Protein AF-A0A8H7UCN9-F1 (afdb_monomer)

Secondary structure (DSSP, 8-state):
------GGGEEEEEETTEEEEEETTT--EEEEEE-SS--SS---EEEE-TTSEEEEEETTEEEEEETTT--EEEEE--TTS-SS--EEEEPPS--S----PPPP-----------TTSSPP---SSPPPEEEEEETTEEEEEETTT--EEEEEEPTT-TTSPPEEEEETTEEEEEETTEEEEE-TTT--EEEEEE---PPTT--------HHHHHHHHHHS-TTS--TTHHHHHHHHHHHHHHHHHH------S-------S--S--BPTTTTT-TTS-SB------TT-TTTTT-TTSPPPP-GGGPPPTTTTTB-TTSPEEEEE-SHHHHHTTGGGTTTEEEEE-TT--HHHHHHHHHHHHHTTPPBTTTTTTTS---

Structure (mmCIF, N/CA/C/O backbone):
data_AF-A0A8H7UCN9-F1
#
_entry.id   AF-A0A8H7UCN9-F1
#
loop_
_atom_site.group_PDB
_atom_site.id
_atom_site.type_symbol
_atom_site.label_atom_id
_atom_site.label_alt_id
_atom_site.label_comp_id
_atom_site.label_asym_id
_atom_site.label_entity_id
_atom_site.label_seq_id
_atom_site.pdbx_PDB_ins_code
_atom_site.Cartn_x
_atom_site.Cartn_y
_atom_site.Cartn_z
_atom_site.occupancy
_atom_site.B_iso_or_equiv
_atom_site.auth_seq_id
_atom_site.auth_comp_id
_atom_site.auth_asym_id
_atom_site.auth_atom_id
_atom_site.pdbx_PDB_model_num
ATOM 1 N N . MET A 1 1 ? -30.685 -31.576 39.129 1.00 35.03 1 MET A N 1
ATOM 2 C CA . MET A 1 1 ? -30.115 -31.739 37.776 1.00 35.03 1 MET A CA 1
ATOM 3 C C . MET A 1 1 ? -29.626 -30.372 37.327 1.00 35.03 1 MET A C 1
ATOM 5 O O . MET A 1 1 ? -30.433 -29.552 36.914 1.00 35.03 1 MET A O 1
ATOM 9 N N . THR A 1 2 ? -28.351 -30.064 37.556 1.00 37.91 2 THR A N 1
ATOM 10 C CA . THR A 1 2 ? -27.743 -28.789 37.158 1.00 37.91 2 THR A CA 1
ATOM 11 C C . THR A 1 2 ? -27.570 -28.794 35.644 1.00 37.91 2 THR A C 1
ATOM 13 O O . THR A 1 2 ? -26.910 -29.674 35.098 1.00 37.91 2 THR A O 1
ATOM 16 N N . ALA A 1 3 ? -28.213 -27.856 34.950 1.00 44.03 3 ALA A N 1
ATOM 17 C CA . ALA A 1 3 ? -27.978 -27.665 33.528 1.00 44.03 3 ALA A CA 1
ATOM 18 C C . ALA A 1 3 ? -26.500 -27.289 33.343 1.00 44.03 3 ALA A C 1
ATOM 20 O O . ALA A 1 3 ? -26.054 -26.256 33.841 1.00 44.03 3 ALA A O 1
ATOM 21 N N . SER A 1 4 ? -25.724 -28.148 32.683 1.00 56.97 4 SER A N 1
ATOM 22 C CA . SER A 1 4 ? -24.340 -27.853 32.320 1.00 56.97 4 SER A CA 1
ATOM 23 C C . SER A 1 4 ? -24.352 -26.761 31.251 1.00 56.97 4 SER A C 1
ATOM 25 O O . SER A 1 4 ? -24.528 -27.038 30.064 1.00 56.97 4 SER A O 1
ATOM 27 N N . HIS A 1 5 ? -24.258 -25.503 31.672 1.00 64.94 5 HIS A N 1
ATOM 28 C CA . HIS A 1 5 ? -24.162 -24.379 30.750 1.00 64.94 5 HIS A CA 1
ATOM 29 C C . HIS A 1 5 ? -22.801 -24.391 30.056 1.00 64.94 5 HIS A C 1
ATOM 31 O O . HIS A 1 5 ? -21.773 -24.597 30.696 1.00 64.94 5 HIS A O 1
ATOM 37 N N . HIS A 1 6 ? -22.787 -24.148 28.748 1.00 71.88 6 HIS A N 1
ATOM 38 C CA . HIS A 1 6 ? -21.543 -23.995 28.008 1.00 71.88 6 HIS A CA 1
ATOM 39 C C . HIS A 1 6 ? -20.910 -22.634 28.333 1.00 71.88 6 HIS A C 1
ATOM 41 O O . HIS A 1 6 ? -21.610 -21.620 28.342 1.00 71.88 6 HIS A O 1
ATOM 47 N N . ARG A 1 7 ? -19.586 -22.577 28.551 1.00 70.94 7 ARG A N 1
ATOM 48 C CA . ARG A 1 7 ? -18.837 -21.340 28.869 1.00 70.94 7 ARG A CA 1
ATOM 49 C C . ARG A 1 7 ? -19.204 -20.179 27.939 1.00 70.94 7 ARG A C 1
ATOM 51 O O . ARG A 1 7 ? -19.429 -19.055 28.383 1.00 70.94 7 ARG A O 1
ATOM 58 N N . ASN A 1 8 ? -19.295 -20.458 26.637 1.00 75.81 8 ASN A N 1
ATOM 59 C CA . ASN A 1 8 ? -19.562 -19.434 25.625 1.00 75.81 8 ASN A CA 1
ATOM 60 C C . ASN A 1 8 ? -20.988 -18.877 25.667 1.00 75.81 8 ASN A C 1
ATOM 62 O O . ASN A 1 8 ? -21.212 -17.819 25.083 1.00 75.81 8 ASN A O 1
ATOM 66 N N . ASP A 1 9 ? -21.925 -19.527 26.356 1.00 81.62 9 ASP A N 1
ATOM 67 C CA . ASP A 1 9 ? -23.288 -19.031 26.544 1.00 81.62 9 ASP A CA 1
ATOM 68 C C . ASP A 1 9 ? -23.419 -18.132 27.789 1.00 81.62 9 ASP A C 1
ATOM 70 O O . ASP A 1 9 ? -24.491 -17.578 28.022 1.00 81.62 9 ASP A O 1
ATOM 74 N N . LEU A 1 10 ? -22.351 -17.936 28.572 1.00 83.81 10 LEU A N 1
ATOM 75 C CA . LEU A 1 10 ? -22.367 -17.152 29.810 1.00 83.81 10 LEU A CA 1
ATOM 76 C C . LEU A 1 10 ? -21.844 -15.722 29.608 1.00 83.81 10 LEU A C 1
ATOM 78 O O . LEU A 1 10 ? -20.845 -15.486 28.927 1.00 83.81 10 LEU A O 1
ATOM 82 N N . LEU A 1 11 ? -22.526 -14.756 30.216 1.00 85.69 11 LEU A N 1
ATOM 83 C CA . LEU A 1 11 ? -22.178 -13.340 30.251 1.00 85.69 11 LEU A CA 1
ATOM 84 C C . LEU A 1 11 ? -22.053 -12.899 31.708 1.00 85.69 11 LEU A C 1
ATOM 86 O O . LEU A 1 11 ? -23.023 -12.970 32.457 1.00 85.69 11 LEU A O 1
ATOM 90 N N . VAL A 1 12 ? -20.884 -12.396 32.094 1.00 86.44 12 VAL A N 1
ATOM 91 C CA . VAL A 1 12 ? -20.657 -11.866 33.442 1.00 86.44 12 VAL A CA 1
ATOM 92 C C . VAL A 1 12 ? -20.782 -10.347 33.415 1.00 86.44 12 VAL A C 1
ATOM 94 O O . VAL A 1 12 ? -20.165 -9.684 32.584 1.00 86.44 12 VAL A O 1
ATOM 97 N N . VAL A 1 13 ? -21.585 -9.802 34.323 1.00 86.69 13 VAL A N 1
ATOM 98 C CA . VAL A 1 13 ? -21.864 -8.368 34.448 1.00 86.69 13 VAL A CA 1
ATOM 99 C C . VAL A 1 13 ? -21.686 -7.960 35.900 1.00 86.69 13 VAL A C 1
ATOM 101 O O . VAL A 1 13 ? -22.125 -8.669 36.803 1.00 86.69 13 VAL A O 1
ATOM 104 N N . SER A 1 14 ? -21.079 -6.804 36.141 1.00 83.38 14 SER A N 1
ATOM 105 C CA . SER A 1 14 ? -20.968 -6.223 37.473 1.00 83.38 14 SER A CA 1
ATOM 106 C C . SER A 1 14 ? -21.752 -4.919 37.558 1.00 83.38 14 SER A C 1
ATOM 108 O O . SER A 1 14 ? -21.659 -4.063 36.680 1.00 83.38 14 SER A O 1
ATOM 110 N N . THR A 1 15 ? -22.526 -4.749 38.628 1.00 80.81 15 THR A N 1
ATOM 111 C CA . THR A 1 15 ? -23.189 -3.479 38.953 1.00 80.81 15 THR A CA 1
ATOM 112 C C . THR A 1 15 ? -23.264 -3.314 40.468 1.00 80.81 15 THR A C 1
ATOM 114 O O . THR A 1 15 ? -23.504 -4.276 41.190 1.00 80.81 15 THR A O 1
ATOM 117 N N . HIS A 1 16 ? -23.036 -2.096 40.971 1.00 75.44 16 HIS A N 1
ATOM 118 C CA . HIS A 1 16 ? -23.203 -1.745 42.392 1.00 75.44 16 HIS A CA 1
ATOM 119 C C . HIS A 1 16 ? -22.543 -2.709 43.409 1.00 75.44 16 HIS A C 1
ATOM 121 O O . HIS A 1 16 ? -23.093 -2.950 44.477 1.00 75.44 16 HIS A O 1
ATOM 127 N N . GLY A 1 17 ? -21.359 -3.257 43.106 1.00 73.88 17 GLY A N 1
ATOM 128 C CA . GLY A 1 17 ? -20.669 -4.201 44.004 1.00 73.88 17 GLY A CA 1
ATOM 129 C C . GLY A 1 17 ? -21.232 -5.629 43.984 1.00 73.88 17 GLY A C 1
ATOM 130 O O . GLY A 1 17 ? -20.834 -6.468 44.789 1.00 73.88 17 GLY A O 1
ATOM 131 N N . HIS A 1 18 ? -22.123 -5.931 43.046 1.00 83.69 18 HIS A N 1
ATOM 132 C CA . HIS A 1 18 ? -22.627 -7.269 42.770 1.00 83.69 18 HIS A CA 1
ATOM 133 C C . HIS A 1 18 ? -22.102 -7.763 41.426 1.00 83.69 18 HIS A C 1
ATOM 135 O O . HIS A 1 18 ? -21.871 -6.979 40.503 1.00 83.69 18 HIS A O 1
ATOM 141 N N . ILE A 1 19 ? -21.925 -9.076 41.322 1.00 87.38 19 ILE A N 1
ATOM 142 C CA . ILE A 1 19 ? -21.501 -9.766 40.109 1.00 87.38 19 ILE A CA 1
ATOM 143 C C . ILE A 1 19 ? -22.601 -10.754 39.748 1.00 87.38 19 ILE A C 1
ATOM 145 O O . ILE A 1 19 ? -23.019 -11.587 40.554 1.00 87.38 19 ILE A O 1
ATOM 149 N N . TYR A 1 20 ? -23.090 -10.635 38.526 1.00 88.62 20 TYR A N 1
ATOM 150 C CA . TYR A 1 20 ? -24.153 -11.449 37.973 1.00 88.62 20 TYR A CA 1
ATOM 151 C C . TYR A 1 20 ? -23.602 -12.255 36.810 1.00 88.62 20 TYR A C 1
ATOM 153 O O . TYR A 1 20 ? -22.860 -11.727 35.983 1.00 88.62 20 TYR A O 1
ATOM 161 N N . CYS A 1 21 ? -24.028 -13.507 36.706 1.00 88.50 21 CYS A N 1
ATOM 162 C CA . CYS A 1 21 ? -23.857 -14.287 35.493 1.00 88.50 21 CYS A CA 1
ATOM 163 C C . CYS A 1 21 ? -25.215 -14.498 34.840 1.00 88.50 21 CYS A C 1
ATOM 165 O O . CYS A 1 21 ? -26.171 -14.954 35.474 1.00 88.50 21 CYS A O 1
ATOM 167 N N . LEU A 1 22 ? -25.299 -14.114 33.575 1.00 89.62 22 LEU A N 1
ATOM 168 C CA . LEU A 1 22 ? -26.486 -14.160 32.744 1.00 89.62 22 LEU A CA 1
ATOM 169 C C . LEU A 1 22 ? -26.237 -15.101 31.570 1.00 89.62 22 LEU A C 1
ATOM 171 O O . LEU A 1 22 ? -25.128 -15.202 31.052 1.00 89.62 22 LEU A O 1
ATOM 175 N N . HIS A 1 23 ? -27.284 -15.759 31.101 1.00 84.81 23 HIS A N 1
ATOM 176 C CA . HIS A 1 23 ? -27.229 -16.556 29.889 1.00 84.81 23 HIS A CA 1
ATOM 177 C C . HIS A 1 23 ? -27.408 -15.654 28.655 1.00 84.81 23 HIS A C 1
ATOM 179 O O . HIS A 1 23 ? -28.410 -14.948 28.541 1.00 84.81 23 HIS A O 1
ATOM 185 N N . LYS A 1 24 ? -26.476 -15.687 27.695 1.00 82.56 24 LYS A N 1
ATOM 186 C CA . LYS A 1 24 ? -26.425 -14.775 26.533 1.00 82.56 24 LYS A CA 1
ATOM 187 C C . LYS A 1 24 ? -27.686 -14.796 25.671 1.00 82.56 24 LYS A C 1
ATOM 189 O O . LYS A 1 24 ? -28.099 -13.754 25.179 1.00 82.56 24 LYS A O 1
ATOM 194 N N . LYS A 1 25 ? -28.287 -15.974 25.469 1.00 80.00 25 LYS A N 1
ATOM 195 C CA . LYS A 1 25 ? -29.443 -16.140 24.563 1.00 80.00 25 LYS A CA 1
ATOM 196 C C . LYS A 1 25 ? -30.778 -15.787 25.210 1.00 80.00 25 LYS A C 1
ATOM 198 O O . LYS A 1 25 ? -31.696 -15.367 24.521 1.00 80.00 25 LYS A O 1
ATOM 203 N N . THR A 1 26 ? -30.904 -16.010 26.515 1.00 84.88 26 THR A N 1
ATOM 204 C CA . THR A 1 26 ? -32.190 -15.909 27.226 1.00 84.88 26 THR A CA 1
ATOM 205 C C . THR A 1 26 ? -32.238 -14.717 28.172 1.00 84.88 26 THR A C 1
ATOM 207 O O . THR A 1 26 ? -33.313 -14.359 28.635 1.00 84.88 26 THR A O 1
ATOM 210 N N . GLY A 1 27 ? -31.088 -14.124 28.507 1.00 82.31 27 GLY A N 1
ATOM 211 C CA . GLY A 1 27 ? -30.967 -13.095 29.539 1.00 82.31 27 GLY A CA 1
ATOM 212 C C . GLY A 1 27 ? -31.223 -13.611 30.959 1.00 82.31 27 GLY A C 1
ATOM 213 O O . GLY A 1 27 ? -31.177 -12.830 31.907 1.00 82.31 27 GLY A O 1
ATOM 214 N N . ALA A 1 28 ? -31.490 -14.911 31.132 1.00 85.62 28 ALA A N 1
ATOM 215 C CA . ALA A 1 28 ? -31.792 -15.492 32.431 1.00 85.62 28 ALA A CA 1
ATOM 216 C C . ALA A 1 28 ? -30.560 -15.450 33.339 1.00 85.62 28 ALA A C 1
ATOM 218 O O . ALA A 1 28 ? -29.445 -15.744 32.905 1.00 85.62 28 ALA A O 1
ATOM 219 N N . ARG A 1 29 ? -30.763 -15.111 34.613 1.00 88.00 29 ARG A N 1
ATOM 220 C CA . ARG A 1 29 ? -29.691 -15.105 35.609 1.00 88.00 29 ARG A CA 1
ATOM 221 C C . ARG A 1 29 ? -29.364 -16.530 36.045 1.00 88.00 29 ARG A C 1
ATOM 223 O O . ARG A 1 29 ? -30.227 -17.202 36.600 1.00 88.00 29 ARG A O 1
ATOM 230 N N . VAL A 1 30 ? -28.115 -16.937 35.835 1.00 87.12 30 VAL A N 1
ATOM 231 C CA . VAL A 1 30 ? -27.568 -18.231 36.265 1.00 87.12 30 VAL A CA 1
ATOM 232 C C . VAL A 1 30 ? -27.192 -18.167 37.743 1.00 87.12 30 VAL A C 1
ATOM 234 O O . VAL A 1 30 ? -27.672 -18.968 38.537 1.00 87.12 30 VAL A O 1
ATOM 237 N N . TRP A 1 31 ? -26.403 -17.162 38.133 1.00 90.44 31 TRP A N 1
ATOM 238 C CA . TRP A 1 31 ? -26.010 -16.942 39.525 1.00 90.44 31 TRP A CA 1
ATOM 239 C C . TRP A 1 31 ? -25.800 -15.459 39.841 1.00 90.44 31 TRP A C 1
ATOM 241 O O . TRP A 1 31 ? -25.742 -14.596 38.956 1.00 90.44 31 TRP A O 1
ATOM 251 N N . ARG A 1 32 ? -25.718 -15.163 41.140 1.00 87.38 32 ARG A N 1
ATOM 252 C CA . ARG A 1 32 ? -25.359 -13.860 41.704 1.00 87.38 32 ARG A CA 1
ATOM 253 C C . ARG A 1 32 ? -24.349 -14.090 42.823 1.00 87.38 32 ARG A C 1
ATOM 255 O O . ARG A 1 32 ? -24.630 -14.877 43.719 1.00 87.38 32 ARG A O 1
ATOM 262 N N . SER A 1 33 ? -23.256 -13.337 42.800 1.00 86.69 33 SER A N 1
ATOM 263 C CA . SER A 1 33 ? -22.314 -13.240 43.910 1.00 86.69 33 SER A CA 1
ATOM 264 C C . SER A 1 33 ? -22.152 -11.787 44.336 1.00 86.69 33 SER A C 1
ATOM 266 O O . SER A 1 33 ? -22.127 -10.874 43.507 1.00 86.69 33 SER A O 1
ATOM 268 N N . ASP A 1 34 ? -22.023 -11.566 45.637 1.00 84.19 34 ASP A N 1
ATOM 269 C CA . ASP A 1 34 ? -21.718 -10.252 46.186 1.00 84.19 34 ASP A CA 1
ATOM 270 C C . ASP A 1 34 ? -20.196 -10.081 46.250 1.00 84.19 34 ASP A C 1
ATOM 272 O O . ASP A 1 34 ? -19.472 -10.970 46.707 1.00 84.19 34 ASP A O 1
ATOM 276 N N . PHE A 1 35 ? -19.686 -8.949 45.763 1.00 81.06 35 PHE A N 1
ATOM 277 C CA . PHE A 1 35 ? -18.256 -8.686 45.827 1.00 81.06 35 PHE A CA 1
ATOM 278 C C . PHE A 1 35 ? -17.849 -8.478 47.297 1.00 81.06 35 PHE A C 1
ATOM 280 O O . PHE A 1 35 ? -18.498 -7.725 48.026 1.00 81.06 35 PHE A O 1
ATOM 287 N N . PRO A 1 36 ? -16.749 -9.090 47.773 1.00 70.75 36 PRO A N 1
ATOM 288 C CA . PRO A 1 36 ? -16.371 -9.067 49.188 1.00 70.75 36 PRO A CA 1
ATOM 289 C C . PRO A 1 36 ? -15.861 -7.703 49.702 1.00 70.75 36 PRO A C 1
ATOM 291 O O . PRO A 1 36 ? -15.348 -7.621 50.829 1.00 70.75 36 PRO A O 1
ATOM 294 N N . ALA A 1 37 ? -15.972 -6.630 48.910 1.00 64.81 37 ALA A N 1
ATOM 295 C CA . ALA A 1 37 ? -15.897 -5.258 49.396 1.00 64.81 37 ALA A CA 1
ATOM 296 C C . ALA A 1 37 ? -17.323 -4.754 49.643 1.00 64.81 37 ALA A C 1
ATOM 298 O O . ALA A 1 37 ? -18.062 -4.484 48.706 1.00 64.81 37 ALA A O 1
ATOM 299 N N . LYS A 1 38 ? -17.699 -4.627 50.920 1.00 57.84 38 LYS A N 1
ATOM 300 C CA . LYS A 1 38 ? -19.002 -4.136 51.406 1.00 57.84 38 LYS A CA 1
ATOM 301 C C . LYS A 1 38 ? -19.256 -2.644 51.096 1.00 57.84 38 LYS A C 1
ATOM 303 O O . LYS A 1 38 ? -19.832 -1.942 51.919 1.00 57.84 38 LYS A O 1
ATOM 308 N N . THR A 1 39 ? -18.765 -2.127 49.974 1.00 54.44 39 THR A N 1
ATOM 309 C CA . THR A 1 39 ? -18.766 -0.695 49.674 1.00 54.44 39 THR A CA 1
ATOM 310 C C . THR A 1 39 ? -19.773 -0.383 48.575 1.00 54.44 39 THR A C 1
ATOM 312 O O . THR A 1 39 ? -19.700 -0.906 47.466 1.00 54.44 39 THR A O 1
ATOM 315 N N . THR A 1 40 ? -20.703 0.509 48.888 1.00 51.16 40 THR A N 1
ATOM 316 C CA . THR A 1 40 ? -21.686 1.090 47.974 1.00 51.16 40 THR A CA 1
ATOM 317 C C . THR A 1 40 ? -21.003 2.064 47.008 1.00 51.16 40 THR A C 1
ATOM 319 O O . THR A 1 40 ? -20.784 3.217 47.364 1.00 51.16 40 THR A O 1
ATOM 322 N N . GLY A 1 41 ? -20.670 1.615 45.790 1.00 53.41 41 GLY A N 1
ATOM 323 C CA . GLY A 1 41 ? -20.447 2.525 44.650 1.00 53.41 41 GLY A CA 1
ATOM 324 C C . GLY A 1 41 ? -19.038 2.605 44.048 1.00 53.41 41 GLY A C 1
ATOM 325 O O . GLY A 1 41 ? -18.524 3.704 43.882 1.00 53.41 41 GLY A O 1
ATOM 326 N N . GLY A 1 42 ? -18.437 1.478 43.654 1.00 60.38 42 GLY A N 1
ATOM 327 C CA . GLY A 1 42 ? -17.237 1.460 42.801 1.00 60.38 42 GLY A CA 1
ATOM 328 C C . GLY A 1 42 ? -17.470 0.688 41.501 1.00 60.38 42 GLY A C 1
ATOM 329 O O . GLY A 1 42 ? -18.238 -0.279 41.488 1.00 60.38 42 GLY A O 1
ATOM 330 N N . LEU A 1 43 ? -16.806 1.093 40.412 1.00 63.09 43 LEU A N 1
ATOM 331 C CA . LEU A 1 43 ? -16.703 0.267 39.208 1.00 63.09 43 LEU A CA 1
ATOM 332 C C . LEU A 1 43 ? -15.954 -1.025 39.570 1.00 63.09 43 LEU A C 1
ATOM 334 O O . LEU A 1 43 ? -14.919 -0.997 40.242 1.00 63.09 43 LEU A O 1
ATOM 338 N N . VAL A 1 44 ? -16.511 -2.166 39.169 1.00 72.75 44 VAL A N 1
ATOM 339 C CA . VAL A 1 44 ? -15.873 -3.474 39.331 1.00 72.75 44 VAL A CA 1
ATOM 340 C C . VAL A 1 44 ? -15.360 -3.881 37.963 1.00 72.75 44 VAL A C 1
ATOM 342 O O . VAL A 1 44 ? -16.161 -4.164 37.068 1.00 72.75 44 VAL A O 1
ATOM 345 N N . THR A 1 45 ? -14.043 -3.902 37.794 1.00 75.81 45 THR A N 1
ATOM 346 C CA . THR A 1 45 ? -13.431 -4.433 36.577 1.00 75.81 45 THR A CA 1
ATOM 347 C C . THR A 1 45 ? -13.530 -5.952 36.597 1.00 75.81 45 THR A C 1
ATOM 349 O O . THR A 1 45 ? -13.298 -6.589 37.625 1.00 75.81 45 THR A O 1
ATOM 352 N N . LEU A 1 46 ? -13.944 -6.525 35.468 1.00 82.12 46 LEU A N 1
ATOM 353 C CA . LEU A 1 46 ? -14.161 -7.957 35.301 1.00 82.12 46 LEU A CA 1
ATOM 354 C C . LEU A 1 46 ? -13.249 -8.489 34.203 1.00 82.12 46 LEU A C 1
ATOM 356 O O . LEU A 1 46 ? -13.159 -7.903 33.125 1.00 82.12 46 LEU A O 1
ATOM 360 N N . PHE A 1 47 ? -12.631 -9.634 34.462 1.00 79.94 47 PHE A N 1
ATOM 361 C CA . PHE A 1 47 ? -11.838 -10.365 33.486 1.00 79.94 47 PHE A CA 1
ATOM 362 C C . PHE A 1 47 ? -12.112 -11.865 33.617 1.00 79.94 47 PHE A C 1
ATOM 364 O O . PHE A 1 47 ? -12.136 -12.397 34.724 1.00 79.94 47 PHE A O 1
ATOM 371 N N . ILE A 1 48 ? -12.313 -12.558 32.496 1.00 79.69 48 ILE A N 1
ATOM 372 C CA . ILE A 1 48 ? -12.518 -14.012 32.477 1.00 79.69 48 ILE A CA 1
ATOM 373 C C . ILE A 1 48 ? -11.226 -14.661 31.991 1.00 79.69 48 ILE A C 1
ATOM 375 O O . ILE A 1 48 ? -10.765 -14.365 30.892 1.00 79.69 48 ILE A O 1
ATOM 379 N N . THR A 1 49 ? -10.643 -15.543 32.798 1.00 70.69 49 THR A N 1
ATOM 380 C CA . THR A 1 49 ? -9.433 -16.280 32.422 1.00 70.69 49 THR A CA 1
ATOM 381 C C . THR A 1 49 ? -9.759 -17.463 31.524 1.00 70.69 49 THR A C 1
ATOM 383 O O . THR A 1 49 ? -10.881 -17.971 31.497 1.00 70.69 49 THR A O 1
ATOM 386 N N . ASP A 1 50 ? -8.751 -17.976 30.825 1.00 65.81 50 ASP A N 1
ATOM 387 C CA . ASP A 1 50 ? -8.887 -19.173 29.991 1.00 65.81 50 ASP A CA 1
ATOM 388 C C . ASP A 1 50 ? -9.306 -20.420 30.792 1.00 65.81 50 ASP A C 1
ATOM 390 O O . ASP A 1 50 ? -9.825 -21.358 30.201 1.00 65.81 50 ASP A O 1
ATOM 394 N N . ARG A 1 51 ? -9.173 -20.415 32.126 1.00 68.00 51 ARG A N 1
ATOM 395 C CA . ARG A 1 51 ? -9.496 -21.542 33.021 1.00 68.00 51 ARG A CA 1
ATOM 396 C C . ARG A 1 51 ? -10.842 -21.403 33.741 1.00 68.00 51 ARG A C 1
ATOM 398 O O . ARG A 1 51 ? -10.971 -21.845 34.880 1.00 68.00 51 ARG A O 1
ATOM 405 N N . ASP A 1 52 ? -11.815 -20.757 33.099 1.00 76.44 52 ASP A N 1
ATOM 406 C CA . ASP A 1 52 ? -13.183 -20.575 33.614 1.00 76.44 52 ASP A CA 1
ATOM 407 C C . ASP A 1 52 ? -13.227 -19.905 34.998 1.00 76.44 52 ASP A C 1
ATOM 409 O O . ASP A 1 52 ? -14.050 -20.224 35.858 1.00 76.44 52 ASP A O 1
ATOM 413 N N . GLN A 1 53 ? -12.317 -18.956 35.227 1.00 82.06 53 GLN A N 1
ATOM 414 C CA . GLN A 1 53 ? -12.303 -18.146 36.440 1.00 82.06 53 GLN A CA 1
ATOM 415 C C . GLN A 1 53 ? -12.667 -16.706 36.113 1.00 82.06 53 GLN A C 1
ATOM 417 O O . GLN A 1 53 ? -12.181 -16.133 35.137 1.00 82.06 53 GLN A O 1
ATOM 422 N N . VAL A 1 54 ? -13.501 -16.112 36.957 1.00 84.56 54 VAL A N 1
ATOM 423 C CA . VAL A 1 54 ? -13.865 -14.700 36.887 1.00 84.56 54 VAL A CA 1
ATOM 424 C C . VAL A 1 54 ? -13.026 -13.954 37.907 1.00 84.56 54 VAL A C 1
ATOM 426 O O . VAL A 1 54 ? -13.168 -14.155 39.111 1.00 84.56 54 VAL A O 1
ATOM 429 N N . ILE A 1 55 ? -12.168 -13.068 37.427 1.00 84.94 55 ILE A N 1
ATOM 430 C CA . ILE A 1 55 ? -11.430 -12.140 38.270 1.00 84.94 55 ILE A CA 1
ATOM 431 C C . ILE A 1 55 ? -12.216 -10.843 38.319 1.00 84.94 55 ILE A C 1
ATOM 433 O O . ILE A 1 55 ? -12.552 -10.262 37.286 1.00 84.94 55 ILE A O 1
ATOM 437 N N . ALA A 1 56 ? -12.503 -10.401 39.534 1.00 84.56 56 ALA A N 1
ATOM 438 C CA . ALA A 1 56 ? -13.162 -9.141 39.793 1.00 84.56 56 ALA A CA 1
ATOM 439 C C . ALA A 1 56 ? -12.283 -8.286 40.697 1.00 84.56 56 ALA A C 1
ATOM 441 O O . ALA A 1 56 ? -11.796 -8.770 41.725 1.00 84.56 56 ALA A O 1
ATOM 442 N N . SER A 1 57 ? -12.127 -7.011 40.355 1.00 80.25 57 SER A N 1
ATOM 443 C CA . SER A 1 57 ? -11.411 -6.068 41.208 1.00 80.25 57 SER A CA 1
ATOM 444 C C . SER A 1 57 ? -12.160 -4.766 41.382 1.00 80.25 57 SER A C 1
ATOM 446 O O . SER A 1 57 ? -12.778 -4.238 40.460 1.00 80.25 57 SER A O 1
ATOM 448 N N . SER A 1 58 ? -12.098 -4.243 42.601 1.00 78.94 58 SER A N 1
ATOM 449 C CA . SER A 1 58 ? -12.681 -2.958 42.964 1.00 78.94 58 SER A CA 1
ATOM 450 C C . SER A 1 58 ? -12.065 -2.457 44.265 1.00 78.94 58 SER A C 1
ATOM 452 O O . SER A 1 58 ? -11.780 -3.255 45.162 1.00 78.94 58 SER A O 1
ATOM 454 N N . ASN A 1 59 ? -11.878 -1.139 44.379 1.00 75.75 59 ASN A N 1
ATOM 455 C CA . ASN A 1 59 ? -11.476 -0.437 45.605 1.00 75.75 59 ASN A CA 1
ATOM 456 C C . ASN A 1 59 ? -10.282 -1.081 46.330 1.00 75.75 59 ASN A C 1
ATOM 458 O O . ASN A 1 59 ? -10.355 -1.388 47.524 1.00 75.75 59 ASN A O 1
ATOM 462 N N . GLY A 1 60 ? -9.208 -1.358 45.589 1.00 71.12 60 GLY A N 1
ATOM 463 C CA . GLY A 1 60 ? -8.001 -1.966 46.149 1.00 71.12 60 GLY A CA 1
ATOM 464 C C . GLY A 1 60 ? -8.146 -3.428 46.579 1.00 71.12 60 GLY A C 1
ATOM 465 O O . GLY A 1 60 ? -7.273 -3.942 47.258 1.00 71.12 60 GLY A O 1
ATOM 466 N N . LYS A 1 61 ? -9.210 -4.139 46.192 1.00 81.56 61 LYS A N 1
ATOM 467 C CA . LYS A 1 61 ? -9.364 -5.583 46.434 1.00 81.56 61 LYS A CA 1
ATOM 468 C C . LYS A 1 61 ? -9.538 -6.320 45.115 1.00 81.56 61 LYS A C 1
ATOM 470 O O . LYS A 1 61 ? -10.164 -5.802 44.195 1.00 81.56 61 LYS A O 1
ATOM 475 N N . THR A 1 62 ? -9.014 -7.536 45.048 1.00 84.88 62 THR A N 1
ATOM 476 C CA . THR A 1 62 ? -9.194 -8.455 43.918 1.00 84.88 62 THR A CA 1
ATOM 477 C C . THR A 1 62 ? -9.711 -9.781 44.455 1.00 84.88 62 THR A C 1
ATOM 479 O O . THR A 1 62 ? -9.225 -10.267 45.474 1.00 84.88 62 THR A O 1
ATOM 482 N N . CYS A 1 63 ? -10.694 -10.382 43.802 1.00 85.75 63 CYS A N 1
ATOM 483 C CA . CYS A 1 63 ? -11.134 -11.733 44.115 1.00 85.75 63 CYS A CA 1
ATOM 484 C C . CYS A 1 63 ? -11.285 -12.567 42.851 1.00 85.75 63 CYS A C 1
ATOM 486 O O . CYS A 1 63 ? -11.482 -12.037 41.758 1.00 85.75 63 CYS A O 1
ATOM 488 N N . CYS A 1 64 ? -11.238 -13.879 43.032 1.00 85.94 64 CYS A N 1
ATOM 489 C CA . CYS A 1 64 ? -11.505 -14.849 41.987 1.00 85.94 64 CYS A CA 1
ATOM 490 C C . CYS A 1 64 ? -12.742 -15.658 42.344 1.00 85.94 64 CYS A C 1
ATOM 492 O O . CYS A 1 64 ? -12.875 -16.150 43.469 1.00 85.94 64 CYS A O 1
ATOM 494 N N . LEU A 1 65 ? -13.635 -15.773 41.372 1.00 86.88 65 LEU A N 1
ATOM 495 C CA . LEU A 1 65 ? -14.877 -16.519 41.441 1.00 86.88 65 LEU A CA 1
ATOM 496 C C . LEU A 1 65 ? -14.850 -17.631 40.391 1.00 86.88 65 LEU A C 1
ATOM 498 O O . LEU A 1 65 ? -14.213 -17.500 39.341 1.00 86.88 65 LEU A O 1
ATOM 502 N N . ASP A 1 66 ? -15.555 -18.722 40.653 1.00 85.12 66 ASP A N 1
ATOM 503 C CA . ASP A 1 66 ? -15.824 -19.722 39.625 1.00 85.12 66 ASP A CA 1
ATOM 504 C C . ASP A 1 66 ? -16.828 -19.199 38.585 1.00 85.12 66 ASP A C 1
ATOM 506 O O . ASP A 1 66 ? -17.823 -18.569 38.945 1.00 85.12 66 ASP A O 1
ATOM 510 N N . LEU A 1 67 ? -16.600 -19.456 37.293 1.00 84.38 67 LEU A N 1
ATOM 511 C CA . LEU A 1 67 ? -17.493 -18.966 36.237 1.00 84.38 67 LEU A CA 1
ATOM 512 C C . LEU A 1 67 ? -18.873 -19.639 36.259 1.00 84.38 67 LEU A C 1
ATOM 514 O O . LEU A 1 67 ? -19.866 -18.996 35.911 1.00 84.38 67 LEU A O 1
ATOM 518 N N . PHE A 1 68 ? -18.957 -20.914 36.644 1.00 84.12 68 PHE A N 1
ATOM 519 C CA . PHE A 1 68 ? -20.204 -21.676 36.569 1.00 84.12 68 PHE A CA 1
ATOM 520 C C . PHE A 1 68 ? -21.052 -21.532 37.826 1.00 84.12 68 PHE A C 1
ATOM 522 O O . PHE A 1 68 ? -22.273 -21.431 37.713 1.00 84.12 68 PHE A O 1
ATOM 529 N N . THR A 1 69 ? -20.424 -21.502 39.003 1.00 84.56 69 THR A N 1
ATOM 530 C CA . THR A 1 69 ? -21.153 -21.422 40.278 1.00 84.56 69 THR A CA 1
ATOM 531 C C . THR A 1 69 ? -21.209 -20.012 40.858 1.00 84.56 69 THR A C 1
ATOM 533 O O . THR A 1 69 ? -22.167 -19.675 41.550 1.00 84.56 69 THR A O 1
ATOM 536 N N . GLY A 1 70 ? -20.219 -19.169 40.552 1.00 82.06 70 GLY A N 1
ATOM 537 C CA . GLY A 1 70 ? -20.045 -17.874 41.205 1.00 82.06 70 GLY A CA 1
ATOM 538 C C . GLY A 1 70 ? -19.423 -17.972 42.599 1.00 82.06 70 GLY A C 1
ATOM 539 O O . GLY A 1 70 ? -19.419 -16.976 43.319 1.00 82.06 70 GLY A O 1
ATOM 540 N N . ASP A 1 71 ? -18.897 -19.136 42.992 1.00 85.69 71 ASP A N 1
ATOM 541 C CA . ASP A 1 71 ? -18.301 -19.324 44.316 1.00 85.69 71 ASP A CA 1
ATOM 542 C C . ASP A 1 71 ? -16.940 -18.635 44.431 1.00 85.69 71 ASP A C 1
ATOM 544 O O . ASP A 1 71 ? -16.119 -18.663 43.511 1.00 85.69 71 ASP A O 1
ATOM 548 N N . LEU A 1 72 ? -16.675 -18.047 45.599 1.00 86.56 72 LEU A N 1
ATOM 549 C CA . LEU A 1 72 ? -15.412 -17.383 45.914 1.00 86.56 72 LEU A CA 1
ATOM 550 C C . LEU A 1 72 ? -14.282 -18.404 46.092 1.00 86.56 72 LEU A C 1
ATOM 552 O O . LEU A 1 72 ? -14.261 -19.139 47.076 1.00 86.56 72 LEU A O 1
ATOM 556 N N . LYS A 1 73 ? -13.305 -18.394 45.175 1.00 85.69 73 LYS A N 1
ATOM 557 C CA . LYS A 1 73 ? -12.086 -19.217 45.264 1.00 85.69 73 LYS A CA 1
ATOM 558 C C . LYS A 1 73 ? -11.044 -18.582 46.172 1.00 85.69 73 LYS A C 1
ATOM 560 O O . LYS A 1 73 ? -10.502 -19.237 47.055 1.00 85.69 73 LYS A O 1
ATOM 565 N N . TRP A 1 74 ? -10.765 -17.299 45.963 1.00 86.69 74 TRP A N 1
ATOM 566 C CA . TRP A 1 74 ? -9.812 -16.555 46.782 1.00 86.69 74 TRP A CA 1
ATOM 567 C C . TRP A 1 74 ? -10.104 -15.059 46.775 1.00 86.69 74 TRP A C 1
ATOM 569 O O . TRP A 1 74 ? -10.800 -14.524 45.907 1.00 86.69 74 TRP A O 1
ATOM 579 N N . LYS A 1 75 ? -9.532 -14.369 47.763 1.00 86.75 75 LYS A N 1
ATOM 580 C CA . LYS A 1 75 ? -9.601 -12.918 47.929 1.00 86.75 75 LYS A CA 1
ATOM 581 C C . LYS A 1 75 ? -8.219 -12.380 48.289 1.00 86.75 75 LYS A C 1
ATOM 583 O O . LYS A 1 75 ? -7.597 -12.871 49.221 1.00 86.75 75 LYS A O 1
ATOM 588 N N . ASN A 1 76 ? -7.798 -11.329 47.597 1.00 84.31 76 ASN A N 1
ATOM 589 C CA . ASN A 1 76 ? -6.575 -10.582 47.852 1.00 84.31 76 ASN A CA 1
ATOM 590 C C . ASN A 1 76 ? -6.924 -9.116 48.180 1.00 84.31 76 ASN A C 1
ATOM 592 O O . ASN A 1 76 ? -7.679 -8.462 47.455 1.00 84.31 76 ASN A O 1
ATOM 596 N N . THR A 1 77 ? -6.405 -8.607 49.299 1.00 79.88 77 THR A N 1
ATOM 597 C CA . THR A 1 77 ? -6.630 -7.235 49.788 1.00 79.88 77 THR A CA 1
ATOM 598 C C . THR A 1 77 ? -5.687 -6.188 49.197 1.00 79.88 77 THR A C 1
ATOM 600 O O . THR A 1 77 ? -5.853 -5.015 49.503 1.00 79.88 77 THR A O 1
ATOM 603 N N . MET A 1 78 ? -4.746 -6.608 48.342 1.00 74.75 78 MET A N 1
ATOM 604 C CA . MET A 1 78 ? -3.748 -5.793 47.642 1.00 74.75 78 MET A CA 1
ATOM 605 C C . MET A 1 78 ? -3.144 -4.695 48.522 1.00 74.75 78 MET A C 1
ATOM 607 O O . MET A 1 78 ? -3.246 -3.495 48.245 1.00 74.75 78 MET A O 1
ATOM 611 N N . ASP A 1 79 ? -2.504 -5.122 49.606 1.00 74.81 79 ASP A N 1
ATOM 612 C CA . ASP A 1 79 ? -2.064 -4.218 50.659 1.00 74.81 79 ASP A CA 1
ATOM 613 C C . ASP A 1 79 ? -1.102 -3.130 50.129 1.00 74.81 79 ASP A C 1
ATOM 615 O O . ASP A 1 79 ? -0.107 -3.361 49.425 1.00 74.81 79 ASP A O 1
ATOM 619 N N . GLY A 1 80 ? -1.432 -1.877 50.451 1.00 71.19 80 GLY A N 1
ATOM 620 C CA . GLY A 1 80 ? -0.661 -0.705 50.036 1.00 71.19 80 GLY A CA 1
ATOM 621 C C . GLY A 1 80 ? -0.855 -0.273 48.575 1.00 71.19 80 GLY A C 1
ATOM 622 O O . 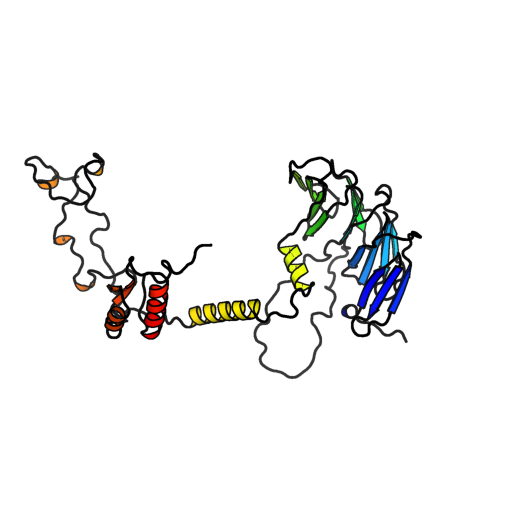GLY A 1 80 ? 0.032 0.412 48.051 1.00 71.19 80 GLY A O 1
ATOM 623 N N . MET A 1 81 ? -1.964 -0.672 47.935 1.00 71.50 81 MET A N 1
ATOM 624 C CA . MET A 1 81 ? -2.403 -0.220 46.600 1.00 71.50 81 MET A CA 1
ATOM 625 C C . MET A 1 81 ? -3.497 0.868 46.634 1.00 71.50 81 MET A C 1
ATOM 627 O O . MET A 1 81 ? -3.906 1.332 45.573 1.00 71.50 81 MET A O 1
ATOM 631 N N . GLY A 1 82 ? -3.954 1.297 47.819 1.00 67.62 82 GLY A N 1
ATOM 632 C CA . GLY A 1 82 ? -4.947 2.371 48.010 1.00 67.62 82 GLY A CA 1
ATOM 633 C C . GLY A 1 82 ? -6.416 1.939 47.855 1.00 67.62 82 GLY A C 1
ATOM 634 O O . GLY A 1 82 ? -6.704 0.753 47.737 1.00 67.62 82 GLY A O 1
ATOM 635 N N . TYR A 1 83 ? -7.345 2.904 47.894 1.00 67.12 83 TYR A N 1
ATOM 636 C CA . TYR A 1 83 ? -8.807 2.672 47.920 1.00 67.12 83 TYR A CA 1
ATOM 637 C C . TYR A 1 83 ? -9.530 2.994 46.598 1.00 67.12 83 TYR A C 1
ATOM 639 O O . TYR A 1 83 ? -10.757 3.028 46.567 1.00 67.12 83 TYR A O 1
ATOM 647 N N . HIS A 1 84 ? -8.790 3.253 45.520 1.00 67.19 84 HIS A N 1
ATOM 648 C CA . HIS A 1 84 ? -9.345 3.703 44.240 1.00 67.19 84 HIS A CA 1
ATOM 649 C C . HIS A 1 84 ? -9.637 2.542 43.268 1.00 67.19 84 HIS A C 1
ATOM 651 O O . HIS A 1 84 ? -9.534 1.359 43.611 1.00 67.19 84 HIS A O 1
ATOM 657 N N . GLU A 1 85 ? -10.057 2.903 42.054 1.00 67.75 85 GLU A N 1
ATOM 658 C CA . GLU A 1 85 ? -10.345 1.990 40.950 1.00 67.75 85 GLU A CA 1
ATOM 659 C C . GLU A 1 85 ? -9.147 1.093 40.623 1.00 67.75 85 GLU A C 1
ATOM 661 O O . GLU A 1 85 ? -7.990 1.499 40.734 1.00 67.75 85 GLU A O 1
ATOM 666 N N . VAL A 1 86 ? -9.440 -0.139 40.206 1.00 67.69 86 VAL A N 1
ATOM 667 C CA . VAL A 1 86 ? -8.429 -1.149 39.889 1.00 67.69 86 VAL A CA 1
ATOM 668 C C . VAL A 1 86 ? -8.616 -1.583 38.446 1.00 67.69 86 VAL A C 1
ATOM 670 O O . VAL A 1 86 ? -9.708 -2.006 38.074 1.00 67.69 86 VAL A O 1
ATOM 673 N N . SER A 1 87 ? -7.552 -1.532 37.651 1.00 72.56 87 SER A N 1
ATOM 674 C CA . SER A 1 87 ? -7.516 -2.157 36.326 1.00 72.56 87 SER A CA 1
ATOM 675 C C . SER A 1 87 ? -6.917 -3.555 36.436 1.00 72.56 87 SER A C 1
ATOM 677 O O . SER A 1 87 ? -5.941 -3.741 37.165 1.00 72.56 87 SER A O 1
ATOM 679 N N . VAL A 1 88 ? -7.497 -4.528 35.731 1.00 68.81 88 VAL A N 1
ATOM 680 C CA . VAL A 1 88 ? -7.082 -5.937 35.774 1.00 68.81 88 VAL A CA 1
ATOM 681 C C . VAL A 1 88 ? -6.902 -6.472 34.369 1.00 68.81 88 VAL A C 1
ATOM 683 O O . VAL A 1 88 ? -7.765 -6.291 33.512 1.00 68.81 88 VAL A O 1
ATOM 686 N N . ILE A 1 89 ? -5.809 -7.192 34.157 1.00 72.56 89 ILE A N 1
ATOM 687 C CA . ILE A 1 89 ? -5.553 -7.969 32.947 1.00 72.56 89 ILE A CA 1
ATOM 688 C C . ILE A 1 89 ? -4.794 -9.238 33.329 1.00 72.56 89 ILE A C 1
ATOM 690 O O . ILE A 1 89 ? -3.941 -9.191 34.208 1.00 72.56 89 ILE A O 1
ATOM 694 N N . ALA A 1 90 ? -5.079 -10.379 32.705 1.00 62.53 90 ALA A N 1
ATOM 695 C CA . ALA A 1 90 ? -4.268 -11.583 32.898 1.00 62.53 90 ALA A CA 1
ATOM 696 C C . ALA A 1 90 ? -3.333 -11.802 31.708 1.00 62.53 90 ALA A C 1
ATOM 698 O O . ALA A 1 90 ? -3.696 -11.534 30.560 1.00 62.53 90 ALA A O 1
ATOM 699 N N . THR A 1 91 ? -2.136 -12.319 31.975 1.00 58.31 91 THR A N 1
ATOM 700 C CA . THR A 1 91 ? -1.236 -12.774 30.913 1.00 58.31 91 THR A CA 1
ATOM 701 C C . THR A 1 91 ? -1.820 -14.012 30.227 1.00 58.31 91 THR A C 1
ATOM 703 O O . THR A 1 91 ? -2.334 -14.893 30.925 1.00 58.31 91 THR A O 1
ATOM 706 N N . PRO A 1 92 ? -1.722 -14.135 28.892 1.00 60.25 92 PRO A N 1
ATOM 707 C CA . PRO A 1 92 ? -2.185 -15.329 28.191 1.00 60.25 92 PRO A CA 1
ATOM 708 C C . PRO A 1 92 ? -1.425 -16.569 28.683 1.00 60.25 92 PRO A C 1
ATOM 710 O O . PRO A 1 92 ? -0.208 -16.535 28.842 1.00 60.25 92 PRO A O 1
ATOM 713 N N . THR A 1 93 ? -2.143 -17.673 28.918 1.00 50.66 93 THR A N 1
ATOM 714 C CA . THR A 1 93 ? -1.559 -18.909 29.490 1.00 50.66 93 THR A CA 1
ATOM 715 C C . THR A 1 93 ? -0.816 -19.749 28.439 1.00 50.66 93 THR A C 1
ATOM 717 O O . THR A 1 93 ? -0.135 -20.712 28.771 1.00 50.66 93 THR A O 1
ATOM 720 N N . SER A 1 94 ? -0.942 -19.436 27.147 1.00 51.00 94 SER A N 1
ATOM 721 C CA . SER A 1 94 ? -0.275 -20.190 26.082 1.00 51.00 94 SER A CA 1
ATOM 722 C C . SER A 1 94 ? 0.255 -19.290 24.974 1.00 51.00 94 SER A C 1
ATOM 724 O O . SER A 1 94 ? -0.492 -18.650 24.240 1.00 51.00 94 SER A O 1
ATOM 726 N N . SER A 1 95 ? 1.577 -19.316 24.826 1.00 41.78 95 SER A N 1
ATOM 727 C CA . SER A 1 95 ? 2.340 -18.871 23.659 1.00 41.78 95 SER A CA 1
ATOM 728 C C . SER A 1 95 ? 2.444 -19.957 22.570 1.00 41.78 95 SER A C 1
ATOM 730 O O . SER A 1 95 ? 3.139 -19.769 21.572 1.00 41.78 95 SER A O 1
ATOM 732 N N . HIS A 1 96 ? 1.725 -21.080 22.702 1.00 34.31 96 HIS A N 1
ATOM 733 C CA . HIS A 1 96 ? 1.691 -22.138 21.694 1.00 34.31 96 HIS A CA 1
ATOM 734 C C . HIS A 1 96 ? 0.573 -21.923 20.661 1.00 34.31 96 HIS A C 1
ATOM 736 O O . HIS A 1 96 ? -0.607 -22.049 20.961 1.00 34.31 96 HIS A O 1
ATOM 742 N N . ASN A 1 97 ? 0.991 -21.617 19.427 1.00 33.94 97 ASN A N 1
ATOM 743 C CA . ASN A 1 97 ? 0.281 -21.833 18.161 1.00 33.94 97 ASN A CA 1
ATOM 744 C C . ASN A 1 97 ? -1.236 -21.570 18.142 1.00 33.94 97 ASN A C 1
ATOM 746 O O . ASN A 1 97 ? -2.036 -22.492 18.027 1.00 33.94 97 ASN A O 1
ATOM 750 N N . ILE A 1 98 ? -1.621 -20.301 18.009 1.00 39.25 98 ILE A N 1
ATOM 751 C CA . ILE A 1 98 ? -2.740 -19.977 17.114 1.00 39.25 98 ILE A CA 1
ATOM 752 C C . ILE A 1 98 ? -2.119 -19.604 15.765 1.00 39.25 98 ILE A C 1
ATOM 754 O O . ILE A 1 98 ? -1.999 -18.432 15.404 1.00 39.25 98 ILE A O 1
ATOM 758 N N . SER A 1 99 ? -1.647 -20.608 15.020 1.00 25.84 99 SER A N 1
ATOM 759 C CA . SER A 1 99 ? -1.467 -20.439 13.580 1.00 25.84 99 SER A CA 1
ATOM 760 C C . SER A 1 99 ? -2.859 -20.307 12.980 1.00 25.84 99 SER A C 1
ATOM 762 O O . SER A 1 99 ? -3.576 -21.296 12.852 1.00 25.84 99 SER A O 1
ATOM 764 N N . TYR A 1 100 ? -3.254 -19.084 12.632 1.00 32.72 100 TYR A N 1
ATOM 765 C CA . TYR A 1 100 ? -4.404 -18.865 11.766 1.00 32.72 100 TYR A CA 1
ATOM 766 C C . TYR A 1 100 ? -4.092 -19.508 10.409 1.00 32.72 100 TYR A C 1
ATOM 768 O O . TYR A 1 100 ? -3.398 -18.915 9.582 1.00 32.72 100 TYR A O 1
ATOM 776 N N . GLN A 1 101 ? -4.544 -20.744 10.205 1.00 25.25 101 GLN A N 1
ATOM 777 C CA . GLN A 1 101 ? -4.663 -21.316 8.874 1.00 25.25 101 GLN A CA 1
ATOM 778 C C . GLN A 1 101 ? -6.052 -20.946 8.345 1.00 25.25 101 GLN A C 1
ATOM 780 O O . GLN A 1 101 ? -7.045 -21.277 8.996 1.00 25.25 101 GLN A O 1
ATOM 785 N N . PRO A 1 102 ? -6.162 -20.225 7.214 1.00 29.20 102 PRO A N 1
ATOM 786 C CA . PRO A 1 102 ? -7.447 -20.106 6.542 1.00 29.20 102 PRO A CA 1
ATOM 787 C C . PRO A 1 102 ? -7.912 -21.512 6.120 1.00 29.20 102 PRO A C 1
ATOM 789 O O . PRO A 1 102 ? -7.058 -22.343 5.796 1.00 29.20 102 PRO A O 1
ATOM 792 N N . PRO A 1 103 ? -9.225 -21.803 6.111 1.00 32.22 103 PRO A N 1
ATOM 793 C CA . PRO A 1 103 ? -9.714 -23.117 5.715 1.00 32.22 103 PRO A CA 1
ATOM 794 C C . PRO A 1 103 ? -9.284 -23.394 4.272 1.00 32.22 103 PRO A C 1
ATOM 796 O O . PRO A 1 103 ? -9.635 -22.637 3.366 1.00 32.22 103 PRO A O 1
ATOM 799 N N . ALA A 1 104 ? -8.499 -24.448 4.066 1.00 33.25 104 ALA A N 1
ATOM 800 C CA . ALA A 1 104 ? -8.247 -24.982 2.740 1.00 33.25 104 ALA A CA 1
ATOM 801 C C . ALA A 1 104 ? -9.470 -25.813 2.331 1.00 33.25 104 ALA A C 1
ATOM 803 O O . ALA A 1 104 ? -9.798 -26.780 3.008 1.00 33.25 104 ALA A O 1
ATOM 804 N N . ASP A 1 105 ? -10.146 -25.380 1.266 1.00 35.44 105 ASP A N 1
ATOM 805 C CA . ASP A 1 105 ? -11.056 -26.141 0.403 1.00 35.44 105 ASP A CA 1
ATOM 806 C C . ASP A 1 105 ? -11.642 -27.451 0.975 1.00 35.44 105 ASP A C 1
ATOM 808 O O . ASP A 1 105 ? -11.162 -28.541 0.666 1.00 35.44 105 ASP A O 1
ATOM 812 N N . GLU A 1 106 ? -12.763 -27.381 1.698 1.00 32.91 106 GLU A N 1
ATOM 813 C CA . GLU A 1 106 ? -13.615 -28.559 1.914 1.00 32.91 106 GLU A CA 1
ATOM 814 C C . GLU A 1 106 ? -14.726 -28.601 0.861 1.00 32.91 106 GLU A C 1
ATOM 816 O O . GLU A 1 106 ? -15.817 -28.044 1.001 1.00 32.91 106 GLU A O 1
ATOM 821 N N . LYS A 1 107 ? -14.433 -29.305 -0.235 1.00 34.69 107 LYS A N 1
ATOM 822 C CA . LYS A 1 107 ? -15.469 -29.993 -1.001 1.00 34.69 107 LYS A CA 1
ATOM 823 C C . LYS A 1 107 ? -15.743 -31.345 -0.341 1.00 34.69 107 LYS A C 1
ATOM 825 O O . LYS A 1 107 ? -14.828 -32.137 -0.159 1.00 34.69 107 LYS A O 1
ATOM 830 N N . SER A 1 108 ? -17.037 -31.622 -0.180 1.00 29.48 108 SER A N 1
ATOM 831 C CA . SER A 1 108 ? -17.697 -32.923 0.021 1.00 29.48 108 SER A CA 1
ATOM 832 C C . SER A 1 108 ? -17.824 -33.469 1.451 1.00 29.48 108 SER A C 1
ATOM 834 O O . SER A 1 108 ? -16.840 -33.687 2.140 1.00 29.48 108 SER A O 1
ATOM 836 N N . GLY A 1 109 ? -19.074 -33.791 1.822 1.00 26.44 109 GLY A N 1
ATOM 837 C CA . GLY A 1 109 ? -19.397 -34.781 2.853 1.00 26.44 109 GLY A CA 1
ATOM 838 C C . GLY A 1 109 ? -20.361 -34.304 3.938 1.00 26.44 109 GLY A C 1
ATOM 839 O O . GLY A 1 109 ? -19.959 -33.657 4.891 1.00 26.44 109 GLY A O 1
ATOM 840 N N . PHE A 1 110 ? -21.638 -34.673 3.824 1.00 31.00 110 PHE A N 1
ATOM 841 C CA . PHE A 1 110 ? -22.594 -34.651 4.935 1.00 31.00 110 PHE A CA 1
ATOM 842 C C . PHE A 1 110 ? -22.124 -35.597 6.059 1.00 31.00 110 PHE A C 1
ATOM 844 O O . PHE A 1 110 ? -21.905 -36.779 5.803 1.00 31.00 110 PHE A O 1
ATOM 851 N N . GLY A 1 111 ? -22.040 -35.100 7.296 1.00 25.17 111 GLY A N 1
ATOM 852 C CA . GLY A 1 111 ? -21.798 -35.898 8.505 1.00 25.17 111 GLY A CA 1
ATOM 853 C C . GLY A 1 111 ? -21.210 -35.041 9.624 1.00 25.17 111 GLY A C 1
ATOM 854 O O . GLY A 1 111 ? -20.111 -34.523 9.486 1.00 25.17 111 GLY A O 1
ATOM 855 N N . GLY A 1 112 ? -21.964 -34.823 10.703 1.00 33.94 112 GLY A N 1
ATOM 856 C CA . GLY A 1 112 ? -21.595 -33.883 11.760 1.00 33.94 112 GLY A CA 1
ATOM 857 C C . GLY A 1 112 ? -20.355 -34.278 12.567 1.00 33.94 112 GLY A C 1
ATOM 858 O O . GLY A 1 112 ? -20.174 -35.439 12.916 1.00 33.94 112 GLY A O 1
ATOM 859 N N . SER A 1 113 ? -19.567 -33.274 12.952 1.00 26.56 113 SER A N 1
ATOM 860 C CA . SER A 1 113 ? -18.900 -33.222 14.252 1.00 26.56 113 SER A CA 1
ATOM 861 C C . SER A 1 113 ? -18.625 -31.766 14.613 1.00 26.56 113 SER A C 1
ATOM 863 O O . SER A 1 113 ? -18.187 -30.958 13.798 1.00 26.56 113 SER A O 1
ATOM 865 N N . SER A 1 114 ? -18.949 -31.442 15.851 1.00 30.45 114 SER A N 1
ATOM 866 C CA . SER A 1 114 ? -18.826 -30.154 16.504 1.00 30.45 114 SER A CA 1
ATOM 867 C C . SER A 1 114 ? -17.362 -29.672 16.583 1.00 30.45 114 SER A C 1
ATOM 869 O O . SER A 1 114 ? -16.465 -30.432 16.938 1.00 30.45 114 SER A O 1
ATOM 871 N N . SER A 1 115 ? -17.160 -28.388 16.254 1.00 34.25 115 SER A N 1
ATOM 872 C CA . SER A 1 115 ? -16.330 -27.427 17.010 1.00 34.25 115 SER A CA 1
ATOM 873 C C . SER A 1 115 ? -14.919 -27.854 17.468 1.00 34.25 115 SER A C 1
ATOM 875 O O . SER A 1 115 ? -14.663 -28.144 18.633 1.00 34.25 115 SER A O 1
ATOM 877 N N . ASN A 1 116 ? -13.919 -27.581 16.625 1.00 31.75 116 ASN A N 1
ATOM 878 C CA . ASN A 1 116 ? -12.539 -27.340 17.094 1.00 31.75 116 ASN A CA 1
ATOM 879 C C . ASN A 1 116 ? -12.384 -26.042 17.934 1.00 31.75 116 ASN A C 1
ATOM 881 O O . ASN A 1 116 ? -11.275 -25.670 18.302 1.00 31.75 116 ASN A O 1
ATOM 885 N N . TYR A 1 117 ? -13.493 -25.363 18.256 1.00 36.78 117 TYR A N 1
ATOM 886 C CA . TYR A 1 117 ? -13.578 -24.268 19.229 1.00 36.78 117 TYR A CA 1
ATOM 887 C C . TYR A 1 117 ? -14.056 -24.723 20.627 1.00 36.78 117 TYR A C 1
ATOM 889 O O . TYR A 1 117 ? -14.063 -23.900 21.540 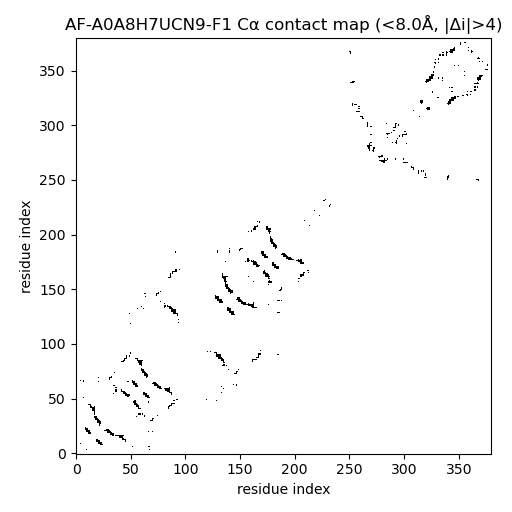1.00 36.78 117 TYR A O 1
ATOM 897 N N . ASP A 1 118 ? -14.436 -25.998 20.810 1.00 38.12 118 ASP A N 1
ATOM 898 C CA . ASP A 1 118 ? -14.981 -26.527 22.079 1.00 38.12 118 ASP A CA 1
ATOM 899 C C . ASP A 1 118 ? -13.937 -27.204 22.980 1.00 38.12 118 ASP A C 1
ATOM 901 O O . ASP A 1 118 ? -14.266 -27.658 24.076 1.00 38.12 118 ASP A O 1
ATOM 905 N N . ARG A 1 119 ? -12.664 -27.262 22.569 1.00 34.12 119 ARG A N 1
ATOM 906 C CA . ARG A 1 119 ? -11.594 -27.782 23.428 1.00 34.12 119 ARG A CA 1
ATOM 907 C C . ARG A 1 119 ? -10.831 -26.602 24.041 1.00 34.12 119 ARG A C 1
ATOM 909 O O . ARG A 1 119 ? -10.251 -25.828 23.275 1.00 34.12 119 ARG A O 1
ATOM 916 N N . PRO A 1 120 ? -10.804 -26.428 25.381 1.00 41.94 120 PRO A N 1
ATOM 917 C CA . PRO A 1 120 ? -9.837 -25.518 25.986 1.00 41.94 120 PRO A CA 1
ATOM 918 C C . PRO A 1 120 ? -8.441 -25.929 25.499 1.00 41.94 120 PRO A C 1
ATOM 920 O O . PRO A 1 120 ? -8.208 -27.132 25.326 1.00 41.94 120 PRO A O 1
ATOM 923 N N . PRO A 1 121 ? -7.531 -24.975 25.229 1.00 44.69 121 PRO A N 1
ATOM 924 C CA . PRO A 1 121 ? -6.174 -25.323 24.839 1.00 44.69 121 PRO A CA 1
ATOM 925 C C . PRO A 1 121 ? -5.629 -26.304 25.877 1.00 44.69 121 PRO A C 1
ATOM 927 O O . PRO A 1 121 ? -5.649 -26.014 27.073 1.00 44.69 121 PRO A O 1
ATOM 930 N N . GLU A 1 122 ? -5.234 -27.497 25.429 1.00 40.88 122 GLU A N 1
ATOM 931 C CA . GLU A 1 122 ? -4.620 -28.494 26.300 1.00 40.88 122 GLU A CA 1
ATOM 932 C C . GLU A 1 122 ? -3.385 -27.846 26.928 1.00 40.88 122 GLU A C 1
ATOM 934 O O . GLU A 1 122 ? -2.394 -27.567 26.251 1.00 40.88 122 GLU A O 1
ATOM 939 N N . TYR A 1 123 ? -3.484 -27.518 28.218 1.00 49.38 123 TYR A N 1
ATOM 940 C CA . TYR A 1 123 ? -2.417 -26.853 28.950 1.00 49.38 123 TYR A CA 1
ATOM 941 C C . TYR A 1 123 ? -1.273 -27.849 29.133 1.00 49.38 123 TYR A C 1
ATOM 943 O O . TYR A 1 123 ? -1.276 -28.654 30.059 1.00 49.38 123 TYR A O 1
ATOM 951 N N . ALA A 1 124 ? -0.300 -27.806 28.227 1.00 44.75 124 ALA A N 1
ATOM 952 C CA . ALA A 1 124 ? 0.853 -28.701 28.239 1.00 44.75 124 ALA A CA 1
ATOM 953 C C . ALA A 1 124 ? 1.836 -28.430 29.401 1.00 44.75 124 ALA A C 1
ATOM 955 O O . ALA A 1 124 ? 2.777 -29.196 29.592 1.00 44.75 124 ALA A O 1
ATOM 956 N N . SER A 1 125 ? 1.644 -27.369 30.192 1.00 50.25 125 SER A N 1
ATOM 957 C CA . SER A 1 125 ? 2.509 -27.034 31.324 1.00 50.25 125 SER A CA 1
ATOM 958 C C . SER A 1 125 ? 1.709 -26.594 32.555 1.00 50.25 125 SER A C 1
ATOM 960 O O . SER A 1 125 ? 0.673 -25.935 32.454 1.00 50.25 125 SER A O 1
ATOM 962 N N . ASN A 1 126 ? 2.237 -26.910 33.740 1.00 54.00 126 ASN A N 1
ATOM 963 C CA . ASN A 1 126 ? 1.777 -26.437 35.055 1.00 54.00 126 ASN A CA 1
ATOM 964 C C . ASN A 1 126 ? 1.908 -24.905 35.246 1.00 54.00 126 ASN A C 1
ATOM 966 O O . ASN A 1 126 ? 1.936 -24.426 36.377 1.00 54.00 126 ASN A O 1
ATOM 970 N N . GLU A 1 127 ? 2.022 -24.115 34.176 1.00 60.38 127 GLU A N 1
ATOM 971 C CA . GLU A 1 127 ? 2.085 -22.660 34.272 1.00 60.38 127 GLU A CA 1
ATOM 972 C C . GLU A 1 127 ? 0.664 -22.093 34.440 1.00 60.38 127 GLU A C 1
ATOM 974 O O . GLU A 1 127 ? -0.280 -22.444 33.719 1.00 60.38 127 GLU A O 1
ATOM 979 N N . TYR A 1 128 ? 0.491 -21.248 35.456 1.00 64.94 128 TYR A N 1
ATOM 980 C CA . TYR A 1 128 ? -0.748 -20.526 35.734 1.00 64.94 128 TYR A CA 1
ATOM 981 C C . TYR A 1 128 ? -0.638 -19.096 35.205 1.00 64.94 128 TYR A C 1
ATOM 983 O O . TYR A 1 128 ? 0.438 -18.500 35.311 1.00 64.94 128 TYR A O 1
ATOM 991 N N . PRO A 1 129 ? -1.724 -18.523 34.651 1.00 72.50 129 PRO A N 1
ATOM 992 C CA . PRO A 1 129 ? -1.705 -17.128 34.244 1.00 72.50 129 PRO A CA 1
ATOM 993 C C . PRO A 1 129 ? -1.428 -16.239 35.455 1.00 72.50 129 PRO A C 1
ATOM 995 O O . PRO A 1 129 ? -1.951 -16.468 36.552 1.00 72.50 129 PRO A O 1
ATOM 998 N N . ILE A 1 130 ? -0.620 -15.207 35.239 1.00 81.69 130 ILE A N 1
ATOM 999 C CA . ILE A 1 130 ? -0.387 -14.166 36.230 1.00 81.69 130 ILE A CA 1
ATOM 1000 C C . ILE A 1 130 ? -1.409 -13.065 35.967 1.00 81.69 130 ILE A C 1
ATOM 1002 O O . ILE A 1 130 ? -1.545 -12.549 34.857 1.00 81.69 130 ILE A O 1
ATOM 1006 N N . VAL A 1 131 ? -2.160 -12.735 37.006 1.00 82.44 131 VAL A N 1
ATOM 1007 C CA . VAL A 1 131 ? -3.141 -11.659 37.023 1.00 82.44 131 VAL A CA 1
ATOM 1008 C C . VAL A 1 131 ? -2.418 -10.379 37.392 1.00 82.44 131 VAL A C 1
ATOM 1010 O O . VAL A 1 131 ? -1.774 -10.299 38.430 1.00 82.44 131 VAL A O 1
ATOM 1013 N N . ILE A 1 132 ? -2.520 -9.368 36.549 1.00 84.38 132 ILE A N 1
ATOM 1014 C CA . ILE A 1 132 ? -1.899 -8.070 36.762 1.00 84.38 132 ILE A CA 1
ATOM 1015 C C . ILE A 1 132 ? -2.995 -7.108 37.197 1.00 84.38 132 ILE A C 1
ATOM 1017 O O . ILE A 1 132 ? -3.909 -6.812 36.427 1.00 84.38 132 ILE A O 1
ATOM 1021 N N . SER A 1 133 ? -2.886 -6.611 38.424 1.00 83.00 133 SER A N 1
ATOM 1022 C CA . SER A 1 133 ? -3.808 -5.632 38.997 1.00 83.00 133 SER A CA 1
ATOM 1023 C C . SER A 1 133 ? -3.090 -4.308 39.229 1.00 83.00 133 SER A C 1
ATOM 1025 O O . SER A 1 133 ? -1.987 -4.270 39.776 1.00 83.00 133 SER A O 1
ATOM 1027 N N . CYS A 1 134 ? -3.712 -3.206 38.822 1.00 82.81 134 CYS A N 1
ATOM 1028 C CA . CYS A 1 134 ? -3.089 -1.883 38.817 1.00 82.81 134 CYS A CA 1
ATOM 1029 C C . CYS A 1 134 ? -3.950 -0.875 39.559 1.00 82.81 134 CYS A C 1
ATOM 1031 O O . CYS A 1 134 ? -5.155 -0.813 39.331 1.00 82.81 134 CYS A O 1
ATOM 1033 N N . SER A 1 135 ? -3.323 -0.082 40.425 1.00 81.06 135 SER A N 1
ATOM 1034 C CA . SER A 1 135 ? -3.976 0.964 41.217 1.00 81.06 135 SER A CA 1
ATOM 1035 C C . SER A 1 135 ? -2.920 1.939 41.750 1.00 81.06 135 SER A C 1
ATOM 1037 O O . SER A 1 135 ? -1.811 1.518 42.073 1.00 81.06 135 SER A O 1
ATOM 1039 N N . HIS A 1 136 ? -3.241 3.234 41.846 1.00 80.75 136 HIS A N 1
ATOM 1040 C CA . HIS A 1 136 ? -2.382 4.262 42.466 1.00 80.75 136 HIS A CA 1
ATOM 1041 C C . HIS A 1 136 ? -0.916 4.290 41.991 1.00 80.75 136 HIS A C 1
ATOM 1043 O O . HIS A 1 136 ? 0.007 4.295 42.803 1.00 80.75 136 HIS A O 1
ATOM 1049 N N . GLY A 1 137 ? -0.669 4.266 40.680 1.00 77.12 137 GLY A N 1
ATOM 1050 C CA . GLY A 1 137 ? 0.706 4.279 40.164 1.00 77.12 137 GLY A CA 1
ATOM 1051 C C . GLY A 1 137 ? 1.518 3.026 40.520 1.00 77.12 137 GLY A C 1
ATOM 1052 O O . GLY A 1 137 ? 2.738 3.028 40.382 1.00 77.12 137 GLY A O 1
ATOM 1053 N N . LYS A 1 138 ? 0.863 1.963 40.992 1.00 85.00 138 LYS A N 1
ATOM 1054 C CA . LYS A 1 138 ? 1.479 0.689 41.349 1.00 85.00 138 LYS A CA 1
ATOM 1055 C C . LYS A 1 138 ? 0.853 -0.435 40.541 1.00 85.00 138 LYS A C 1
ATOM 1057 O O . LYS A 1 138 ? -0.325 -0.392 40.174 1.00 85.00 138 LYS A O 1
ATOM 1062 N N . VAL A 1 139 ? 1.656 -1.457 40.296 1.00 86.69 139 VAL A N 1
ATOM 1063 C CA . VAL A 1 139 ? 1.289 -2.664 39.563 1.00 86.69 139 VAL A CA 1
ATOM 1064 C C . VAL A 1 139 ? 1.625 -3.868 40.426 1.00 86.69 139 VAL A C 1
ATOM 1066 O O . VAL A 1 139 ? 2.699 -3.937 41.023 1.00 86.69 139 VAL A O 1
ATOM 1069 N N . LEU A 1 140 ? 0.693 -4.808 40.508 1.00 87.94 140 LEU A N 1
ATOM 1070 C CA . LEU A 1 140 ? 0.808 -6.014 41.311 1.00 87.94 140 LEU A CA 1
ATOM 1071 C C . LEU A 1 140 ? 0.604 -7.237 40.419 1.00 87.94 140 LEU A C 1
ATOM 1073 O O . LEU A 1 140 ? -0.412 -7.332 39.733 1.00 87.94 140 LEU A O 1
ATOM 1077 N N . GLY A 1 141 ? 1.549 -8.173 40.457 1.00 85.94 141 GLY A N 1
ATOM 1078 C CA . GLY A 1 141 ? 1.375 -9.508 39.893 1.00 85.94 141 GLY A CA 1
ATOM 1079 C C . GLY A 1 141 ? 0.778 -10.442 40.940 1.00 85.94 141 GLY A C 1
ATOM 1080 O O . GLY A 1 141 ? 1.328 -10.576 42.032 1.00 85.94 141 GLY A O 1
ATOM 1081 N N . ILE A 1 142 ? -0.338 -11.084 40.620 1.00 85.81 142 ILE A N 1
ATOM 1082 C CA . ILE A 1 142 ? -1.080 -12.007 41.478 1.00 85.81 142 ILE A CA 1
ATOM 1083 C C . ILE A 1 142 ? -1.163 -13.364 40.780 1.00 85.81 142 ILE A C 1
ATOM 1085 O O . ILE A 1 142 ? -1.457 -13.454 39.590 1.00 85.81 142 ILE A O 1
ATOM 1089 N N . GLU A 1 143 ? -0.933 -14.441 41.516 1.00 82.94 143 GLU A N 1
ATOM 1090 C CA . GLU A 1 143 ? -1.120 -15.791 40.993 1.00 82.94 143 GLU A CA 1
ATOM 1091 C C . GLU A 1 143 ? -2.613 -16.139 40.860 1.00 82.94 143 GLU A C 1
ATOM 1093 O O . GLU A 1 143 ? -3.385 -15.988 41.808 1.00 82.94 143 GLU A O 1
ATOM 1098 N N . SER A 1 144 ? -3.035 -16.663 39.702 1.00 78.69 144 SER A N 1
ATOM 1099 C CA . SER A 1 144 ? -4.451 -16.977 39.444 1.00 78.69 144 SER A CA 1
ATOM 1100 C C . SER A 1 144 ? -5.040 -18.065 40.354 1.00 78.69 144 SER A C 1
ATOM 1102 O O . SER A 1 144 ? -6.256 -18.090 40.530 1.00 78.69 144 SER A O 1
ATOM 1104 N N . GLN A 1 145 ? -4.239 -18.977 40.920 1.00 78.75 145 GLN A N 1
ATOM 1105 C CA . GLN A 1 145 ? -4.760 -20.060 41.772 1.00 78.75 145 GLN A CA 1
ATOM 1106 C C . GLN A 1 145 ? -4.909 -19.676 43.233 1.00 78.75 145 GLN A C 1
ATOM 1108 O O . GLN A 1 145 ? -5.964 -19.892 43.820 1.00 78.75 145 GLN A O 1
ATOM 1113 N N . SER A 1 146 ? -3.823 -19.181 43.819 1.00 79.75 146 SER A N 1
ATOM 1114 C CA . SER A 1 146 ? -3.728 -18.922 45.252 1.00 79.75 146 SER A CA 1
ATOM 1115 C C . SER A 1 146 ? -4.203 -17.516 45.606 1.00 79.75 146 SER A C 1
ATOM 1117 O O . SER A 1 146 ? -4.530 -17.241 46.759 1.00 79.75 146 SER A O 1
ATOM 1119 N N . GLY A 1 147 ? -4.218 -16.608 44.624 1.00 78.88 147 GLY A N 1
ATOM 1120 C CA . GLY A 1 147 ? -4.432 -15.193 44.862 1.00 78.88 147 GLY A CA 1
ATOM 1121 C C . GLY A 1 147 ? -3.266 -14.521 45.583 1.00 78.88 147 GLY A C 1
ATOM 1122 O O . GLY A 1 147 ? -3.433 -13.386 46.018 1.00 78.88 147 GLY A O 1
ATOM 1123 N N . GLN A 1 148 ? -2.104 -15.167 45.741 1.00 82.62 148 GLN A N 1
ATOM 1124 C CA . GLN A 1 148 ? -0.938 -14.555 46.382 1.00 82.62 148 GLN A CA 1
ATOM 1125 C C . GLN A 1 148 ? -0.272 -13.531 45.459 1.00 82.62 148 GLN A C 1
ATOM 1127 O O . GLN A 1 148 ? -0.185 -13.722 44.246 1.00 82.62 148 GLN A O 1
ATOM 1132 N N . SER A 1 149 ? 0.203 -12.425 46.034 1.00 85.44 149 SER A N 1
ATOM 1133 C CA . SER A 1 149 ? 0.997 -11.435 45.305 1.00 85.44 149 SER A CA 1
ATOM 1134 C C . SER A 1 149 ? 2.420 -11.950 45.092 1.00 85.44 149 SER A C 1
ATOM 1136 O O . SER A 1 149 ? 3.138 -12.170 46.065 1.00 85.44 149 SER A O 1
ATOM 1138 N N . ILE A 1 150 ? 2.827 -12.098 43.834 1.00 85.94 150 ILE A N 1
ATOM 1139 C CA . ILE A 1 150 ? 4.156 -12.578 43.436 1.00 85.94 150 ILE A CA 1
ATOM 1140 C C . ILE A 1 150 ? 5.173 -11.436 43.515 1.00 85.94 150 ILE A C 1
ATOM 1142 O O . ILE A 1 150 ? 6.254 -11.581 44.077 1.00 85.94 150 ILE A O 1
ATOM 1146 N N . TRP A 1 151 ? 4.822 -10.287 42.942 1.00 88.00 151 TRP A N 1
ATOM 1147 C CA . TRP A 1 151 ? 5.691 -9.120 42.864 1.00 88.00 151 TRP A CA 1
ATOM 1148 C C . TRP A 1 151 ? 4.863 -7.840 42.877 1.00 88.00 151 TRP A C 1
ATOM 1150 O O . TRP A 1 151 ? 3.693 -7.826 42.485 1.00 88.00 151 TRP A O 1
ATOM 1160 N N . LYS A 1 152 ? 5.494 -6.750 43.313 1.00 88.75 152 LYS A N 1
ATOM 1161 C CA . LYS A 1 152 ? 4.920 -5.405 43.357 1.00 88.75 152 LYS A CA 1
ATOM 1162 C C . LYS A 1 152 ? 5.895 -4.432 42.709 1.00 88.75 152 LYS A C 1
ATOM 1164 O O . LYS A 1 152 ? 7.063 -4.398 43.081 1.00 88.75 152 LYS A O 1
ATOM 1169 N N . PHE A 1 153 ? 5.403 -3.643 41.763 1.00 87.12 153 PHE A N 1
ATOM 1170 C CA . PHE A 1 153 ? 6.168 -2.615 41.072 1.00 87.12 153 PHE A CA 1
ATOM 1171 C C . PHE A 1 153 ? 5.534 -1.246 41.314 1.00 87.12 153 PHE A C 1
ATOM 1173 O O . PHE A 1 153 ? 4.339 -1.054 41.088 1.00 87.12 153 PHE A O 1
ATOM 1180 N N . GLU A 1 154 ? 6.328 -0.288 41.783 1.00 87.75 154 GLU A N 1
ATOM 1181 C CA . GLU A 1 154 ? 5.888 1.092 41.990 1.00 87.75 154 GLU A CA 1
ATOM 1182 C C . GLU A 1 154 ? 6.437 1.952 40.852 1.00 87.75 154 GLU A C 1
ATOM 1184 O O . GLU A 1 154 ? 7.650 2.055 40.698 1.00 87.75 154 GLU A O 1
ATOM 1189 N N . CYS A 1 155 ? 5.562 2.549 40.036 1.00 83.38 155 CYS A N 1
ATOM 1190 C CA . CYS A 1 155 ? 5.976 3.352 38.888 1.00 83.38 155 CYS A CA 1
ATOM 1191 C C . CYS A 1 155 ? 6.542 4.707 39.357 1.00 83.38 155 CYS A C 1
ATOM 1193 O O . CYS A 1 155 ? 5.788 5.519 39.916 1.00 83.38 155 CYS A O 1
ATOM 1195 N N . PRO A 1 156 ? 7.828 5.015 39.095 1.00 77.75 156 PRO A N 1
ATOM 1196 C CA . PRO A 1 156 ? 8.408 6.307 39.454 1.00 77.75 156 PRO A CA 1
ATOM 1197 C C . PRO A 1 156 ? 7.648 7.477 38.810 1.00 77.75 156 PRO A C 1
ATOM 1199 O O . PRO A 1 156 ? 7.546 7.586 37.592 1.00 77.75 156 PRO A O 1
ATOM 1202 N N . GLY A 1 157 ? 7.101 8.379 39.629 1.00 68.81 157 GLY A N 1
ATOM 1203 C CA . GLY A 1 157 ? 6.351 9.542 39.134 1.00 68.81 157 GLY A CA 1
ATOM 1204 C C . GLY A 1 157 ? 4.932 9.243 38.626 1.00 68.81 157 GLY A C 1
ATOM 1205 O O . GLY A 1 157 ? 4.310 10.129 38.040 1.00 68.81 157 GLY A O 1
ATOM 1206 N N . GLY A 1 158 ? 4.397 8.040 38.873 1.00 65.81 158 GLY A N 1
ATOM 1207 C CA . GLY A 1 158 ? 3.012 7.675 38.538 1.00 65.81 158 GLY A CA 1
ATOM 1208 C C . GLY A 1 158 ? 1.946 8.409 39.367 1.00 65.81 158 GLY A C 1
ATOM 1209 O O . GLY A 1 158 ? 0.816 8.608 38.911 1.00 65.81 158 GLY A O 1
ATOM 1210 N N . GLY A 1 159 ? 2.316 8.884 40.561 1.00 72.06 159 GLY A N 1
ATOM 1211 C CA . GLY A 1 159 ? 1.420 9.610 41.463 1.00 72.06 159 GLY A CA 1
ATOM 1212 C C . GLY A 1 159 ? 0.208 8.770 41.880 1.00 72.06 159 GLY A C 1
ATOM 1213 O O . GLY A 1 159 ? 0.325 7.574 42.119 1.00 72.06 159 GLY A O 1
ATOM 1214 N N . TYR A 1 160 ? -0.964 9.403 41.954 1.00 70.00 160 TYR A N 1
ATOM 1215 C CA . TYR A 1 160 ? -2.227 8.759 42.347 1.00 70.00 160 TYR A CA 1
ATOM 1216 C C . TYR A 1 160 ? -3.045 8.225 41.156 1.00 70.00 160 TYR A C 1
ATOM 1218 O O . TYR A 1 160 ? -4.183 7.805 41.339 1.00 70.00 160 TYR A O 1
ATOM 1226 N N . ASN A 1 161 ? -2.495 8.249 39.938 1.00 73.44 161 ASN A N 1
ATOM 1227 C CA . ASN A 1 161 ? -3.242 7.900 38.728 1.00 73.44 161 ASN A CA 1
ATOM 1228 C C . ASN A 1 161 ? -3.327 6.383 38.515 1.00 73.44 161 ASN A C 1
ATOM 1230 O O . ASN A 1 161 ? -2.425 5.635 38.898 1.00 73.44 161 ASN A O 1
ATOM 1234 N N . LEU A 1 162 ? -4.394 5.935 37.850 1.00 77.06 162 LEU A N 1
ATOM 1235 C CA . LEU A 1 162 ? -4.555 4.544 37.432 1.00 77.06 162 LEU A CA 1
ATOM 1236 C C . LEU A 1 162 ? -3.599 4.227 36.264 1.00 77.06 162 LEU A C 1
ATOM 1238 O O . LEU A 1 162 ? -3.686 4.890 35.227 1.00 77.06 162 LEU A O 1
ATOM 1242 N N . PRO A 1 163 ? -2.688 3.242 36.391 1.00 81.06 163 PRO A N 1
ATOM 1243 C CA . PRO A 1 163 ? -1.841 2.827 35.276 1.00 81.06 163 PRO A CA 1
ATOM 1244 C C . PRO A 1 163 ? -2.650 2.159 34.156 1.00 81.06 163 PRO A C 1
ATOM 1246 O O . PRO A 1 163 ? -3.552 1.363 34.421 1.00 81.06 163 PRO A O 1
ATOM 1249 N N . SER A 1 164 ? -2.283 2.435 32.905 1.00 82.12 164 SER A N 1
ATOM 1250 C CA . SER A 1 164 ? -2.770 1.697 31.734 1.00 82.12 164 SER A CA 1
ATOM 1251 C C . SER A 1 164 ? -1.850 0.512 31.474 1.00 82.12 164 SER A C 1
ATOM 1253 O O . SER A 1 164 ? -0.636 0.691 31.394 1.00 82.12 164 SER A O 1
ATOM 1255 N N . VAL A 1 165 ? -2.400 -0.697 31.359 1.00 83.31 165 VAL A N 1
ATOM 1256 C CA . VAL A 1 165 ? -1.604 -1.921 31.206 1.00 83.31 165 VAL A CA 1
ATOM 1257 C C . VAL A 1 165 ? -2.030 -2.704 29.982 1.00 83.31 165 VAL A C 1
ATOM 1259 O O . VAL A 1 165 ? -3.214 -2.817 29.676 1.00 83.31 165 VAL A O 1
ATOM 1262 N N . LEU A 1 166 ? -1.033 -3.250 29.292 1.00 81.25 166 LEU A N 1
ATOM 1263 C CA . LEU A 1 166 ? -1.189 -4.089 28.118 1.00 81.25 166 LEU A CA 1
ATOM 1264 C C . LEU A 1 166 ? -0.246 -5.289 28.239 1.00 81.25 166 LEU A C 1
ATOM 1266 O O . LEU A 1 166 ? 0.951 -5.110 28.449 1.00 81.25 166 LEU A O 1
ATOM 1270 N N . ALA A 1 167 ? -0.770 -6.504 28.100 1.00 78.25 167 ALA A N 1
ATOM 1271 C CA . ALA A 1 167 ? 0.021 -7.730 28.152 1.00 78.25 167 ALA A CA 1
ATOM 1272 C C . ALA A 1 167 ? 0.198 -8.312 26.744 1.00 78.25 167 ALA A C 1
ATOM 1274 O O . ALA A 1 167 ? -0.781 -8.508 26.023 1.00 78.25 167 ALA A O 1
ATOM 1275 N N . GLU A 1 168 ? 1.437 -8.615 26.356 1.00 70.12 168 GLU A N 1
ATOM 1276 C CA . GLU A 1 168 ? 1.752 -9.254 25.080 1.00 70.12 168 GLU A CA 1
ATOM 1277 C C . GLU A 1 168 ? 2.800 -10.354 25.268 1.00 70.12 168 GLU A C 1
ATOM 1279 O O . GLU A 1 168 ? 3.956 -10.073 25.572 1.00 70.12 168 GLU A O 1
ATOM 1284 N N . LYS A 1 169 ? 2.398 -11.610 25.027 1.00 69.12 169 LYS A N 1
ATOM 1285 C CA . LYS A 1 169 ? 3.254 -12.809 25.106 1.00 69.12 169 LYS A CA 1
ATOM 1286 C C . LYS A 1 169 ? 4.042 -12.874 26.424 1.00 69.12 169 LYS A C 1
ATOM 1288 O O . LYS A 1 169 ? 3.471 -13.268 27.433 1.00 69.12 169 LYS A O 1
ATOM 1293 N N . ASP A 1 170 ? 5.302 -12.439 26.401 1.00 72.75 170 ASP A N 1
ATOM 1294 C CA . ASP A 1 170 ? 6.262 -12.515 27.507 1.00 72.75 170 ASP A CA 1
ATOM 1295 C C . ASP A 1 170 ? 6.626 -11.137 28.095 1.00 72.75 170 ASP A C 1
ATOM 1297 O O . ASP A 1 170 ? 7.554 -11.025 28.895 1.00 72.75 170 ASP A O 1
ATOM 1301 N N . VAL A 1 171 ? 5.926 -10.069 27.698 1.00 79.44 171 VAL A N 1
ATOM 1302 C CA . VAL A 1 171 ? 6.191 -8.697 28.152 1.00 79.44 171 VAL A CA 1
ATOM 1303 C C . VAL A 1 171 ? 4.891 -8.007 28.553 1.00 79.44 171 VAL A C 1
ATOM 1305 O O . VAL A 1 171 ? 3.856 -8.134 27.898 1.00 79.44 171 VAL A O 1
ATOM 1308 N N . ILE A 1 172 ? 4.951 -7.239 29.637 1.00 84.75 172 ILE A N 1
ATOM 1309 C CA . ILE A 1 172 ? 3.878 -6.344 30.060 1.00 84.75 172 ILE A CA 1
ATOM 1310 C C . ILE A 1 172 ? 4.323 -4.914 29.796 1.00 84.75 172 ILE A C 1
ATOM 1312 O O . ILE A 1 172 ? 5.394 -4.504 30.233 1.00 84.75 172 ILE A O 1
ATOM 1316 N N . PHE A 1 173 ? 3.477 -4.131 29.142 1.00 86.69 173 PHE A N 1
ATOM 1317 C CA . PHE A 1 173 ? 3.647 -2.692 29.035 1.00 86.69 173 PHE A CA 1
ATOM 1318 C C . PHE A 1 173 ? 2.779 -2.002 30.080 1.00 86.69 173 PHE A C 1
ATOM 1320 O O . PHE A 1 173 ? 1.593 -2.309 30.216 1.00 86.69 173 PHE A O 1
ATOM 1327 N N . VAL A 1 174 ? 3.368 -1.060 30.808 1.00 86.75 174 VAL A N 1
ATOM 1328 C CA . VAL A 1 174 ? 2.699 -0.261 31.833 1.00 86.75 174 VAL A CA 1
ATOM 1329 C C . VAL A 1 174 ? 2.928 1.210 31.531 1.00 86.75 174 VAL A C 1
ATOM 1331 O O . VAL A 1 174 ? 4.058 1.689 31.515 1.00 86.75 174 VAL A O 1
ATOM 1334 N N . GLY A 1 175 ? 1.844 1.938 31.321 1.00 85.12 175 GLY A N 1
ATOM 1335 C CA . GLY A 1 175 ? 1.823 3.381 31.179 1.00 85.12 175 GLY A CA 1
ATOM 1336 C C . GLY A 1 175 ? 1.368 4.047 32.466 1.00 85.12 175 GLY A C 1
ATOM 1337 O O . GLY A 1 175 ? 0.235 3.834 32.896 1.00 85.12 175 GLY A O 1
ATOM 1338 N N . SER A 1 176 ? 2.215 4.876 33.073 1.00 81.69 176 SER A N 1
ATOM 1339 C CA . SER A 1 176 ? 1.841 5.651 34.257 1.00 81.69 176 SER A CA 1
ATOM 1340 C C . SER A 1 176 ? 2.340 7.087 34.143 1.00 81.69 176 SER A C 1
ATOM 1342 O O . SER A 1 176 ? 3.542 7.355 34.060 1.00 81.69 176 SER A O 1
ATOM 1344 N N . GLY A 1 177 ? 1.403 8.036 34.103 1.00 78.62 177 GLY A N 1
ATOM 1345 C CA . GLY A 1 177 ? 1.718 9.450 33.953 1.00 78.62 177 GLY A CA 1
ATOM 1346 C C . GLY A 1 177 ? 2.368 9.750 32.601 1.00 78.62 177 GLY A C 1
ATOM 1347 O O . GLY A 1 177 ? 1.703 9.770 31.571 1.00 78.62 177 GLY A O 1
ATOM 1348 N N . ARG A 1 178 ? 3.677 10.018 32.614 1.00 80.62 178 ARG A N 1
ATOM 1349 C CA . ARG A 1 178 ? 4.470 10.354 31.414 1.00 80.62 178 ARG A CA 1
ATOM 1350 C C . ARG A 1 178 ? 5.411 9.242 30.979 1.00 80.62 178 ARG A C 1
ATOM 1352 O O . ARG A 1 178 ? 6.078 9.383 29.955 1.00 80.62 178 ARG A O 1
ATOM 1359 N N . MET A 1 179 ? 5.526 8.208 31.797 1.00 83.88 179 MET A N 1
ATOM 1360 C CA . MET A 1 179 ? 6.484 7.135 31.621 1.00 83.88 179 MET A CA 1
ATOM 1361 C C . MET A 1 179 ? 5.764 5.891 31.120 1.00 83.88 179 MET A C 1
ATOM 1363 O O . MET A 1 179 ? 4.629 5.606 31.508 1.00 83.88 179 MET A O 1
ATOM 1367 N N . VAL A 1 180 ? 6.451 5.160 30.254 1.00 88.62 180 VAL A N 1
ATOM 1368 C CA . VAL A 1 180 ? 6.060 3.837 29.783 1.00 88.62 180 VAL A CA 1
ATOM 1369 C C . VAL A 1 180 ? 7.164 2.869 30.175 1.00 88.62 180 VAL A C 1
ATOM 1371 O O . VAL A 1 180 ? 8.341 3.133 29.926 1.00 88.62 180 VAL A O 1
ATOM 1374 N N . TYR A 1 181 ? 6.773 1.760 30.787 1.00 88.44 181 TYR A N 1
ATOM 1375 C CA . TYR A 1 181 ? 7.652 0.709 31.278 1.00 88.44 181 TYR A CA 1
ATOM 1376 C C . TYR A 1 181 ? 7.337 -0.589 30.547 1.00 88.44 181 TYR A C 1
ATOM 1378 O O . TYR A 1 181 ? 6.166 -0.928 30.373 1.00 88.44 181 TYR A O 1
ATOM 1386 N N . ALA A 1 182 ? 8.368 -1.334 30.169 1.00 89.50 182 ALA A N 1
ATOM 1387 C CA . ALA A 1 182 ? 8.235 -2.739 29.813 1.00 89.50 182 ALA A CA 1
ATOM 1388 C C . ALA A 1 182 ? 8.733 -3.594 30.975 1.00 89.50 182 ALA A C 1
ATOM 1390 O O . ALA A 1 182 ? 9.888 -3.472 31.384 1.00 89.50 182 ALA A O 1
ATOM 1391 N N . LEU A 1 183 ? 7.864 -4.452 31.499 1.00 86.50 183 LEU A N 1
ATOM 1392 C CA . LEU A 1 183 ? 8.116 -5.316 32.644 1.00 86.50 183 LEU A CA 1
ATOM 1393 C C . LEU A 1 183 ? 8.051 -6.788 32.234 1.00 86.50 183 LEU A C 1
ATOM 1395 O O . LEU A 1 183 ? 7.275 -7.178 31.359 1.00 86.50 183 LEU A O 1
ATOM 1399 N N . ASN A 1 184 ? 8.833 -7.615 32.916 1.00 85.00 184 ASN A N 1
ATOM 1400 C CA . ASN A 1 184 ? 8.720 -9.062 32.837 1.00 85.00 184 ASN A CA 1
ATOM 1401 C C . ASN A 1 184 ? 7.547 -9.543 33.718 1.00 85.00 184 ASN A C 1
ATOM 1403 O O . ASN A 1 184 ? 7.511 -9.229 34.911 1.00 85.00 184 ASN A O 1
ATOM 1407 N N . PRO A 1 185 ? 6.604 -10.335 33.176 1.00 80.81 185 PRO A N 1
ATOM 1408 C CA . PRO A 1 185 ? 5.433 -10.806 33.910 1.00 80.81 185 PRO A CA 1
ATOM 1409 C C . PRO A 1 185 ? 5.740 -11.710 35.102 1.00 80.81 185 PRO A C 1
ATOM 1411 O O . PRO A 1 185 ? 4.969 -11.719 36.060 1.00 80.81 185 PRO A O 1
ATOM 1414 N N . LYS A 1 186 ? 6.843 -12.467 35.074 1.00 82.88 186 LYS A N 1
ATOM 1415 C CA . LYS A 1 186 ? 7.145 -13.469 36.108 1.00 82.88 186 LYS A CA 1
ATOM 1416 C C . LYS A 1 186 ? 7.718 -12.846 37.382 1.00 82.88 186 LYS A C 1
ATOM 1418 O O . LYS A 1 186 ? 7.407 -13.309 38.473 1.00 82.88 186 LYS A O 1
ATOM 1423 N N . ASN A 1 187 ? 8.539 -11.804 37.259 1.00 83.12 187 ASN A N 1
ATOM 1424 C CA . ASN A 1 187 ? 9.261 -11.206 38.390 1.00 83.12 187 ASN A CA 1
ATOM 1425 C C . ASN A 1 187 ? 9.023 -9.696 38.577 1.00 83.12 187 ASN A C 1
ATOM 1427 O O . ASN A 1 187 ? 9.507 -9.136 39.555 1.00 83.12 187 ASN A O 1
ATOM 1431 N N . GLY A 1 188 ? 8.320 -9.027 37.656 1.00 82.12 188 GLY A N 1
ATOM 1432 C CA . GLY A 1 188 ? 8.117 -7.576 37.691 1.00 82.12 188 GLY A CA 1
ATOM 1433 C C . GLY A 1 188 ? 9.367 -6.754 37.356 1.00 82.12 188 GLY A C 1
ATOM 1434 O O . GLY A 1 188 ? 9.379 -5.545 37.572 1.00 82.12 188 GLY A O 1
ATOM 1435 N N . GLY A 1 189 ? 10.430 -7.386 36.847 1.00 84.06 189 GLY A N 1
ATOM 1436 C CA . GLY A 1 189 ? 11.679 -6.714 36.489 1.00 84.06 189 GLY A CA 1
ATOM 1437 C C . GLY A 1 189 ? 11.514 -5.807 35.270 1.00 84.06 189 GLY A C 1
ATOM 1438 O O . GLY A 1 189 ? 10.856 -6.181 34.301 1.00 84.06 189 GLY A O 1
ATOM 1439 N N . VAL A 1 190 ? 12.132 -4.625 35.306 1.00 88.69 190 VAL A N 1
ATOM 1440 C CA . VAL A 1 190 ? 12.069 -3.641 34.217 1.00 88.69 190 VAL A CA 1
ATOM 1441 C C . VAL A 1 190 ? 13.032 -4.040 33.099 1.00 88.69 190 VAL A C 1
ATOM 1443 O O . VAL A 1 190 ? 14.238 -4.112 33.317 1.00 88.69 190 VAL A O 1
ATOM 1446 N N . TYR A 1 191 ? 12.511 -4.268 31.893 1.00 87.12 191 TYR A N 1
ATOM 1447 C CA . TYR A 1 191 ? 13.325 -4.407 30.683 1.00 87.12 191 TYR A CA 1
ATOM 1448 C C . TYR A 1 191 ? 13.827 -3.050 30.200 1.00 87.12 191 TYR A C 1
ATOM 1450 O O . TYR A 1 191 ? 15.006 -2.890 29.895 1.00 87.12 191 TYR A O 1
ATOM 1458 N N . TRP A 1 192 ? 12.917 -2.082 30.111 1.00 88.06 192 TRP A N 1
ATOM 1459 C CA . TRP A 1 192 ? 13.225 -0.709 29.739 1.00 88.06 192 TRP A CA 1
ATOM 1460 C C . TRP A 1 192 ? 12.151 0.247 30.256 1.00 88.06 192 TRP A C 1
ATOM 1462 O O . TRP A 1 192 ? 11.002 -0.135 30.484 1.00 88.06 192 TRP A O 1
ATOM 1472 N N . GLU A 1 193 ? 12.534 1.512 30.398 1.00 89.44 193 GLU A N 1
ATOM 1473 C CA . GLU A 1 193 ? 11.636 2.621 30.697 1.00 89.44 193 GLU A CA 1
ATOM 1474 C C . GLU A 1 193 ? 11.858 3.755 29.695 1.00 89.44 193 GLU A C 1
ATOM 1476 O O . GLU A 1 193 ? 12.965 3.978 29.204 1.00 89.44 193 GLU A O 1
ATOM 1481 N N . THR A 1 194 ? 10.792 4.452 29.316 1.00 86.69 194 THR A N 1
ATOM 1482 C CA . THR A 1 194 ? 10.864 5.560 28.362 1.00 86.69 194 THR A CA 1
ATOM 1483 C C . THR A 1 194 ? 9.876 6.649 28.733 1.00 86.69 194 THR A C 1
ATOM 1485 O O . THR A 1 194 ? 8.723 6.391 29.076 1.00 86.69 194 THR A O 1
ATOM 1488 N N . LYS A 1 195 ? 10.328 7.899 28.624 1.00 85.88 195 LYS A N 1
ATOM 1489 C CA . LYS A 1 195 ? 9.481 9.074 28.801 1.00 85.88 195 LYS A CA 1
ATOM 1490 C C . LYS A 1 195 ? 8.709 9.353 27.511 1.00 85.88 195 LYS A C 1
ATOM 1492 O O . LYS A 1 195 ? 9.292 9.803 26.531 1.00 85.88 195 LYS A O 1
ATOM 1497 N N . ALA A 1 196 ? 7.402 9.110 27.521 1.00 82.75 196 ALA A N 1
ATOM 1498 C CA . ALA A 1 196 ? 6.526 9.314 26.369 1.00 82.75 196 ALA A CA 1
ATOM 1499 C C . ALA A 1 196 ? 6.171 10.792 26.134 1.00 82.75 196 ALA A C 1
ATOM 1501 O O . ALA A 1 196 ? 5.955 11.199 24.997 1.00 82.75 196 ALA A O 1
ATOM 1502 N N . THR A 1 197 ? 6.107 11.618 27.188 1.00 76.56 197 THR A N 1
ATOM 1503 C CA . THR A 1 197 ? 5.751 13.041 27.054 1.00 76.56 197 THR A CA 1
ATOM 1504 C C . THR A 1 197 ? 6.452 13.949 28.065 1.00 76.56 197 THR A C 1
ATOM 1506 O O . THR A 1 197 ? 6.816 13.545 29.171 1.00 76.56 197 THR A O 1
ATOM 1509 N N . ASN A 1 198 ? 6.604 15.221 27.692 1.00 73.94 198 ASN A N 1
ATOM 1510 C CA . ASN A 1 198 ? 7.046 16.308 28.567 1.00 73.94 198 ASN A CA 1
ATOM 1511 C C . ASN A 1 198 ? 5.875 17.107 29.180 1.00 73.94 198 ASN A C 1
ATOM 1513 O O . ASN A 1 198 ? 6.135 18.132 29.805 1.00 73.94 198 ASN A O 1
ATOM 1517 N N . GLY A 1 199 ? 4.617 16.663 29.008 1.00 63.38 199 GLY A N 1
ATOM 1518 C CA . GLY A 1 199 ? 3.411 17.335 29.535 1.00 63.38 199 GLY A CA 1
ATOM 1519 C C . GLY A 1 199 ? 3.461 17.594 31.047 1.00 63.38 199 GLY A C 1
ATOM 1520 O O . GLY A 1 199 ? 4.293 17.017 31.717 1.00 63.38 199 GLY A O 1
ATOM 1521 N N . LEU A 1 200 ? 2.622 18.472 31.606 1.00 60.03 200 LEU A N 1
ATOM 1522 C CA . LEU A 1 200 ? 2.698 18.933 33.011 1.00 60.03 200 LEU A CA 1
ATOM 1523 C C . LEU A 1 200 ? 2.257 17.884 34.057 1.00 60.03 200 LEU A C 1
ATOM 1525 O O . LEU A 1 200 ? 1.860 16.765 33.735 1.00 60.03 200 LEU A O 1
ATOM 1529 N N . ILE A 1 201 ? 2.477 18.172 35.349 1.00 55.56 201 ILE A N 1
ATOM 1530 C CA . ILE A 1 201 ? 2.091 17.286 36.467 1.00 55.56 201 ILE A CA 1
ATOM 1531 C C . ILE A 1 201 ? 0.560 17.351 36.567 1.00 55.56 201 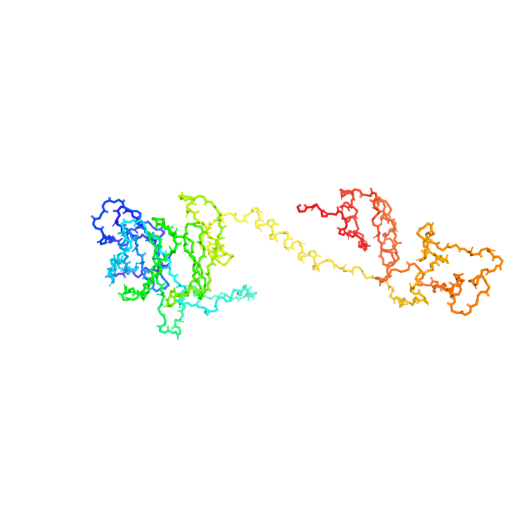ILE A C 1
ATOM 1533 O O . ILE A 1 201 ? 0.021 18.441 36.707 1.00 55.56 201 ILE A O 1
ATOM 1537 N N . GLY A 1 202 ? -0.132 16.213 36.436 1.00 55.97 202 GLY A N 1
ATOM 1538 C CA . GLY A 1 202 ? -1.604 16.128 36.470 1.00 55.97 202 GLY A CA 1
ATOM 1539 C C . GLY A 1 202 ? -2.273 15.690 35.156 1.00 55.97 202 GLY A C 1
ATOM 1540 O O . GLY A 1 202 ? -3.393 15.194 35.184 1.00 55.97 202 GLY A O 1
ATOM 1541 N N . SER A 1 203 ? -1.581 15.763 34.013 1.00 57.72 203 SER A N 1
ATOM 1542 C CA . SER A 1 203 ? -2.079 15.294 32.702 1.00 57.72 203 SER A CA 1
ATOM 1543 C C . SER A 1 203 ? -1.641 13.849 32.411 1.00 57.72 203 SER A C 1
ATOM 1545 O O . SER A 1 203 ? -0.974 13.585 31.415 1.00 57.72 203 SER A O 1
ATOM 1547 N N . GLY A 1 204 ? -1.922 12.926 33.337 1.00 58.53 204 GLY A N 1
ATOM 1548 C CA . GLY A 1 204 ? -1.300 11.592 33.393 1.00 58.53 204 GLY A CA 1
ATOM 1549 C C . GLY A 1 204 ? -2.075 10.433 32.758 1.00 58.53 204 GLY A C 1
ATOM 1550 O O . GLY A 1 204 ? -1.751 9.282 33.043 1.00 58.53 204 GLY A O 1
ATOM 1551 N N . TRP A 1 205 ? -3.102 10.715 31.955 1.00 67.69 205 TRP A N 1
ATOM 1552 C CA . TRP A 1 205 ? -3.926 9.692 31.308 1.00 67.69 205 TRP A CA 1
ATOM 1553 C C . TRP A 1 205 ? -3.229 9.189 30.045 1.00 67.69 205 TRP A C 1
ATOM 1555 O O . TRP A 1 205 ? -3.052 9.940 29.086 1.00 67.69 205 TRP A O 1
ATOM 1565 N N . LEU A 1 206 ? -2.830 7.920 30.047 1.00 73.19 206 LEU A N 1
ATOM 1566 C CA . LEU A 1 206 ? -2.159 7.280 28.922 1.00 73.19 206 LEU A CA 1
ATOM 1567 C C . LEU A 1 206 ? -3.036 6.138 28.402 1.00 73.19 206 LEU A C 1
ATOM 1569 O O . LEU A 1 206 ? -3.540 5.338 29.182 1.00 73.19 206 LEU A O 1
ATOM 1573 N N . THR A 1 207 ? -3.223 6.060 27.088 1.00 75.69 207 THR A N 1
ATOM 1574 C CA . THR A 1 207 ? -3.843 4.906 26.422 1.00 75.69 207 THR A CA 1
ATOM 1575 C C . THR A 1 207 ? -2.800 4.265 25.524 1.00 75.69 207 THR A C 1
ATOM 1577 O O . THR A 1 207 ? -2.054 4.969 24.843 1.00 75.69 207 THR A O 1
ATOM 1580 N N . MET A 1 208 ? -2.733 2.938 25.531 1.00 75.56 208 MET A N 1
ATOM 1581 C CA . MET A 1 208 ? -1.772 2.175 24.742 1.00 75.56 208 MET A CA 1
ATOM 1582 C C . MET A 1 208 ? -2.512 1.197 23.842 1.00 75.56 208 MET A C 1
ATOM 1584 O O . MET A 1 208 ? -3.520 0.619 24.241 1.00 75.56 208 MET A O 1
ATOM 1588 N N . ALA A 1 209 ? -1.987 0.994 22.641 1.00 76.12 209 ALA A N 1
ATOM 1589 C CA . ALA A 1 209 ? -2.479 -0.009 21.713 1.00 76.12 209 ALA A CA 1
ATOM 1590 C C . ALA A 1 209 ? -1.288 -0.675 21.021 1.00 76.12 209 ALA A C 1
ATOM 1592 O O . ALA A 1 209 ? -0.347 0.005 20.610 1.00 76.12 209 ALA A O 1
ATOM 1593 N N . THR A 1 210 ? -1.341 -1.997 20.871 1.00 70.50 210 THR A N 1
ATOM 1594 C CA . THR A 1 210 ? -0.432 -2.745 19.992 1.00 70.50 210 THR A CA 1
ATOM 1595 C C . THR A 1 210 ? -1.230 -3.392 18.876 1.00 70.50 210 THR A C 1
ATOM 1597 O O . THR A 1 210 ? -2.408 -3.696 19.038 1.00 70.50 210 THR A O 1
ATOM 1600 N N . VAL A 1 211 ? -0.583 -3.643 17.736 1.00 62.81 211 VAL A N 1
ATOM 1601 C CA . VAL A 1 211 ? -1.212 -4.333 16.597 1.00 62.81 211 VAL A CA 1
ATOM 1602 C C . VAL A 1 211 ? -1.761 -5.699 17.019 1.00 62.81 211 VAL A C 1
ATOM 1604 O O . VAL A 1 211 ? -2.824 -6.106 16.559 1.00 62.81 211 VAL A O 1
ATOM 1607 N N . TRP A 1 212 ? -1.072 -6.393 17.929 1.00 60.34 212 TRP A N 1
ATOM 1608 C CA . TRP A 1 212 ? -1.543 -7.661 18.478 1.00 60.34 212 TRP A CA 1
ATOM 1609 C C . TRP A 1 212 ? -2.777 -7.483 19.368 1.00 60.34 212 TRP A C 1
ATOM 1611 O O . TRP A 1 212 ? -3.778 -8.167 19.155 1.00 60.34 212 TRP A O 1
ATOM 1621 N N . GLY A 1 213 ? -2.738 -6.535 20.313 1.00 59.19 213 GLY A N 1
ATOM 1622 C CA . GLY A 1 213 ? -3.870 -6.226 21.190 1.00 59.19 213 GLY A CA 1
ATOM 1623 C C . GLY A 1 213 ? -5.110 -5.778 20.414 1.00 59.19 213 GLY A C 1
ATOM 1624 O O . GLY A 1 213 ? -6.200 -6.291 20.654 1.00 59.19 213 GLY A O 1
ATOM 1625 N N . SER A 1 214 ? -4.937 -4.902 19.420 1.00 57.94 214 SER A N 1
ATOM 1626 C CA . SER A 1 214 ? -6.023 -4.446 18.550 1.00 57.94 214 SER A CA 1
ATOM 1627 C C . SER A 1 214 ? -6.594 -5.577 17.703 1.00 57.94 214 SER A C 1
ATOM 1629 O O . SER A 1 214 ? -7.805 -5.690 17.600 1.00 57.94 214 SER A O 1
ATOM 1631 N N . ARG A 1 215 ? -5.760 -6.468 17.153 1.00 50.84 215 ARG A N 1
ATOM 1632 C CA . ARG A 1 215 ? -6.241 -7.602 16.348 1.00 50.84 215 ARG A CA 1
ATOM 1633 C C . ARG A 1 215 ? -7.017 -8.625 17.180 1.00 50.84 215 ARG A C 1
ATOM 1635 O O . ARG A 1 215 ? -8.005 -9.169 16.705 1.00 50.84 215 ARG A O 1
ATOM 1642 N N . GLN A 1 216 ? -6.593 -8.881 18.417 1.00 57.03 216 GLN A N 1
ATOM 1643 C CA . GLN A 1 216 ? -7.362 -9.711 19.351 1.00 57.03 216 GLN A CA 1
ATOM 1644 C C . GLN A 1 216 ? -8.686 -9.032 19.717 1.00 57.03 216 GLN A C 1
ATOM 1646 O O . GLN A 1 216 ? -9.740 -9.664 19.674 1.00 57.03 216 GLN A O 1
ATOM 1651 N N . ALA A 1 217 ? -8.659 -7.725 19.990 1.00 53.47 217 ALA A N 1
ATOM 1652 C CA . ALA A 1 217 ? -9.878 -6.961 20.215 1.00 53.47 217 ALA A CA 1
ATOM 1653 C C . ALA A 1 217 ? -10.802 -6.974 18.985 1.00 53.47 217 ALA A C 1
ATOM 1655 O O . ALA A 1 217 ? -11.998 -7.132 19.162 1.00 53.47 217 ALA A O 1
ATOM 1656 N N . GLU A 1 218 ? -10.300 -6.895 17.752 1.00 44.41 218 GLU A N 1
ATOM 1657 C CA . GLU A 1 218 ? -11.107 -6.986 16.521 1.00 44.41 218 GLU A CA 1
ATOM 1658 C C . GLU A 1 218 ? -11.760 -8.362 16.329 1.00 44.41 218 GLU A C 1
ATOM 1660 O O . GLU A 1 218 ? -12.885 -8.451 15.842 1.00 44.41 218 GLU A O 1
ATOM 1665 N N . ILE A 1 219 ? -11.082 -9.445 16.723 1.00 44.97 219 ILE A N 1
ATOM 1666 C CA . ILE A 1 219 ? -11.639 -10.805 16.654 1.00 44.97 219 ILE A CA 1
ATOM 1667 C C . ILE A 1 219 ? -12.779 -10.979 17.672 1.00 44.97 219 ILE A C 1
ATOM 1669 O O . ILE A 1 219 ? -13.756 -11.673 17.390 1.00 44.97 219 ILE A O 1
ATOM 1673 N N . HIS A 1 220 ? -12.666 -10.354 18.850 1.00 42.31 220 HIS A N 1
ATOM 1674 C CA . HIS A 1 220 ? -13.568 -10.586 19.985 1.00 42.31 220 HIS A CA 1
ATOM 1675 C C . HIS A 1 220 ? -14.624 -9.493 20.212 1.00 42.31 220 HIS A C 1
ATOM 1677 O O . HIS A 1 220 ? -15.687 -9.773 20.767 1.00 42.31 220 HIS A O 1
ATOM 1683 N N . THR A 1 221 ? -14.363 -8.259 19.785 1.00 39.31 221 THR A N 1
ATOM 1684 C CA . THR A 1 221 ? -15.305 -7.139 19.816 1.00 39.31 221 THR A CA 1
ATOM 1685 C C . THR A 1 221 ? -15.874 -6.983 18.417 1.00 39.31 221 THR A C 1
ATOM 1687 O O . THR A 1 221 ? -15.228 -6.525 17.482 1.00 39.31 221 THR A O 1
ATOM 1690 N N . SER A 1 222 ? -17.114 -7.425 18.267 1.00 35.19 222 SER A N 1
ATOM 1691 C CA . SER A 1 222 ? -17.924 -7.353 17.059 1.00 35.19 222 SER A CA 1
ATOM 1692 C C . SER A 1 222 ? -18.287 -5.909 16.680 1.00 35.19 222 SER A C 1
ATOM 1694 O O . SER A 1 222 ? -19.455 -5.582 16.476 1.00 35.19 222 SER A O 1
ATOM 1696 N N . VAL A 1 223 ? -17.303 -5.022 16.508 1.00 33.16 223 VAL A N 1
ATOM 1697 C CA . VAL A 1 223 ? -17.506 -3.722 15.853 1.00 33.16 223 VAL A CA 1
ATOM 1698 C C . VAL A 1 223 ? -17.467 -3.925 14.336 1.00 33.16 223 VAL A C 1
ATOM 1700 O O . VAL A 1 223 ? -16.601 -3.438 13.620 1.00 33.16 223 VAL A O 1
ATOM 1703 N N . SER A 1 224 ? -18.412 -4.736 13.861 1.00 32.34 224 SER A N 1
ATOM 1704 C CA . SER A 1 224 ? -19.189 -4.540 12.633 1.00 32.34 224 SER A CA 1
ATOM 1705 C C . SER A 1 224 ? -20.019 -5.796 12.342 1.00 32.34 224 SER A C 1
ATOM 1707 O O . SER A 1 224 ? -19.710 -6.596 11.464 1.00 32.34 224 SER A O 1
ATOM 1709 N N . ASN A 1 225 ? -21.194 -5.892 12.972 1.00 37.16 225 ASN A N 1
ATOM 1710 C CA . ASN A 1 225 ? -22.339 -6.642 12.428 1.00 37.16 225 ASN A CA 1
ATOM 1711 C C . ASN A 1 225 ? -22.909 -5.987 11.140 1.00 37.16 225 ASN A C 1
ATOM 1713 O O . ASN A 1 225 ? -24.113 -5.961 10.914 1.00 37.16 225 ASN A O 1
ATOM 1717 N N . CYS A 1 226 ? -22.029 -5.458 10.285 1.00 33.22 226 CYS A N 1
ATOM 1718 C CA . CYS A 1 226 ? -22.262 -5.070 8.897 1.00 33.22 226 CYS A CA 1
ATOM 1719 C C . CYS A 1 226 ? -20.904 -5.004 8.164 1.00 33.22 226 CYS A C 1
ATOM 1721 O O . CYS A 1 226 ? -20.339 -3.920 8.028 1.00 33.22 226 CYS A O 1
ATOM 1723 N N . PRO A 1 227 ? -20.371 -6.116 7.629 1.00 41.41 227 PRO A N 1
ATOM 1724 C CA . PRO A 1 227 ? -19.174 -6.090 6.787 1.00 41.41 227 PRO A CA 1
ATOM 1725 C C . PRO A 1 227 ? -19.512 -5.852 5.300 1.00 41.41 227 PRO A C 1
ATOM 1727 O O . PRO A 1 227 ? -18.819 -6.347 4.415 1.00 41.41 227 PRO A O 1
ATOM 1730 N N . LEU A 1 228 ? -20.605 -5.153 4.971 1.00 40.16 228 LEU A N 1
ATOM 1731 C CA . LEU A 1 228 ? -21.186 -5.234 3.620 1.00 40.16 228 LEU A CA 1
ATOM 1732 C C . LEU A 1 228 ? -20.971 -4.039 2.672 1.00 40.16 228 LEU A C 1
ATOM 1734 O O . LEU A 1 228 ? -21.225 -4.229 1.485 1.00 40.16 228 LEU A O 1
ATOM 1738 N N . PRO A 1 229 ? -20.428 -2.881 3.092 1.00 43.50 229 PRO A N 1
ATOM 1739 C CA . PRO A 1 229 ? -19.881 -1.921 2.128 1.00 43.50 229 PRO A CA 1
ATOM 1740 C C . PRO A 1 229 ? -18.353 -1.980 2.061 1.00 43.50 229 PRO A C 1
ATOM 1742 O O . PRO A 1 229 ? -17.834 -2.382 1.033 1.00 43.50 229 PRO A O 1
ATOM 1745 N N . GLN A 1 230 ? -17.600 -1.662 3.124 1.00 40.28 230 GLN A N 1
ATOM 1746 C CA . GLN A 1 230 ? -16.132 -1.594 3.016 1.00 40.28 230 GLN A CA 1
ATOM 1747 C C . GLN A 1 230 ? -15.461 -2.953 2.839 1.00 40.28 230 GLN A C 1
ATOM 1749 O O . GLN A 1 230 ? -14.643 -3.080 1.940 1.00 40.28 230 GLN A O 1
ATOM 1754 N N . ALA A 1 231 ? -15.796 -3.969 3.641 1.00 44.66 231 ALA A N 1
ATOM 1755 C CA . ALA A 1 231 ? -15.151 -5.276 3.511 1.00 44.66 231 ALA A CA 1
ATOM 1756 C C . ALA A 1 231 ? -15.597 -6.003 2.238 1.00 44.66 231 ALA A C 1
ATOM 1758 O O . ALA A 1 231 ? -14.778 -6.676 1.628 1.00 44.66 231 ALA A O 1
ATOM 1759 N N . LYS A 1 232 ? -16.834 -5.788 1.767 1.00 46.59 232 LYS A N 1
ATOM 1760 C CA . LYS A 1 232 ? -17.278 -6.237 0.440 1.00 46.59 232 LYS A CA 1
ATOM 1761 C C . LYS A 1 232 ? -16.562 -5.494 -0.682 1.00 46.59 232 LYS A C 1
ATOM 1763 O O . LYS A 1 232 ? -16.023 -6.152 -1.547 1.00 46.59 232 LYS A O 1
ATOM 1768 N N . ILE A 1 233 ? -16.441 -4.166 -0.628 1.00 49.44 233 ILE A N 1
ATOM 1769 C CA . ILE A 1 233 ? -15.671 -3.368 -1.599 1.00 49.44 233 ILE A CA 1
ATOM 1770 C C . ILE A 1 233 ? -14.188 -3.738 -1.557 1.00 49.44 233 ILE A C 1
ATOM 1772 O O . ILE A 1 233 ? -13.522 -3.704 -2.582 1.00 49.44 233 ILE A O 1
ATOM 1776 N N . GLU A 1 234 ? -13.639 -4.077 -0.396 1.00 52.09 234 GLU A N 1
ATOM 1777 C CA . GLU A 1 234 ? -12.226 -4.395 -0.229 1.00 52.09 234 GLU A CA 1
ATOM 1778 C C . GLU A 1 234 ? -11.919 -5.852 -0.571 1.00 52.09 234 GLU A C 1
ATOM 1780 O O . GLU A 1 234 ? -10.891 -6.112 -1.182 1.00 52.09 234 GLU A O 1
ATOM 1785 N N . GLN A 1 235 ? -12.821 -6.790 -0.279 1.00 55.00 235 GLN A N 1
ATOM 1786 C CA . GLN A 1 235 ? -12.773 -8.162 -0.780 1.00 55.00 235 GLN A CA 1
ATOM 1787 C C . GLN A 1 235 ? -13.078 -8.214 -2.271 1.00 55.00 235 GLN A C 1
ATOM 1789 O O . GLN A 1 235 ? -12.399 -8.946 -2.963 1.00 55.00 235 GLN A O 1
ATOM 1794 N N . GLU A 1 236 ? -13.995 -7.405 -2.800 1.00 53.91 236 GLU A N 1
ATOM 1795 C CA . GLU A 1 236 ? -14.224 -7.229 -4.237 1.00 53.91 236 GLU A CA 1
ATOM 1796 C C . GLU A 1 236 ? -13.041 -6.515 -4.880 1.00 53.91 236 GLU A C 1
ATOM 1798 O O . GLU A 1 236 ? -12.655 -6.885 -5.972 1.00 53.91 236 GLU A O 1
ATOM 1803 N N . ARG A 1 237 ? -12.375 -5.551 -4.231 1.00 55.44 237 ARG A N 1
ATOM 1804 C CA . ARG A 1 237 ? -11.118 -4.967 -4.736 1.00 55.44 237 ARG A CA 1
ATOM 1805 C C . ARG A 1 237 ? -9.974 -5.968 -4.676 1.00 55.44 237 ARG A C 1
ATOM 1807 O O . ARG A 1 237 ? -9.180 -6.008 -5.608 1.00 55.44 237 ARG A O 1
ATOM 1814 N N . ARG A 1 238 ? -9.856 -6.773 -3.617 1.00 56.31 238 ARG A N 1
ATOM 1815 C CA . ARG A 1 238 ? -8.839 -7.830 -3.467 1.00 56.31 238 ARG A CA 1
ATOM 1816 C C . ARG A 1 238 ? -9.098 -8.994 -4.418 1.00 56.31 238 ARG A C 1
ATOM 1818 O O . ARG A 1 238 ? -8.150 -9.465 -5.020 1.00 56.31 238 ARG A O 1
ATOM 1825 N N . ALA A 1 239 ? -10.351 -9.382 -4.625 1.00 52.53 239 ALA A N 1
ATOM 1826 C CA . ALA A 1 239 ? -10.788 -10.388 -5.586 1.00 52.53 239 ALA A CA 1
ATOM 1827 C C . ALA A 1 239 ? -10.711 -9.860 -7.020 1.00 52.53 239 ALA A C 1
ATOM 1829 O O . ALA A 1 239 ? -10.262 -10.585 -7.886 1.00 52.53 239 ALA A O 1
ATOM 1830 N N . ASN A 1 240 ? -11.039 -8.594 -7.291 1.00 53.88 240 ASN A N 1
ATOM 1831 C CA . ASN A 1 240 ? -10.869 -7.983 -8.613 1.00 53.88 240 ASN A CA 1
ATOM 1832 C C . ASN A 1 240 ? -9.400 -7.681 -8.910 1.00 53.88 240 ASN A C 1
ATOM 1834 O O . ASN A 1 240 ? -9.015 -7.731 -10.067 1.00 53.88 240 ASN A O 1
ATOM 1838 N N . SER A 1 241 ? -8.557 -7.395 -7.912 1.00 52.06 241 SER A N 1
ATOM 1839 C CA . SER A 1 241 ? -7.104 -7.244 -8.093 1.00 52.06 241 SER A CA 1
ATOM 1840 C C . SER A 1 241 ? -6.386 -8.583 -8.182 1.00 52.06 241 SER A C 1
ATOM 1842 O O . SER A 1 241 ? -5.444 -8.681 -8.960 1.00 52.06 241 SER A O 1
ATOM 1844 N N . SER A 1 242 ? -6.832 -9.619 -7.467 1.00 46.31 242 SER A N 1
ATOM 1845 C CA . SER A 1 242 ? -6.303 -10.979 -7.596 1.00 46.31 242 SER A CA 1
ATOM 1846 C C . SER A 1 242 ? -6.816 -11.662 -8.863 1.00 46.31 242 SER A C 1
ATOM 1848 O O . SER A 1 242 ? -6.027 -12.305 -9.542 1.00 46.31 242 SER A O 1
ATOM 1850 N N . ALA A 1 243 ? -8.072 -11.443 -9.263 1.00 41.22 243 ALA A N 1
ATOM 1851 C CA . ALA A 1 243 ? -8.622 -11.878 -10.546 1.00 41.22 243 ALA A CA 1
ATOM 1852 C C . ALA A 1 243 ? -8.073 -11.049 -11.715 1.00 41.22 243 ALA A C 1
ATOM 1854 O O . ALA A 1 243 ? -7.796 -11.618 -12.763 1.00 41.22 243 ALA A O 1
ATOM 1855 N N . ALA A 1 244 ? -7.810 -9.745 -11.555 1.00 44.56 244 ALA A N 1
ATOM 1856 C CA . ALA A 1 244 ? -7.045 -8.980 -12.544 1.00 44.56 244 ALA A CA 1
ATOM 1857 C C . ALA A 1 244 ? -5.589 -9.460 -12.602 1.00 44.56 244 ALA A C 1
ATOM 1859 O O . ALA A 1 244 ? -5.048 -9.605 -13.688 1.00 44.56 244 ALA A O 1
ATOM 1860 N N . ALA A 1 245 ? -4.947 -9.783 -11.477 1.00 40.75 245 ALA A N 1
ATOM 1861 C CA . ALA A 1 245 ? -3.595 -10.344 -11.478 1.00 40.75 245 ALA A CA 1
ATOM 1862 C C . ALA A 1 245 ? -3.542 -11.760 -12.083 1.00 40.75 245 ALA A C 1
ATOM 1864 O O . ALA A 1 245 ? -2.568 -12.087 -12.756 1.00 40.75 245 ALA A O 1
ATOM 1865 N N . ALA A 1 246 ? -4.588 -12.571 -11.893 1.00 35.91 246 ALA A N 1
ATOM 1866 C CA . ALA A 1 246 ? -4.700 -13.928 -12.425 1.00 35.91 246 ALA A CA 1
ATOM 1867 C C . ALA A 1 246 ? -5.175 -13.972 -13.889 1.00 35.91 246 ALA A C 1
ATOM 1869 O O . ALA A 1 246 ? -4.869 -14.932 -14.591 1.00 35.91 246 ALA A O 1
ATOM 1870 N N . ASN A 1 247 ? -5.876 -12.936 -14.368 1.00 42.19 247 ASN A N 1
ATOM 1871 C CA . ASN A 1 247 ? -6.456 -12.878 -15.714 1.00 42.19 247 ASN A CA 1
ATOM 1872 C C . ASN A 1 247 ? -5.849 -11.786 -16.616 1.00 42.19 247 ASN A C 1
ATOM 1874 O O . ASN A 1 247 ? -6.306 -11.574 -17.739 1.00 42.19 247 ASN A O 1
ATOM 1878 N N . ILE A 1 248 ? -4.772 -11.114 -16.191 1.00 46.50 248 ILE A N 1
ATOM 1879 C CA . ILE A 1 248 ? -3.866 -10.464 -17.143 1.00 46.50 248 ILE A CA 1
ATOM 1880 C C . ILE A 1 248 ? -3.072 -11.592 -17.800 1.00 46.50 248 ILE A C 1
ATOM 1882 O O . ILE A 1 248 ? -1.975 -11.948 -17.367 1.00 46.50 248 ILE A O 1
ATOM 1886 N N . GLN A 1 249 ? -3.613 -12.144 -18.889 1.00 49.22 249 GLN A N 1
ATOM 1887 C CA . GLN A 1 249 ? -2.773 -12.747 -19.916 1.00 49.22 249 GLN A CA 1
ATOM 1888 C C . GLN A 1 249 ? -1.695 -11.715 -20.251 1.00 49.22 249 GLN A C 1
ATOM 1890 O O . GLN A 1 249 ? -1.953 -10.699 -20.898 1.00 49.22 249 GLN A O 1
ATOM 1895 N N . MET A 1 250 ? -0.482 -11.913 -19.730 1.00 59.44 250 MET A N 1
ATOM 1896 C CA . MET A 1 250 ? 0.615 -11.006 -20.018 1.00 59.44 250 MET A CA 1
ATOM 1897 C C . MET A 1 250 ? 0.866 -11.062 -21.518 1.00 59.44 250 MET A C 1
ATOM 1899 O O . MET A 1 250 ? 1.349 -12.069 -22.029 1.00 59.44 250 MET A O 1
ATOM 1903 N N . VAL A 1 251 ? 0.519 -9.980 -22.218 1.00 75.31 251 VAL A N 1
ATOM 1904 C CA . VAL A 1 251 ? 0.708 -9.863 -23.665 1.00 75.31 251 VAL A CA 1
ATOM 1905 C C . VAL A 1 251 ? 2.164 -10.174 -23.989 1.00 75.31 251 VAL A C 1
ATOM 1907 O O . VAL A 1 251 ? 3.074 -9.444 -23.578 1.00 75.31 251 VAL A O 1
ATOM 1910 N N . THR A 1 252 ? 2.390 -11.281 -24.691 1.00 83.19 252 THR A N 1
ATOM 1911 C CA . THR A 1 252 ? 3.727 -11.710 -25.096 1.00 83.19 252 THR A CA 1
ATOM 1912 C C . THR A 1 252 ? 4.028 -11.217 -26.509 1.00 83.19 252 THR A C 1
ATOM 1914 O O . THR A 1 252 ? 3.162 -11.279 -27.393 1.00 83.19 252 THR A O 1
ATOM 1917 N N . PRO A 1 253 ? 5.254 -10.722 -26.756 1.00 85.56 253 PRO A N 1
ATOM 1918 C CA . PRO A 1 253 ? 5.650 -10.309 -28.091 1.00 85.56 253 PRO A CA 1
ATOM 1919 C C . PRO A 1 253 ? 5.679 -11.525 -29.022 1.00 85.56 253 PRO A C 1
ATOM 1921 O O . PRO A 1 253 ? 6.023 -12.628 -28.600 1.00 85.56 253 PRO A O 1
ATOM 1924 N N . ALA A 1 254 ? 5.349 -11.323 -30.297 1.00 82.56 254 ALA A N 1
ATOM 1925 C CA . ALA A 1 254 ? 5.310 -12.411 -31.279 1.00 82.56 254 ALA A CA 1
ATOM 1926 C C . ALA A 1 254 ? 6.681 -13.082 -31.479 1.00 82.56 254 ALA A C 1
ATOM 1928 O O . ALA A 1 254 ? 6.764 -14.291 -31.666 1.00 82.56 254 ALA A O 1
ATOM 1929 N N . VAL A 1 255 ? 7.764 -12.296 -31.436 1.00 83.81 255 VAL A N 1
ATOM 1930 C CA . VAL A 1 255 ? 9.137 -12.778 -31.623 1.00 83.81 255 VAL A CA 1
ATOM 1931 C C . VAL A 1 255 ? 10.053 -12.110 -30.607 1.00 83.81 255 VAL A C 1
ATOM 1933 O O . VAL A 1 255 ? 10.112 -10.883 -30.518 1.00 83.81 255 VAL A O 1
ATOM 1936 N N . LYS A 1 256 ? 10.821 -12.912 -29.864 1.00 81.88 256 LYS A N 1
ATOM 1937 C CA . LYS A 1 256 ? 11.831 -12.415 -28.925 1.00 81.88 256 LYS A CA 1
ATOM 1938 C C . LYS A 1 256 ? 13.205 -12.4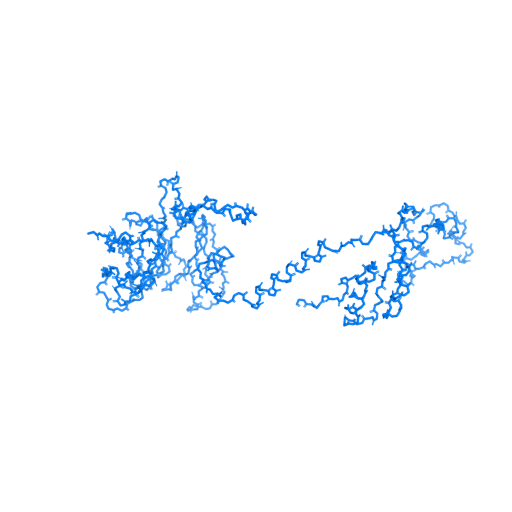21 -29.593 1.00 81.88 256 LYS A C 1
ATOM 1940 O O . LYS A 1 256 ? 13.810 -13.469 -29.789 1.00 81.88 256 LYS A O 1
ATOM 1945 N N . HIS A 1 257 ? 13.709 -11.241 -29.944 1.00 85.12 257 HIS A N 1
ATOM 1946 C CA . HIS A 1 257 ? 15.078 -11.083 -30.439 1.00 85.12 257 HIS A CA 1
ATOM 1947 C C . HIS A 1 257 ? 16.052 -10.814 -29.287 1.00 85.12 257 HIS A C 1
ATOM 1949 O O . HIS A 1 257 ? 15.762 -10.008 -28.402 1.00 85.12 257 HIS A O 1
ATOM 1955 N N . THR A 1 258 ? 17.242 -11.414 -29.328 1.00 89.81 258 THR A N 1
ATOM 1956 C CA . THR A 1 258 ? 18.340 -11.055 -28.422 1.00 89.81 258 THR A CA 1
ATOM 1957 C C . THR A 1 258 ? 18.898 -9.682 -28.809 1.00 89.81 258 THR A C 1
ATOM 1959 O O . THR A 1 258 ? 19.366 -9.447 -29.927 1.00 89.81 258 THR A O 1
ATOM 1962 N N . ILE A 1 259 ? 18.798 -8.711 -27.899 1.00 93.06 259 ILE A N 1
ATOM 1963 C CA . ILE A 1 259 ? 19.215 -7.332 -28.171 1.00 93.06 259 ILE A CA 1
ATOM 1964 C C . ILE A 1 259 ? 20.698 -7.179 -27.838 1.00 93.06 259 ILE A C 1
ATOM 1966 O O . ILE A 1 259 ? 21.067 -6.992 -26.683 1.00 93.06 259 ILE A O 1
ATOM 1970 N N . VAL A 1 260 ? 21.549 -7.167 -28.862 1.00 93.31 260 VAL A N 1
ATOM 1971 C CA . VAL A 1 260 ? 22.973 -6.839 -28.708 1.00 93.31 260 VAL A CA 1
ATOM 1972 C C . VAL A 1 260 ? 23.194 -5.343 -28.952 1.00 93.31 260 VAL A C 1
ATOM 1974 O O . VAL A 1 260 ? 22.963 -4.831 -30.053 1.00 93.31 260 VAL A O 1
ATOM 1977 N N . LYS A 1 261 ? 23.650 -4.612 -27.927 1.00 93.50 261 LYS A N 1
ATOM 1978 C CA . LYS A 1 261 ? 24.096 -3.214 -28.056 1.00 93.50 261 LYS A CA 1
ATOM 1979 C C . LYS A 1 261 ? 25.615 -3.182 -28.228 1.00 93.50 261 LYS A C 1
ATOM 1981 O O . LYS A 1 261 ? 26.345 -3.506 -27.304 1.00 93.50 261 LYS A O 1
ATOM 1986 N N . LYS A 1 262 ? 26.094 -2.725 -29.392 1.00 93.88 262 LYS A N 1
ATOM 1987 C CA . LYS A 1 262 ? 27.537 -2.604 -29.707 1.00 93.88 262 LYS A CA 1
ATOM 1988 C C . LYS A 1 262 ? 28.301 -1.659 -28.771 1.00 93.88 262 LYS A C 1
ATOM 1990 O O . LYS A 1 262 ? 29.516 -1.742 -28.653 1.00 93.88 262 LYS A O 1
ATOM 1995 N N . ARG A 1 263 ? 27.592 -0.708 -28.166 1.00 92.69 263 ARG A N 1
ATOM 1996 C CA . ARG A 1 263 ? 28.110 0.223 -27.166 1.00 92.69 263 ARG A CA 1
ATOM 1997 C C . ARG A 1 263 ? 26.963 0.630 -26.250 1.00 92.69 263 ARG A C 1
ATOM 1999 O O . ARG A 1 263 ? 25.892 0.981 -26.740 1.00 92.69 263 ARG A O 1
ATOM 2006 N N . THR A 1 264 ? 27.206 0.601 -24.948 1.00 92.56 264 THR A N 1
ATOM 2007 C CA . THR A 1 264 ? 26.257 1.030 -23.910 1.00 92.56 264 THR A CA 1
ATOM 2008 C C . THR A 1 264 ? 26.510 2.473 -23.475 1.00 92.56 264 THR A C 1
ATOM 2010 O O . THR A 1 264 ? 25.569 3.235 -23.290 1.00 92.56 264 THR A O 1
ATOM 2013 N N . ALA A 1 265 ? 27.779 2.884 -23.390 1.00 92.38 265 ALA A N 1
ATOM 2014 C CA . ALA A 1 265 ? 28.160 4.238 -23.003 1.00 92.38 265 ALA A CA 1
ATOM 2015 C C . ALA A 1 265 ? 27.725 5.299 -24.032 1.00 92.38 265 ALA A C 1
ATOM 2017 O O . ALA A 1 265 ? 28.037 5.194 -25.225 1.00 92.38 265 ALA A O 1
ATOM 2018 N N . HIS A 1 266 ? 27.094 6.372 -23.550 1.00 93.75 266 HIS A N 1
ATOM 2019 C CA . HIS A 1 266 ? 26.715 7.525 -24.366 1.00 93.75 266 HIS A CA 1
ATOM 2020 C C . HIS A 1 266 ? 27.934 8.223 -24.992 1.00 93.75 266 HIS A C 1
ATOM 2022 O O . HIS A 1 266 ? 29.043 8.225 -24.451 1.00 93.75 266 HIS A O 1
ATOM 2028 N N . PHE A 1 267 ? 27.723 8.842 -26.153 1.00 95.69 267 PHE A N 1
ATOM 2029 C CA . PHE A 1 267 ? 28.725 9.690 -26.793 1.00 95.69 267 PHE A CA 1
ATOM 2030 C C . PHE A 1 267 ? 28.660 11.092 -26.190 1.00 95.69 267 PHE A C 1
ATOM 2032 O O . PHE A 1 267 ? 27.828 11.903 -26.590 1.00 95.69 267 PHE A O 1
ATOM 2039 N N . LYS A 1 268 ? 29.532 11.364 -25.219 1.00 95.00 268 LYS A N 1
ATOM 2040 C CA . LYS A 1 268 ? 29.638 12.683 -24.588 1.00 95.00 268 LYS A CA 1
ATOM 2041 C C . LYS A 1 268 ? 30.470 13.641 -25.438 1.00 95.00 268 LYS A C 1
ATOM 2043 O O . LYS A 1 268 ? 31.434 13.231 -26.091 1.00 95.00 268 LYS A O 1
ATOM 2048 N N . ARG A 1 269 ? 30.111 14.925 -25.435 1.00 95.25 269 ARG A N 1
ATOM 2049 C CA . ARG A 1 269 ? 30.887 15.987 -26.091 1.00 95.25 269 ARG A CA 1
ATOM 2050 C C . ARG A 1 269 ? 32.282 16.112 -25.468 1.00 95.25 269 ARG A C 1
ATOM 2052 O O . ARG A 1 269 ? 32.453 16.027 -24.258 1.00 95.25 269 ARG A O 1
ATOM 2059 N N . HIS A 1 270 ? 33.297 16.349 -26.299 1.00 94.25 270 HIS A N 1
ATOM 2060 C CA . HIS A 1 270 ? 34.665 16.566 -25.820 1.00 94.25 270 HIS A CA 1
ATOM 2061 C C . HIS A 1 270 ? 34.725 17.749 -24.833 1.00 94.25 270 HIS A C 1
ATOM 2063 O O . HIS A 1 270 ? 34.234 18.831 -25.156 1.00 94.25 270 HIS A O 1
ATOM 2069 N N . GLN A 1 271 ? 35.356 17.530 -23.672 1.00 93.56 271 GLN A N 1
ATOM 2070 C CA . GLN A 1 271 ? 35.518 18.480 -22.554 1.00 93.56 271 GLN A CA 1
ATOM 2071 C C . GLN A 1 271 ? 34.230 18.854 -21.794 1.00 93.56 271 GLN A C 1
ATOM 2073 O O . GLN A 1 271 ? 34.275 19.752 -20.954 1.00 93.56 271 GLN A O 1
ATOM 2078 N N . SER A 1 272 ? 33.103 18.162 -22.016 1.00 94.56 272 SER A N 1
ATOM 2079 C CA . SER A 1 272 ? 31.877 18.405 -21.232 1.00 94.56 272 SER A CA 1
ATOM 2080 C C . SER A 1 272 ? 32.026 18.050 -19.751 1.00 94.56 272 SER A C 1
ATOM 2082 O O . SER A 1 272 ? 31.331 18.591 -18.908 1.00 94.56 272 SER A O 1
ATOM 2084 N N . ASN A 1 273 ? 32.959 17.158 -19.422 1.00 94.06 273 ASN A N 1
ATOM 2085 C CA . ASN A 1 273 ? 33.305 16.809 -18.046 1.00 94.06 273 ASN A CA 1
ATOM 2086 C C . ASN A 1 273 ? 34.143 17.882 -17.334 1.00 94.06 273 ASN A C 1
ATOM 2088 O O . ASN A 1 273 ? 34.226 17.867 -16.114 1.00 94.06 273 ASN A O 1
ATOM 2092 N N . ARG A 1 274 ? 34.806 18.772 -18.083 1.00 95.44 274 ARG A N 1
ATOM 2093 C CA . ARG A 1 274 ? 35.688 19.808 -17.530 1.00 95.44 274 ARG A CA 1
ATOM 2094 C C . ARG A 1 274 ? 34.984 21.152 -17.386 1.00 95.44 274 ARG A C 1
ATOM 2096 O O . ARG A 1 274 ? 35.298 21.909 -16.479 1.00 95.44 274 ARG A O 1
ATOM 2103 N N . PHE A 1 275 ? 34.062 21.461 -18.294 1.00 95.00 275 PHE A N 1
ATOM 2104 C CA . PHE A 1 275 ? 33.402 22.759 -18.347 1.00 95.00 275 PHE A CA 1
ATOM 2105 C C . PHE A 1 275 ? 31.891 22.604 -18.246 1.00 95.00 275 PHE A C 1
ATOM 2107 O O . PHE A 1 275 ? 31.267 22.101 -19.176 1.00 95.00 275 PHE A O 1
ATOM 2114 N N . MET A 1 276 ? 31.292 23.152 -17.187 1.00 93.25 276 MET A N 1
ATOM 2115 C CA . MET A 1 276 ? 29.833 23.142 -16.999 1.00 93.25 276 MET A CA 1
ATOM 2116 C C . MET A 1 276 ? 29.082 23.851 -18.137 1.00 93.25 276 MET A C 1
ATOM 2118 O O . MET A 1 276 ? 28.018 23.403 -18.551 1.00 93.25 276 MET A O 1
ATOM 2122 N N . ARG A 1 277 ? 29.672 24.905 -18.726 1.00 96.44 277 ARG A N 1
ATOM 2123 C CA . ARG A 1 277 ? 29.111 25.592 -19.909 1.00 96.44 277 ARG A CA 1
ATOM 2124 C C . ARG A 1 277 ? 29.013 24.700 -21.155 1.00 96.44 277 ARG A C 1
ATOM 2126 O O . ARG A 1 277 ? 28.320 25.040 -22.110 1.00 96.44 277 ARG A O 1
ATOM 2133 N N . VAL A 1 278 ? 29.752 23.588 -21.198 1.00 95.00 278 VAL A N 1
ATOM 2134 C CA . VAL A 1 278 ? 29.757 22.651 -22.325 1.00 95.00 278 VAL A CA 1
ATOM 2135 C C . VAL A 1 278 ? 28.869 21.461 -21.977 1.00 95.00 278 VAL A C 1
ATOM 2137 O O . VAL A 1 278 ? 29.307 20.516 -21.332 1.00 95.00 278 VAL A O 1
ATOM 2140 N N . GLY A 1 279 ? 27.630 21.470 -22.469 1.00 95.19 279 GLY A N 1
ATOM 2141 C CA . GLY A 1 279 ? 26.705 20.351 -22.265 1.00 95.19 279 GLY A CA 1
ATOM 2142 C C . GLY A 1 279 ? 27.200 19.019 -22.851 1.00 95.19 279 GLY A C 1
ATOM 2143 O O . GLY A 1 279 ? 27.977 18.987 -23.812 1.00 95.19 279 GLY A O 1
ATOM 2144 N N . GLU A 1 280 ? 26.704 17.907 -22.301 1.00 95.94 280 GLU A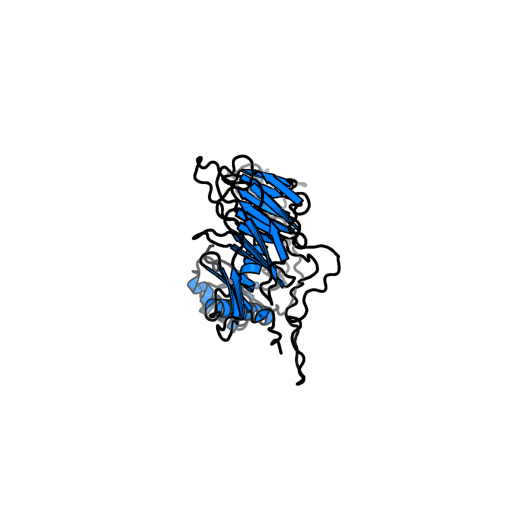 N 1
ATOM 2145 C CA . GLU A 1 280 ? 27.145 16.549 -22.660 1.00 95.94 280 GLU A CA 1
ATOM 2146 C C . GLU A 1 280 ? 26.701 16.083 -24.057 1.00 95.94 280 GLU A C 1
ATOM 2148 O O . GLU A 1 280 ? 27.293 15.154 -24.609 1.00 95.94 280 GLU A O 1
ATOM 2153 N N . SER A 1 281 ? 25.692 16.730 -24.654 1.00 96.31 281 SER A N 1
ATOM 2154 C CA . SER A 1 281 ? 25.157 16.373 -25.974 1.00 96.31 281 SER A CA 1
ATOM 2155 C C . SER A 1 281 ? 26.233 16.426 -27.060 1.00 96.31 281 SER A C 1
ATOM 2157 O O . SER A 1 281 ? 26.891 17.453 -27.262 1.00 96.31 281 SER A O 1
ATOM 2159 N N . TRP A 1 282 ? 26.409 15.310 -27.773 1.00 95.69 282 TRP A N 1
ATOM 2160 C CA . TRP A 1 282 ? 27.455 15.152 -28.777 1.00 95.69 282 TRP A CA 1
ATOM 2161 C C . TRP A 1 282 ? 27.441 16.271 -29.826 1.00 95.69 282 TRP A C 1
ATOM 2163 O O . TRP A 1 282 ? 26.431 16.547 -30.473 1.00 95.69 282 TRP A O 1
ATOM 2173 N N . ARG A 1 283 ? 28.615 16.859 -30.076 1.00 94.75 283 ARG A N 1
ATOM 2174 C CA . ARG A 1 283 ? 28.867 17.764 -31.204 1.00 94.75 283 ARG A CA 1
ATOM 2175 C C . ARG A 1 283 ? 30.179 17.374 -31.865 1.00 94.75 283 ARG A C 1
ATOM 2177 O O . ARG A 1 283 ? 31.176 17.154 -31.178 1.00 94.75 283 ARG A O 1
ATOM 2184 N N . LYS A 1 284 ? 30.189 17.309 -33.199 1.00 94.75 284 LYS A N 1
ATOM 2185 C CA . LYS A 1 284 ? 31.396 16.979 -33.967 1.00 94.75 284 LYS A CA 1
ATOM 2186 C C . LYS A 1 284 ? 32.455 18.076 -33.747 1.00 94.75 284 LYS A C 1
ATOM 2188 O O . LYS A 1 284 ? 32.174 19.231 -34.073 1.00 94.75 284 LYS A O 1
ATOM 2193 N N . PRO A 1 285 ? 33.648 17.756 -33.212 1.00 95.44 285 PRO A N 1
ATOM 2194 C CA . PRO A 1 285 ? 34.700 18.749 -33.025 1.00 95.44 285 PRO A CA 1
ATOM 2195 C C . PRO A 1 285 ? 35.227 19.228 -34.383 1.00 95.44 285 PRO A C 1
ATOM 2197 O O . PRO A 1 285 ? 35.579 18.411 -35.235 1.00 95.44 285 PRO A O 1
ATOM 2200 N N . LYS A 1 286 ? 35.275 20.550 -34.578 1.00 95.81 286 LYS A N 1
ATOM 2201 C CA . LYS A 1 286 ? 35.705 21.187 -35.837 1.00 95.81 286 LYS A CA 1
ATOM 2202 C C . LYS A 1 286 ? 37.140 21.733 -35.804 1.00 95.81 286 LYS A C 1
ATOM 2204 O O . LYS A 1 286 ? 37.725 21.911 -36.861 1.00 95.81 286 LYS A O 1
ATOM 2209 N N . GLY A 1 287 ? 37.711 21.963 -34.617 1.00 95.69 287 GLY A N 1
ATOM 2210 C CA . GLY A 1 287 ? 39.023 22.606 -34.461 1.00 95.69 287 GLY A CA 1
ATOM 2211 C C . GLY A 1 287 ? 40.180 21.837 -35.111 1.00 95.69 287 GLY A C 1
ATOM 2212 O O . GLY A 1 287 ? 40.199 20.598 -35.099 1.00 95.69 287 GLY A O 1
ATOM 2213 N N . ILE A 1 288 ? 41.155 22.577 -35.647 1.00 94.69 288 ILE A N 1
ATOM 2214 C CA . ILE A 1 288 ? 42.299 22.023 -36.382 1.00 94.69 288 ILE A CA 1
ATOM 2215 C C . ILE A 1 288 ? 43.141 21.078 -35.512 1.00 94.69 288 ILE A C 1
ATOM 2217 O O . ILE A 1 288 ? 43.440 19.973 -35.970 1.00 94.69 288 ILE A O 1
ATOM 2221 N N . ASP A 1 289 ? 43.366 21.401 -34.237 1.00 95.62 289 ASP A N 1
ATOM 2222 C CA . ASP A 1 289 ? 44.189 20.613 -33.296 1.00 95.62 289 ASP A CA 1
ATOM 2223 C C . ASP A 1 289 ? 43.392 19.665 -32.397 1.00 95.62 289 ASP A C 1
ATOM 2225 O O . ASP A 1 289 ? 43.904 19.088 -31.437 1.00 95.62 289 ASP A O 1
ATOM 2229 N N . SER A 1 290 ? 42.107 19.457 -32.693 1.00 95.06 290 SER A N 1
ATOM 2230 C CA . SER A 1 290 ? 41.287 18.566 -31.878 1.00 95.06 290 SER A CA 1
ATOM 2231 C C . SER A 1 290 ? 41.784 17.119 -31.951 1.00 95.06 290 SER A C 1
ATOM 2233 O O . SER A 1 290 ? 41.643 16.441 -32.975 1.00 95.06 290 SER A O 1
ATOM 2235 N N . ARG A 1 291 ? 42.278 16.608 -30.815 1.00 94.75 291 ARG A N 1
ATOM 2236 C CA . ARG A 1 291 ? 42.750 15.220 -30.689 1.00 94.75 291 ARG A CA 1
ATOM 2237 C C . ARG A 1 291 ? 41.659 14.187 -30.987 1.00 94.75 291 ARG A C 1
ATOM 2239 O O . ARG A 1 291 ? 41.929 13.169 -31.620 1.00 94.75 291 ARG A O 1
ATOM 2246 N N . VAL A 1 292 ? 40.413 14.478 -30.599 1.00 94.88 292 VAL A N 1
ATOM 2247 C CA . VAL A 1 292 ? 39.236 13.641 -30.902 1.00 94.88 292 VAL A CA 1
ATOM 2248 C C . VAL A 1 292 ? 38.938 13.624 -32.405 1.00 94.88 292 VAL A C 1
ATOM 2250 O O . VAL A 1 292 ? 38.685 12.556 -32.961 1.00 94.88 292 VAL A O 1
ATOM 2253 N N . ARG A 1 293 ? 39.011 14.780 -33.090 1.00 95.44 293 ARG A N 1
ATOM 2254 C CA . ARG A 1 293 ? 38.796 14.874 -34.549 1.00 95.44 293 ARG A CA 1
ATOM 2255 C C . ARG A 1 293 ? 39.828 14.047 -35.317 1.00 95.44 293 ARG A C 1
ATOM 2257 O O . ARG A 1 293 ? 39.454 13.316 -36.231 1.00 95.44 293 ARG A O 1
ATOM 2264 N N . ARG A 1 294 ? 41.097 14.142 -34.904 1.00 94.69 294 ARG A N 1
ATOM 2265 C CA . ARG A 1 294 ? 42.239 13.400 -35.465 1.00 94.69 294 ARG A CA 1
ATOM 2266 C C . ARG A 1 294 ? 42.293 11.921 -35.036 1.00 94.69 294 ARG A C 1
ATOM 2268 O O . ARG A 1 294 ? 43.077 11.172 -35.595 1.00 94.69 294 ARG A O 1
ATOM 2275 N N . ARG A 1 295 ? 41.421 11.478 -34.114 1.00 93.25 295 ARG A N 1
ATOM 2276 C CA . ARG A 1 295 ? 41.289 10.082 -33.636 1.00 93.25 295 ARG A CA 1
ATOM 2277 C C . ARG A 1 295 ? 42.548 9.512 -32.966 1.00 93.25 295 ARG A C 1
ATOM 2279 O O . ARG A 1 295 ? 42.848 8.334 -33.130 1.00 93.25 295 ARG A O 1
ATOM 2286 N N . PHE A 1 296 ? 43.253 10.322 -32.180 1.00 94.88 296 PHE A N 1
ATOM 2287 C CA . PHE A 1 296 ? 44.370 9.820 -31.375 1.00 94.88 296 PHE A CA 1
ATOM 2288 C C . PHE A 1 296 ? 43.918 8.758 -30.358 1.00 94.88 296 PHE A C 1
ATOM 2290 O O . PHE A 1 296 ? 42.805 8.820 -29.824 1.00 94.88 296 PHE A O 1
ATOM 2297 N N . LYS A 1 297 ? 44.805 7.801 -30.060 1.00 93.94 297 LYS A N 1
ATOM 2298 C CA . LYS A 1 297 ? 44.595 6.763 -29.039 1.00 93.94 297 LYS A CA 1
ATOM 2299 C C . LYS A 1 297 ? 44.312 7.400 -27.668 1.00 93.94 297 LYS A C 1
ATOM 2301 O O . LYS A 1 297 ? 44.836 8.463 -27.346 1.00 93.94 297 LYS A O 1
ATOM 2306 N N . GLY A 1 298 ? 43.447 6.767 -26.876 1.00 92.50 298 GLY A N 1
ATOM 2307 C CA . GLY A 1 298 ? 43.053 7.243 -25.541 1.00 92.50 298 GLY A CA 1
ATOM 2308 C C . GLY A 1 298 ? 41.985 8.345 -25.531 1.00 92.50 298 GLY A C 1
ATOM 2309 O O . GLY A 1 298 ? 41.502 8.714 -24.466 1.00 92.50 298 GLY A O 1
ATOM 2310 N N . GLN A 1 299 ? 41.576 8.860 -26.694 1.00 93.00 299 GLN A N 1
ATOM 2311 C CA . GLN A 1 299 ? 40.487 9.833 -26.789 1.00 93.00 299 GLN A CA 1
ATOM 2312 C C . GLN A 1 299 ? 39.119 9.163 -26.957 1.00 93.00 299 GLN A C 1
ATOM 2314 O O . GLN A 1 299 ? 39.005 8.045 -27.464 1.00 93.00 299 GLN A O 1
ATOM 2319 N N . ALA A 1 300 ? 38.058 9.876 -26.565 1.00 91.31 300 ALA A N 1
ATOM 2320 C CA . ALA A 1 300 ? 36.688 9.397 -26.721 1.00 91.31 300 ALA A CA 1
ATOM 2321 C C . ALA A 1 300 ? 36.357 9.125 -28.207 1.00 91.31 300 ALA A C 1
ATOM 2323 O O . ALA A 1 300 ? 36.624 9.978 -29.062 1.00 91.31 300 ALA A O 1
ATOM 2324 N N . PRO A 1 301 ? 35.759 7.966 -28.545 1.00 92.19 301 PRO A N 1
ATOM 2325 C CA . PRO A 1 301 ? 35.420 7.642 -29.925 1.00 92.19 301 PRO A CA 1
ATOM 2326 C C . PRO A 1 301 ? 34.268 8.512 -30.436 1.00 92.19 301 PRO A C 1
ATOM 2328 O O . PRO A 1 301 ? 33.335 8.834 -29.704 1.00 92.19 301 PRO A O 1
ATOM 2331 N N . MET A 1 302 ? 34.307 8.851 -31.725 1.00 94.00 302 MET A N 1
ATOM 2332 C CA . MET A 1 302 ? 33.222 9.580 -32.390 1.00 94.00 302 MET A CA 1
ATOM 2333 C C . MET A 1 302 ? 32.073 8.638 -32.792 1.00 94.00 302 MET A C 1
ATOM 2335 O O . MET A 1 302 ? 32.351 7.508 -33.205 1.00 94.00 302 MET A O 1
ATOM 2339 N N . PRO A 1 303 ? 30.807 9.102 -32.788 1.00 96.25 303 PRO A N 1
ATOM 2340 C CA . PRO A 1 303 ? 29.699 8.390 -33.413 1.00 96.25 303 PRO A CA 1
ATOM 2341 C C . PRO A 1 303 ? 29.985 8.120 -34.891 1.00 96.25 303 PRO A C 1
ATOM 2343 O O . PRO A 1 303 ? 30.410 9.005 -35.637 1.00 96.25 303 PRO A O 1
ATOM 2346 N N . LYS A 1 304 ? 29.744 6.881 -35.310 1.00 94.00 304 LYS A N 1
ATOM 2347 C CA . LYS A 1 304 ? 29.918 6.375 -36.676 1.00 94.00 304 LYS A CA 1
ATOM 2348 C C . LYS A 1 304 ? 28.817 5.362 -36.975 1.00 94.00 304 LYS A C 1
ATOM 2350 O O . LYS A 1 304 ? 28.305 4.728 -36.052 1.00 94.00 304 LYS A O 1
ATOM 2355 N N . ILE A 1 305 ? 28.534 5.141 -38.259 1.00 95.06 305 ILE A N 1
ATOM 2356 C CA . ILE A 1 305 ? 27.542 4.158 -38.724 1.00 95.06 305 ILE A CA 1
ATOM 2357 C C . ILE A 1 305 ? 27.810 2.736 -38.194 1.00 95.06 305 ILE A C 1
ATOM 2359 O O . ILE A 1 305 ? 26.870 2.007 -37.896 1.00 95.06 305 ILE A O 1
ATOM 2363 N N . GLY A 1 306 ? 29.079 2.374 -37.961 1.00 94.12 306 GLY A N 1
ATOM 2364 C CA . GLY A 1 306 ? 29.471 1.067 -37.416 1.00 94.12 306 GLY A CA 1
ATOM 2365 C C . GLY A 1 306 ? 28.893 0.749 -36.030 1.00 94.12 306 GLY A C 1
ATOM 2366 O O . GLY A 1 306 ? 28.662 -0.422 -35.725 1.00 94.12 306 GLY A O 1
ATOM 2367 N N . TYR A 1 307 ? 28.570 1.768 -35.222 1.00 95.06 307 TYR A N 1
ATOM 2368 C CA . TYR A 1 307 ? 27.894 1.594 -33.928 1.00 95.06 307 TYR A CA 1
ATOM 2369 C C . TYR A 1 307 ? 26.382 1.352 -34.056 1.00 95.06 307 TYR A C 1
ATOM 2371 O O . TYR A 1 307 ? 25.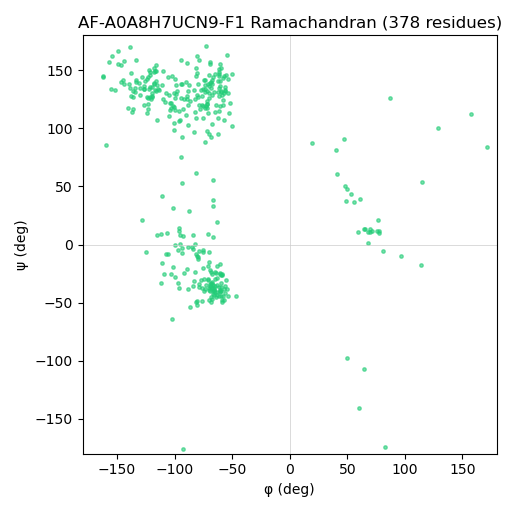722 1.071 -33.056 1.00 95.06 307 TYR A O 1
ATOM 2379 N N . GLY A 1 308 ? 25.822 1.442 -35.267 1.00 93.94 308 GLY A N 1
ATOM 2380 C CA . GLY A 1 308 ? 24.416 1.165 -35.537 1.00 93.94 308 GLY A CA 1
ATOM 2381 C C . GLY A 1 308 ? 24.014 -0.242 -35.090 1.00 93.94 308 GLY A C 1
ATOM 2382 O O . GLY A 1 308 ? 24.732 -1.219 -35.329 1.00 93.94 308 GLY A O 1
ATOM 2383 N N . SER A 1 309 ? 22.858 -0.332 -34.430 1.00 93.56 309 SER A N 1
ATOM 2384 C CA . SER A 1 309 ? 22.230 -1.609 -34.071 1.00 93.56 309 SER A CA 1
ATOM 2385 C C . SER A 1 309 ? 21.709 -2.333 -35.315 1.00 93.56 309 SER A C 1
ATOM 2387 O O . SER A 1 309 ? 21.463 -1.708 -36.349 1.00 93.56 309 SER A O 1
ATOM 2389 N N . ALA A 1 310 ? 21.552 -3.655 -35.222 1.00 94.19 310 ALA A N 1
ATOM 2390 C CA . ALA A 1 310 ? 21.000 -4.452 -36.311 1.00 94.19 310 ALA A CA 1
ATOM 2391 C C . ALA A 1 310 ? 19.595 -3.955 -36.692 1.00 94.19 310 ALA A C 1
ATOM 2393 O O . ALA A 1 310 ? 18.802 -3.591 -35.823 1.00 94.19 310 ALA A O 1
ATOM 2394 N N . LYS A 1 311 ? 19.260 -3.978 -37.989 1.00 93.38 311 LYS A N 1
ATOM 2395 C CA . LYS A 1 311 ? 17.980 -3.455 -38.507 1.00 93.38 311 LYS A CA 1
ATOM 2396 C C . LYS A 1 311 ? 16.765 -4.072 -37.797 1.00 93.38 311 LYS A C 1
ATOM 2398 O O . LYS A 1 311 ? 15.828 -3.351 -37.473 1.00 93.38 311 LYS A O 1
ATOM 2403 N N . LYS A 1 312 ? 16.824 -5.374 -37.481 1.00 91.31 312 LYS A N 1
ATOM 2404 C CA . LYS A 1 312 ? 15.764 -6.111 -36.770 1.00 91.31 312 LYS A CA 1
ATOM 2405 C C . LYS A 1 312 ? 15.540 -5.600 -35.336 1.00 91.31 312 LYS A C 1
ATOM 2407 O O . LYS A 1 312 ? 14.401 -5.362 -34.951 1.00 91.31 312 LYS A O 1
ATOM 2412 N N . THR A 1 313 ? 16.608 -5.359 -34.569 1.00 92.81 313 THR A N 1
ATOM 2413 C CA . THR A 1 313 ? 16.545 -4.968 -33.141 1.00 92.81 313 THR A CA 1
ATOM 2414 C C . THR A 1 313 ? 16.570 -3.455 -32.904 1.00 92.81 313 THR A C 1
ATOM 2416 O O . THR A 1 313 ? 16.462 -2.987 -31.766 1.00 92.81 313 THR A O 1
ATOM 2419 N N . ARG A 1 314 ? 16.708 -2.656 -33.967 1.00 91.75 314 ARG A N 1
ATOM 2420 C CA . ARG A 1 314 ? 16.644 -1.195 -33.894 1.00 91.75 314 ARG A CA 1
ATOM 2421 C C . ARG A 1 314 ? 15.273 -0.771 -33.351 1.00 91.75 314 ARG A C 1
ATOM 2423 O O . ARG A 1 314 ? 14.256 -1.237 -33.851 1.00 91.75 314 ARG A O 1
ATOM 2430 N N . HIS A 1 315 ? 15.249 0.119 -32.357 1.00 93.19 315 HIS A N 1
ATOM 2431 C CA . HIS A 1 315 ? 14.035 0.615 -31.674 1.00 93.19 315 HIS A CA 1
ATOM 2432 C C . HIS A 1 315 ? 13.222 -0.426 -30.876 1.00 93.19 315 HIS A C 1
ATOM 2434 O O . HIS A 1 315 ? 12.101 -0.127 -30.470 1.00 93.19 315 HIS A O 1
ATOM 2440 N N . LEU A 1 316 ? 13.772 -1.616 -30.619 1.00 93.31 316 LEU A N 1
ATOM 2441 C CA . LEU A 1 316 ? 13.143 -2.597 -29.732 1.00 93.31 316 LEU A CA 1
ATOM 2442 C C . LEU A 1 316 ? 13.399 -2.242 -28.257 1.00 93.31 316 LEU A C 1
ATOM 2444 O O . LEU A 1 316 ? 14.520 -1.868 -27.890 1.00 93.31 316 LEU A O 1
ATOM 2448 N N . LEU A 1 317 ? 12.372 -2.383 -27.425 1.00 92.00 317 LEU A N 1
ATOM 2449 C CA . LEU A 1 317 ? 12.460 -2.330 -25.969 1.00 92.00 317 LEU A CA 1
ATOM 2450 C C . LEU A 1 317 ? 12.989 -3.666 -25.411 1.00 92.00 317 LEU A C 1
ATOM 2452 O O . LEU A 1 317 ? 12.843 -4.703 -26.061 1.00 92.00 317 LEU A O 1
ATOM 2456 N N . PRO A 1 318 ? 13.542 -3.686 -24.182 1.00 90.44 318 PRO A N 1
ATOM 2457 C CA . PRO A 1 318 ? 13.990 -4.921 -23.528 1.00 90.44 318 PRO A CA 1
ATOM 2458 C C . PRO A 1 318 ? 12.887 -5.974 -23.343 1.00 90.44 318 PRO A C 1
ATOM 2460 O O . PRO A 1 318 ? 13.175 -7.165 -23.299 1.00 90.44 318 PRO A O 1
ATOM 2463 N N . ASN A 1 319 ? 11.624 -5.540 -23.272 1.00 87.62 319 ASN A N 1
ATOM 2464 C CA . ASN A 1 319 ? 10.453 -6.413 -23.165 1.00 87.62 319 ASN A CA 1
ATOM 2465 C C . ASN A 1 319 ? 10.073 -7.113 -24.489 1.00 87.62 319 ASN A C 1
ATOM 2467 O O . ASN A 1 319 ? 9.157 -7.926 -24.494 1.00 87.62 319 ASN A O 1
ATOM 2471 N N . GLY A 1 320 ? 10.751 -6.804 -25.601 1.00 89.81 320 GLY A N 1
ATOM 2472 C CA . GLY A 1 320 ? 10.510 -7.405 -26.915 1.00 89.81 320 GLY A CA 1
ATOM 2473 C C . GLY A 1 320 ? 9.603 -6.599 -27.851 1.00 89.81 320 GLY A C 1
ATOM 2474 O O . GLY A 1 320 ? 9.545 -6.913 -29.036 1.00 89.81 320 GLY A O 1
ATOM 2475 N N . PHE A 1 321 ? 8.949 -5.540 -27.370 1.00 92.94 321 PHE A N 1
ATOM 2476 C CA . PHE A 1 321 ? 8.044 -4.712 -28.173 1.00 92.94 321 PHE A CA 1
ATOM 2477 C C . PHE A 1 321 ? 8.739 -3.479 -28.761 1.00 92.94 321 PHE A C 1
ATOM 2479 O O . PHE A 1 321 ? 9.754 -2.998 -28.253 1.00 92.94 321 PHE A O 1
ATOM 2486 N N . ARG A 1 322 ? 8.169 -2.905 -29.820 1.00 93.44 322 ARG A N 1
ATOM 2487 C CA . ARG A 1 322 ? 8.492 -1.541 -30.267 1.00 93.44 322 ARG A CA 1
ATOM 2488 C C . ARG A 1 322 ? 7.601 -0.548 -29.529 1.00 93.44 322 ARG A C 1
ATOM 2490 O O . ARG A 1 322 ? 6.410 -0.786 -29.383 1.00 93.44 322 ARG A O 1
ATOM 2497 N N . LYS A 1 323 ? 8.157 0.569 -29.068 1.00 94.31 323 LYS A N 1
ATOM 2498 C CA . LYS A 1 323 ? 7.354 1.596 -28.392 1.00 94.31 323 LYS A CA 1
ATOM 2499 C C . LYS A 1 323 ? 6.554 2.422 -29.4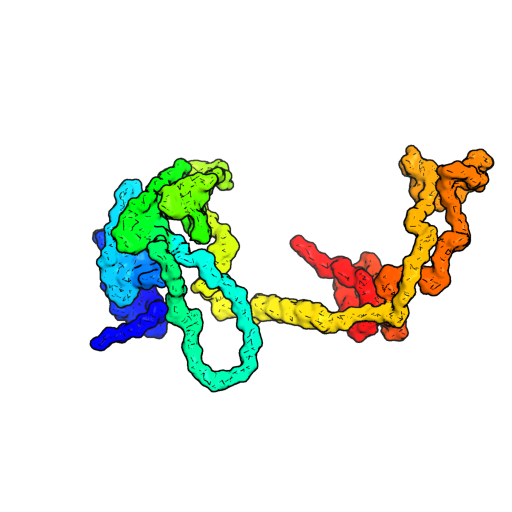00 1.00 94.31 323 LYS A C 1
ATOM 2501 O O . LYS A 1 323 ? 7.125 2.875 -30.393 1.00 94.31 323 LYS A O 1
ATOM 2506 N N . PHE A 1 324 ? 5.272 2.630 -29.128 1.00 95.25 324 PHE A N 1
ATOM 2507 C CA . PHE A 1 324 ? 4.387 3.495 -29.900 1.00 95.25 324 PHE A CA 1
ATOM 2508 C C . PHE A 1 324 ? 3.767 4.541 -28.962 1.00 95.25 324 PHE A C 1
ATOM 2510 O O . PHE A 1 324 ? 3.033 4.158 -28.049 1.00 95.25 324 PHE A O 1
ATOM 2517 N N . PRO A 1 325 ? 4.098 5.836 -29.107 1.00 95.12 325 PRO A N 1
ATOM 2518 C CA . PRO A 1 325 ? 3.523 6.876 -28.264 1.00 95.12 325 PRO A CA 1
ATOM 2519 C C . PRO A 1 325 ? 2.040 7.078 -28.603 1.00 95.12 325 PRO A C 1
ATOM 2521 O O . PRO A 1 325 ? 1.706 7.234 -29.771 1.00 95.12 325 PRO A O 1
ATOM 2524 N N . VAL A 1 326 ? 1.174 7.088 -27.588 1.00 95.81 326 VAL A N 1
ATOM 2525 C CA . VAL A 1 326 ? -0.285 7.243 -27.730 1.00 95.81 326 VAL A CA 1
ATOM 2526 C C . VAL A 1 326 ? -0.759 8.434 -26.903 1.00 95.81 326 VAL A C 1
ATOM 2528 O O . VAL A 1 326 ? -0.501 8.501 -25.698 1.00 95.81 326 VAL A O 1
ATOM 2531 N N . SER A 1 327 ? -1.474 9.357 -27.538 1.00 94.62 327 SER A N 1
ATOM 2532 C CA . SER A 1 327 ? -2.035 10.560 -26.907 1.00 94.62 327 SER A CA 1
ATOM 2533 C C . SER A 1 327 ? -3.560 10.509 -26.781 1.00 94.62 327 SER A C 1
ATOM 2535 O O . SER A 1 327 ? -4.127 11.156 -25.902 1.00 94.62 327 SER A O 1
ATOM 2537 N N . ASN A 1 328 ? -4.234 9.747 -27.645 1.00 94.75 328 ASN A N 1
ATOM 2538 C CA . ASN A 1 328 ? -5.692 9.647 -27.708 1.00 94.75 328 ASN A CA 1
ATOM 2539 C C . ASN A 1 328 ? -6.151 8.194 -27.940 1.00 94.75 328 ASN A C 1
ATOM 2541 O O . ASN A 1 328 ? -5.350 7.307 -28.226 1.00 94.75 328 ASN A O 1
ATOM 2545 N N . LEU A 1 329 ? -7.459 7.948 -27.815 1.00 93.69 329 LEU A N 1
ATOM 2546 C CA . LEU A 1 329 ? -8.039 6.614 -28.012 1.00 93.69 329 LEU A CA 1
ATOM 2547 C C . LEU A 1 329 ? -7.946 6.131 -29.467 1.00 93.69 329 LEU A C 1
ATOM 2549 O O . LEU A 1 329 ? -7.758 4.943 -29.692 1.00 93.69 329 LEU A O 1
ATOM 2553 N N . LYS A 1 330 ? -8.019 7.034 -30.452 1.00 94.25 330 LYS A N 1
ATOM 2554 C CA . LYS A 1 330 ? -7.958 6.676 -31.881 1.00 94.25 330 LYS A CA 1
ATOM 2555 C C . LYS A 1 330 ? -6.587 6.110 -32.272 1.00 94.25 330 LYS A C 1
ATOM 2557 O O . LYS A 1 330 ? -6.495 5.137 -33.008 1.00 94.25 330 LYS A O 1
ATOM 2562 N N . GLU A 1 331 ? -5.512 6.676 -31.729 1.00 93.00 331 GLU A N 1
ATOM 2563 C CA . GLU A 1 331 ? -4.139 6.192 -31.907 1.00 93.00 331 GLU A CA 1
ATOM 2564 C C . GLU A 1 331 ? -3.925 4.812 -31.282 1.00 93.00 331 GLU A C 1
ATOM 2566 O O . GLU A 1 331 ? -3.108 4.034 -31.772 1.00 93.00 331 GLU A O 1
ATOM 2571 N N . LEU A 1 332 ? -4.666 4.486 -30.220 1.00 93.62 332 LEU A N 1
ATOM 2572 C CA . LEU A 1 332 ? -4.621 3.163 -29.608 1.00 93.62 332 LEU A CA 1
ATOM 2573 C C . LEU A 1 332 ? -5.241 2.096 -30.521 1.00 93.62 332 LEU A C 1
ATOM 2575 O O . LEU A 1 332 ? -4.753 0.970 -30.558 1.00 93.62 332 LEU A O 1
ATOM 2579 N N . GLU A 1 333 ? -6.273 2.441 -31.292 1.00 92.19 333 GLU A N 1
ATOM 2580 C CA . GLU A 1 333 ? -6.930 1.506 -32.216 1.00 92.19 333 GLU A CA 1
ATOM 2581 C C . GLU A 1 333 ? -6.025 1.093 -33.381 1.00 92.19 333 GLU A C 1
ATOM 2583 O O . GLU A 1 333 ? -6.135 -0.031 -33.867 1.00 92.19 333 GLU A O 1
ATOM 2588 N N . LEU A 1 334 ? -5.039 1.918 -33.752 1.00 91.44 334 LEU A N 1
ATOM 2589 C CA . LEU A 1 334 ? -3.992 1.530 -34.710 1.00 91.44 334 LEU A CA 1
ATOM 2590 C C . LEU A 1 334 ? -3.194 0.301 -34.239 1.00 91.44 334 LEU A C 1
ATOM 2592 O O . LEU A 1 334 ? -2.631 -0.432 -35.052 1.00 91.44 334 LEU A O 1
ATOM 2596 N N . LEU A 1 335 ? -3.143 0.057 -32.924 1.00 92.06 335 LEU A N 1
ATOM 2597 C CA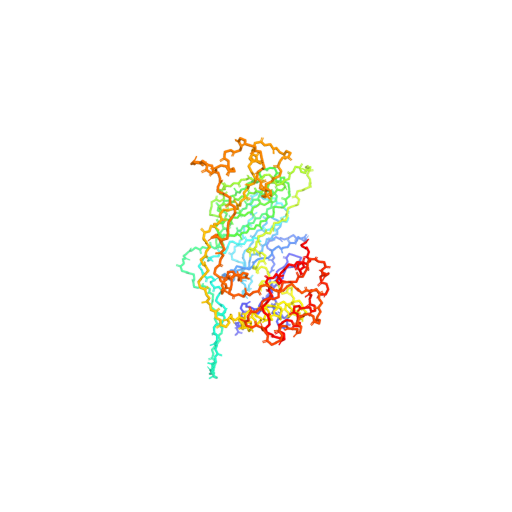 . LEU A 1 335 ? -2.460 -1.092 -32.336 1.00 92.06 335 LEU A CA 1
ATOM 2598 C C . LEU A 1 335 ? -3.312 -2.365 -32.320 1.00 92.06 335 LEU A C 1
ATOM 2600 O O . LEU A 1 335 ? -2.777 -3.416 -31.976 1.00 92.06 335 LEU A O 1
ATOM 2604 N N . LEU A 1 336 ? -4.579 -2.322 -32.747 1.00 89.94 336 LEU A N 1
ATOM 2605 C CA . LEU A 1 336 ? -5.443 -3.505 -32.819 1.00 89.94 336 LEU A CA 1
ATOM 2606 C C . LEU A 1 336 ? -4.837 -4.597 -33.715 1.00 89.94 336 LEU A C 1
ATOM 2608 O O . LEU A 1 336 ? -4.765 -5.757 -33.320 1.00 89.94 336 LEU A O 1
ATOM 2612 N N . MET A 1 337 ? -4.311 -4.218 -34.884 1.00 88.94 337 MET A N 1
ATOM 2613 C CA . MET A 1 337 ? -3.647 -5.152 -35.808 1.00 88.94 337 MET A CA 1
ATOM 2614 C C . MET A 1 337 ? -2.200 -5.490 -35.406 1.00 88.94 337 MET A C 1
ATOM 2616 O O . MET A 1 337 ? -1.582 -6.393 -35.970 1.00 88.94 337 MET A O 1
ATOM 2620 N N . HIS A 1 338 ? -1.617 -4.747 -34.463 1.00 90.81 338 HIS A N 1
ATOM 2621 C CA . HIS A 1 338 ? -0.180 -4.757 -34.167 1.00 90.81 338 HIS A CA 1
ATOM 2622 C C . HIS A 1 338 ? 0.141 -4.971 -32.677 1.00 90.81 338 HIS A C 1
ATOM 2624 O O . HIS A 1 338 ? 1.249 -4.681 -32.212 1.00 90.81 338 HIS A O 1
ATOM 2630 N N . ASN A 1 339 ? -0.804 -5.533 -31.927 1.00 88.25 339 ASN A N 1
ATOM 2631 C CA . ASN A 1 339 ? -0.745 -5.709 -30.475 1.00 88.25 339 ASN A CA 1
ATOM 2632 C C . ASN A 1 339 ? 0.427 -6.585 -29.985 1.00 88.25 339 ASN A C 1
ATOM 2634 O O . ASN A 1 339 ? 0.905 -6.401 -28.868 1.00 88.25 339 ASN A O 1
ATOM 2638 N N . ARG A 1 340 ? 0.943 -7.502 -30.820 1.00 90.25 340 ARG A N 1
ATOM 2639 C CA . ARG A 1 340 ? 2.090 -8.380 -30.491 1.00 90.25 340 ARG A CA 1
ATOM 2640 C C . ARG A 1 340 ? 3.455 -7.850 -30.940 1.00 90.25 340 ARG A C 1
ATOM 2642 O O . ARG A 1 340 ? 4.475 -8.466 -30.627 1.00 90.25 340 ARG A O 1
ATOM 2649 N N . THR A 1 341 ? 3.503 -6.751 -31.692 1.00 91.19 341 THR A N 1
ATOM 2650 C CA . THR A 1 341 ? 4.752 -6.149 -32.202 1.00 91.19 341 THR A CA 1
ATOM 2651 C C . THR A 1 341 ? 5.051 -4.805 -31.548 1.00 91.19 341 THR A C 1
ATOM 2653 O O . THR A 1 341 ? 6.221 -4.488 -31.303 1.00 91.19 341 THR A O 1
ATOM 2656 N N . TYR A 1 342 ? 4.014 -4.040 -31.207 1.00 93.69 342 TYR A N 1
ATOM 2657 C CA . TYR A 1 342 ? 4.125 -2.738 -30.564 1.00 93.69 342 TYR A CA 1
ATOM 2658 C C . TYR A 1 342 ? 3.496 -2.736 -29.172 1.00 93.69 342 TYR A C 1
ATOM 2660 O O . TYR A 1 342 ? 2.534 -3.442 -28.895 1.00 93.69 342 TYR A O 1
ATOM 2668 N N . ALA A 1 343 ? 4.061 -1.911 -28.299 1.00 94.50 343 ALA A N 1
ATOM 2669 C CA . ALA A 1 343 ? 3.518 -1.589 -26.993 1.00 94.50 343 ALA A CA 1
ATOM 2670 C C . ALA A 1 343 ? 3.208 -0.092 -26.943 1.00 94.50 343 ALA A C 1
ATOM 2672 O O . ALA A 1 343 ? 4.003 0.729 -27.415 1.00 94.50 343 ALA A O 1
ATOM 2673 N N . ALA A 1 344 ? 2.074 0.255 -26.347 1.00 95.44 344 ALA A N 1
ATOM 2674 C CA . ALA A 1 344 ? 1.656 1.634 -26.171 1.00 95.44 344 ALA A CA 1
ATOM 2675 C C . ALA A 1 344 ? 2.461 2.312 -25.047 1.00 95.44 344 ALA A C 1
ATOM 2677 O O . ALA A 1 344 ? 2.635 1.769 -23.953 1.00 95.44 344 ALA A O 1
ATOM 2678 N N . GLU A 1 345 ? 2.941 3.523 -25.308 1.00 95.19 345 GLU A N 1
ATOM 2679 C CA . GLU A 1 345 ? 3.537 4.432 -24.329 1.00 95.19 345 GLU A CA 1
ATOM 2680 C C . GLU A 1 345 ? 2.629 5.661 -24.233 1.00 95.19 345 GLU A C 1
ATOM 2682 O O . GLU A 1 345 ? 2.571 6.466 -25.159 1.00 95.19 345 GLU A O 1
ATOM 2687 N N . ILE A 1 346 ? 1.884 5.812 -23.135 1.00 95.44 346 ILE A N 1
ATOM 2688 C CA . ILE A 1 346 ? 0.944 6.930 -23.009 1.00 95.44 346 ILE A CA 1
ATOM 2689 C C . ILE A 1 346 ? 1.732 8.230 -22.851 1.00 95.44 346 ILE A C 1
ATOM 2691 O O . ILE A 1 346 ? 2.554 8.340 -21.933 1.00 95.44 346 ILE A O 1
ATOM 2695 N N . ALA A 1 347 ? 1.460 9.214 -23.704 1.00 94.94 347 ALA A N 1
ATOM 2696 C CA . ALA A 1 347 ? 2.164 10.486 -23.720 1.00 94.94 347 ALA A CA 1
ATOM 2697 C C . ALA A 1 347 ? 2.042 11.252 -22.384 1.00 94.94 347 ALA A C 1
ATOM 2699 O O . ALA A 1 347 ? 1.082 11.111 -21.620 1.00 94.94 347 ALA A O 1
ATOM 2700 N N . HIS A 1 348 ? 3.058 12.066 -22.080 1.00 92.06 348 HIS A N 1
ATOM 2701 C CA . HIS A 1 348 ? 3.166 12.781 -20.801 1.00 92.06 348 HIS A CA 1
ATOM 2702 C C . HIS A 1 348 ? 2.119 13.896 -20.626 1.00 92.06 348 HIS A C 1
ATOM 2704 O O . HIS A 1 348 ? 1.841 14.303 -19.502 1.00 92.06 348 HIS A O 1
ATOM 2710 N N . ASN A 1 349 ? 1.548 14.401 -21.717 1.00 92.75 349 ASN A N 1
ATOM 2711 C CA . ASN A 1 349 ? 0.527 15.450 -21.729 1.00 92.75 349 ASN A CA 1
ATOM 2712 C C . ASN A 1 349 ? -0.889 14.919 -21.429 1.00 92.75 349 ASN A C 1
ATOM 2714 O O . ASN A 1 349 ? -1.796 15.713 -21.202 1.00 92.75 349 ASN A O 1
ATOM 2718 N N . VAL A 1 350 ? -1.091 13.597 -21.396 1.00 92.81 350 VAL A N 1
ATOM 2719 C CA . VAL A 1 350 ? -2.404 12.995 -21.132 1.00 92.81 350 VAL A CA 1
ATOM 2720 C C . VAL A 1 350 ? -2.742 13.079 -19.638 1.00 92.81 350 VAL A C 1
ATOM 2722 O O . VAL A 1 350 ? -1.957 12.658 -18.779 1.00 92.81 350 VAL A O 1
ATOM 2725 N N . SER A 1 351 ? -3.927 13.613 -19.336 1.00 90.38 351 SER A N 1
ATOM 2726 C CA . SER A 1 351 ? -4.479 13.734 -17.981 1.00 90.38 351 SER A CA 1
ATOM 2727 C C . SER A 1 351 ? -4.849 12.373 -17.380 1.00 90.38 351 SER A C 1
ATOM 2729 O O . SER A 1 351 ? -5.139 11.427 -18.107 1.00 90.38 351 SER A O 1
ATOM 2731 N N . SER A 1 352 ? -4.883 12.261 -16.049 1.00 89.44 352 SER A N 1
ATOM 2732 C CA . SER A 1 352 ? -5.203 11.011 -15.334 1.00 89.44 352 SER A CA 1
ATOM 2733 C C . SER A 1 352 ? -6.535 10.389 -15.775 1.00 89.44 352 SER A C 1
ATOM 2735 O O . SER A 1 352 ? -6.575 9.198 -16.071 1.00 89.44 352 SER A O 1
ATOM 2737 N N . LYS A 1 353 ? -7.590 11.201 -15.925 1.00 90.06 353 LYS A N 1
ATOM 2738 C CA . LYS A 1 353 ? -8.908 10.757 -16.416 1.00 90.06 353 LYS A CA 1
ATOM 2739 C C . LYS A 1 353 ? -8.819 10.092 -17.794 1.00 90.06 353 LYS A C 1
ATOM 2741 O O . LYS A 1 353 ? -9.327 8.992 -17.985 1.00 90.06 353 LYS A O 1
ATOM 2746 N N . ASN A 1 354 ? -8.121 10.722 -18.738 1.00 91.56 354 ASN A N 1
ATOM 2747 C CA . ASN A 1 354 ? -7.963 10.176 -20.088 1.00 91.56 354 ASN A CA 1
ATOM 2748 C C . ASN A 1 354 ? -7.035 8.953 -20.106 1.00 91.56 354 ASN A C 1
ATOM 2750 O O . ASN A 1 354 ? -7.219 8.055 -20.922 1.00 91.56 354 ASN A O 1
ATOM 2754 N N . ARG A 1 355 ? -6.059 8.880 -19.191 1.00 93.31 355 ARG A N 1
ATOM 2755 C CA . ARG A 1 355 ? -5.200 7.697 -19.034 1.00 93.31 355 ARG A CA 1
ATOM 2756 C C . ARG A 1 355 ? -6.006 6.471 -18.617 1.00 93.31 355 ARG A C 1
ATOM 2758 O O . ARG A 1 355 ? -5.751 5.410 -19.169 1.00 93.31 355 ARG A O 1
ATOM 2765 N N . ILE A 1 356 ? -6.971 6.613 -17.705 1.00 91.81 356 ILE A N 1
ATOM 2766 C CA . ILE A 1 356 ? -7.852 5.508 -17.286 1.00 91.81 356 ILE A CA 1
ATOM 2767 C C . ILE A 1 356 ? -8.617 4.956 -18.494 1.00 91.81 356 ILE A C 1
ATOM 2769 O O . ILE A 1 356 ? -8.518 3.766 -18.773 1.00 91.81 356 ILE A O 1
ATOM 2773 N N . ALA A 1 357 ? -9.242 5.828 -19.291 1.00 92.81 357 ALA A N 1
ATOM 2774 C CA . ALA A 1 357 ? -9.950 5.415 -20.505 1.00 92.81 357 ALA A CA 1
ATOM 2775 C C . ALA A 1 357 ? -9.031 4.701 -21.521 1.00 92.81 357 ALA A C 1
ATOM 2777 O O . ALA A 1 357 ? -9.413 3.700 -22.127 1.00 92.81 357 ALA A O 1
ATOM 2778 N N . ILE A 1 358 ? -7.794 5.184 -21.698 1.00 93.62 358 ILE A N 1
ATOM 2779 C CA . ILE A 1 358 ? -6.797 4.537 -22.569 1.00 93.62 358 ILE A CA 1
ATOM 2780 C C . ILE A 1 358 ? -6.396 3.161 -22.025 1.00 93.62 358 ILE A C 1
ATOM 2782 O O . ILE A 1 358 ? -6.221 2.232 -22.808 1.00 93.62 358 ILE A O 1
ATOM 2786 N N . LEU A 1 359 ? -6.250 3.010 -20.707 1.00 93.38 359 LEU A N 1
ATOM 2787 C CA . LEU A 1 359 ? -5.898 1.734 -20.081 1.00 93.38 359 LEU A CA 1
ATOM 2788 C C . LEU A 1 359 ? -7.024 0.706 -20.202 1.00 93.38 359 LEU A C 1
ATOM 2790 O O . LEU A 1 359 ? -6.756 -0.431 -20.582 1.00 93.38 359 LEU A O 1
ATOM 2794 N N . GLU A 1 360 ? -8.267 1.111 -19.945 1.00 92.06 360 GLU A N 1
ATOM 2795 C CA . GLU A 1 360 ? -9.455 0.268 -20.123 1.00 92.06 360 GLU A CA 1
ATOM 2796 C C . GLU A 1 360 ? -9.572 -0.213 -21.571 1.00 92.06 360 GLU A C 1
ATOM 2798 O O . GLU A 1 360 ? -9.707 -1.411 -21.833 1.00 92.06 360 GLU A O 1
ATOM 2803 N N . ARG A 1 361 ? -9.425 0.704 -22.535 1.00 93.44 361 ARG A N 1
ATOM 2804 C CA . ARG A 1 361 ? -9.449 0.352 -23.956 1.00 93.44 361 ARG A CA 1
ATOM 2805 C C . ARG A 1 361 ? -8.263 -0.532 -24.351 1.00 93.44 361 ARG A C 1
ATOM 2807 O O . ARG A 1 361 ? -8.432 -1.455 -25.140 1.00 93.44 361 ARG A O 1
ATOM 2814 N N . ALA A 1 362 ? -7.072 -0.305 -23.798 1.00 92.31 362 ALA A N 1
ATOM 2815 C CA . ALA A 1 362 ? -5.892 -1.119 -24.099 1.00 92.31 362 ALA A CA 1
ATOM 2816 C C . ALA A 1 362 ? -6.039 -2.554 -23.579 1.00 92.31 362 ALA A C 1
ATOM 2818 O O . ALA A 1 362 ? -5.594 -3.487 -24.248 1.00 92.31 362 ALA A O 1
ATOM 2819 N N . ALA A 1 363 ? -6.698 -2.732 -22.429 1.00 89.88 363 ALA A N 1
ATOM 2820 C CA . ALA A 1 363 ? -7.028 -4.045 -21.891 1.00 89.88 363 ALA A CA 1
ATOM 2821 C C . ALA A 1 363 ? -7.979 -4.812 -22.826 1.00 89.88 363 ALA A C 1
ATOM 2823 O O . ALA A 1 363 ? -7.717 -5.972 -23.130 1.00 89.88 363 ALA A O 1
ATOM 2824 N N . GLN A 1 364 ? -9.011 -4.149 -23.364 1.00 90.19 364 GLN A N 1
ATOM 2825 C CA . GLN A 1 364 ? -9.935 -4.751 -24.340 1.00 90.19 364 GLN A CA 1
ATOM 2826 C C . GLN A 1 364 ? -9.225 -5.201 -25.627 1.00 90.19 364 GLN A C 1
ATOM 2828 O O . GLN A 1 364 ? -9.514 -6.270 -26.155 1.00 90.19 364 GLN A O 1
ATOM 2833 N N . LEU A 1 365 ? -8.286 -4.395 -26.131 1.00 88.94 365 LEU A N 1
ATOM 2834 C CA . LEU A 1 365 ? -7.545 -4.680 -27.369 1.00 88.94 365 LEU A CA 1
ATOM 2835 C C . LEU A 1 365 ? -6.351 -5.633 -27.152 1.00 88.94 365 LEU A C 1
ATOM 2837 O O . LEU A 1 365 ? -5.622 -5.941 -28.099 1.00 88.94 365 LEU A O 1
ATOM 2841 N N . ASN A 1 366 ? -6.131 -6.086 -25.912 1.00 89.88 366 ASN A N 1
ATOM 2842 C CA . ASN A 1 366 ? -4.989 -6.904 -25.507 1.00 89.88 366 ASN A CA 1
ATOM 2843 C C . ASN A 1 366 ? -3.638 -6.268 -25.905 1.00 89.88 366 ASN A C 1
ATOM 2845 O O . ASN A 1 366 ? -2.736 -6.918 -26.438 1.00 89.88 366 ASN A O 1
ATOM 2849 N N . VAL A 1 367 ? -3.514 -4.954 -25.694 1.00 91.69 367 VAL A N 1
ATOM 2850 C CA . VAL A 1 367 ? -2.319 -4.164 -26.017 1.00 91.69 367 VAL A CA 1
ATOM 2851 C C . VAL A 1 367 ? -1.494 -3.934 -24.754 1.00 91.69 367 VAL A C 1
ATOM 2853 O O . VAL A 1 367 ? -1.989 -3.447 -23.737 1.00 91.69 367 VAL A O 1
ATOM 2856 N N . LYS A 1 368 ? -0.187 -4.214 -24.819 1.00 91.81 368 LYS A N 1
ATOM 2857 C CA . LYS A 1 368 ? 0.720 -3.931 -23.700 1.00 91.81 368 LYS A CA 1
ATOM 2858 C C . LYS A 1 368 ? 0.954 -2.426 -23.562 1.00 91.81 368 LYS A C 1
ATOM 2860 O O . LYS A 1 368 ? 1.487 -1.800 -24.476 1.00 91.81 368 LYS A O 1
ATOM 2865 N N . VAL A 1 369 ? 0.668 -1.869 -22.386 1.00 92.94 369 VAL A N 1
ATOM 2866 C CA . VAL A 1 369 ? 1.031 -0.487 -22.030 1.00 92.94 369 VAL A CA 1
ATOM 2867 C C . VAL A 1 369 ? 2.303 -0.481 -21.175 1.00 92.94 369 VAL A C 1
ATOM 2869 O O . VAL A 1 369 ? 2.375 -1.167 -20.156 1.00 92.94 369 VAL A O 1
ATOM 2872 N N . VAL A 1 370 ? 3.326 0.277 -21.584 1.00 92.38 370 VAL A N 1
ATOM 2873 C CA . VAL A 1 370 ? 4.649 0.303 -20.919 1.00 92.38 370 VAL A CA 1
ATOM 2874 C C . VAL A 1 370 ? 4.612 1.081 -19.601 1.00 92.38 370 VAL A C 1
ATOM 2876 O O . VAL A 1 370 ? 5.211 0.664 -18.616 1.00 92.38 370 VAL A O 1
ATOM 2879 N N . ASN A 1 371 ? 3.896 2.205 -19.570 1.00 92.38 371 ASN A N 1
ATOM 2880 C CA . ASN A 1 371 ? 3.820 3.127 -18.436 1.00 92.38 371 ASN A CA 1
ATOM 2881 C C . ASN A 1 371 ? 2.434 3.117 -17.767 1.00 92.38 371 ASN A C 1
ATOM 2883 O O . ASN A 1 371 ? 1.910 4.175 -17.411 1.00 92.38 371 ASN A O 1
ATOM 2887 N N . ALA A 1 372 ? 1.845 1.928 -17.600 1.00 87.69 372 ALA A N 1
ATOM 2888 C CA . ALA A 1 372 ? 0.473 1.767 -17.113 1.00 87.69 372 ALA A CA 1
ATOM 2889 C C . ALA A 1 372 ? 0.226 2.439 -15.749 1.00 87.69 372 ALA A C 1
ATOM 2891 O O . ALA A 1 372 ? -0.758 3.147 -15.575 1.00 87.69 372 ALA A O 1
ATOM 2892 N N . ASN A 1 373 ? 1.172 2.311 -14.816 1.00 83.88 373 ASN A N 1
ATOM 2893 C CA . ASN A 1 373 ? 1.024 2.834 -13.453 1.00 83.88 373 ASN A CA 1
ATOM 2894 C C . ASN A 1 373 ? 1.321 4.339 -13.319 1.00 83.88 373 ASN A C 1
ATOM 2896 O O . ASN A 1 373 ? 1.115 4.919 -12.253 1.00 83.88 373 ASN A O 1
ATOM 2900 N N . ALA A 1 374 ? 1.838 4.993 -14.363 1.00 81.44 374 ALA A N 1
ATOM 2901 C CA . ALA A 1 374 ? 2.232 6.396 -14.268 1.00 81.44 374 ALA A CA 1
ATOM 2902 C C . ALA A 1 374 ? 0.997 7.310 -14.179 1.00 81.44 374 ALA A C 1
ATOM 2904 O O . ALA A 1 374 ? 0.087 7.187 -14.998 1.00 81.44 374 ALA A O 1
ATOM 2905 N N . ARG A 1 375 ? 0.988 8.250 -13.218 1.00 70.69 375 ARG A N 1
ATOM 2906 C CA . ARG A 1 375 ? -0.078 9.257 -12.985 1.00 70.69 375 ARG A CA 1
ATOM 2907 C C . ARG A 1 375 ? -1.490 8.714 -12.690 1.00 70.69 375 ARG A C 1
ATOM 2909 O O . ARG A 1 375 ? -2.438 9.492 -12.697 1.00 70.69 375 ARG A O 1
ATOM 2916 N N . VAL A 1 376 ? -1.641 7.409 -12.452 1.00 66.31 376 VAL A N 1
ATOM 2917 C CA . VAL A 1 376 ? -2.929 6.790 -12.069 1.00 66.31 376 VAL A CA 1
ATOM 2918 C C . VAL A 1 376 ? -3.094 6.737 -10.548 1.00 66.31 376 VAL A C 1
ATOM 2920 O O . VAL A 1 376 ? -4.213 6.755 -10.052 1.00 66.31 376 VAL A O 1
ATOM 2923 N N . ARG A 1 377 ? -1.988 6.739 -9.793 1.00 60.09 377 ARG A N 1
ATOM 2924 C CA . ARG A 1 377 ? -2.033 6.896 -8.336 1.00 60.09 377 ARG A CA 1
ATOM 2925 C C . ARG A 1 377 ? -2.310 8.361 -7.998 1.00 60.09 377 ARG A C 1
ATOM 2927 O O . ARG A 1 377 ? -1.449 9.212 -8.214 1.00 60.09 377 ARG A O 1
ATOM 2934 N N . SER A 1 378 ? -3.512 8.640 -7.504 1.00 46.31 378 SER A N 1
ATOM 2935 C CA . SER A 1 378 ? -3.758 9.771 -6.609 1.00 46.31 378 SER A CA 1
ATOM 2936 C C . SER A 1 378 ? -2.820 9.623 -5.407 1.00 46.31 378 SER A C 1
ATOM 2938 O O . SER A 1 378 ? -2.662 8.512 -4.906 1.00 46.31 378 SER A O 1
ATOM 2940 N N . GLN A 1 379 ? -2.129 10.700 -5.040 1.00 41.38 379 GLN A N 1
ATOM 2941 C CA . GLN A 1 379 ? -1.210 10.750 -3.899 1.00 41.38 379 GLN A CA 1
ATOM 2942 C C . GLN A 1 379 ? -1.868 10.203 -2.620 1.00 41.38 379 GLN A C 1
ATOM 2944 O O . GLN A 1 379 ? -3.084 10.325 -2.465 1.00 41.38 379 GLN A O 1
ATOM 2949 N N . GLU A 1 380 ? -1.042 9.576 -1.774 1.00 34.62 380 GLU A N 1
ATOM 2950 C CA . GLU A 1 380 ? -1.316 9.343 -0.346 1.00 34.62 380 GLU A CA 1
ATOM 2951 C C . GLU A 1 380 ? -1.716 10.632 0.376 1.00 34.62 380 GLU A C 1
ATOM 2953 O O . GLU A 1 380 ? -1.210 11.711 -0.028 1.00 34.62 380 GLU A O 1
#

Mean predicted aligned error: 19.08 Å

Sequence (380 aa):
MTASHHRNDLLVVSTHGHIYCLHKKTGARVWRSDFPAKTTGGLVTLFITDRDQVIASSNGKTCCLDLFTGDLKWKNTMDGMGYHEVSVIATPTSSHNISYQPPADEKSGFGGSSSNYDRPPEYASNEYPIVISCSHGKVLGIESQSGQSIWKFECPGGGYNLPSVLAEKDVIFVGSGRMVYALNPKNGGVYWETKATNGLIGSGWLTMATVWGSRQAEIHTSVSNCPLPQAKIEQERRANSSAAAANIQMVTPAVKHTIVKKRTAHFKRHQSNRFMRVGESWRKPKGIDSRVRRRFKGQAPMPKIGYGSAKKTRHLLPNGFRKFPVSNLKELELLLMHNRTYAAEIAHNVSSKNRIAILERAAQLNVKVVNANARVRSQE

Organism: Mortierella isabellina (NCBI:txid91625)

Radius of gyration: 36.03 Å; Cα contacts (8 Å, |Δi|>4): 617; chains: 1; bounding box: 77×62×90 Å

Foldseek 3Di:
DDDPDALVQWDWDDDQQKIWIAGNPPRHTQDIDGHPPPDGDWDWDWDAALVQWIWIDAQQKIWIAHNRYRHTQDIDNNPPQGGGGKDKDWAHLDPPDPPPDDDDDDDDDDDDDDDPPRDRPPNPDPDFIWMWMWFQQKIWTAGPRHRDTQEIDHHVLLGGDTWDWDHDHQWIWIAGFQKIFIAGNRYRDTPDMDGNDPDDRPNTDDDDDDPVRVVVCCVVPCPDPPCDPPVVVVVCVVCVVVCCVVPLPPQAAPDADDWDQPDDDDQFDPCVVPDVVRGRPHDQDDDPPDCQNVVDPPDGDDDDPVRDTDPVCPQADNRQEHEDEDAAQVSLVVCLVPQNHHAYEYDPPHALVRLVVNLVSCVVSSHHHPCNPPNVDDDD

Solvent-accessible surface area (backbone atoms only — not comparable to full-atom values): 23099 Å² total; per-residue (Å²): 134,81,82,86,74,58,76,90,45,55,40,80,48,64,58,74,36,33,38,37,35,26,31,69,92,75,67,47,73,77,40,76,32,74,46,94,58,95,52,90,73,53,71,56,38,77,45,74,49,97,80,56,31,33,39,39,22,33,50,25,31,40,36,35,24,36,63,88,71,42,48,79,74,34,72,28,68,51,83,92,34,57,73,50,62,31,46,72,50,63,42,73,75,66,91,72,78,86,73,86,71,77,87,77,83,84,80,86,78,93,75,91,78,85,58,96,80,75,61,73,80,80,73,88,55,97,70,70,34,42,32,38,40,21,17,48,14,29,40,33,33,24,38,69,83,75,39,48,73,75,34,77,40,76,48,86,81,12,58,78,40,66,38,34,74,49,74,52,87,77,40,29,41,40,30,27,32,43,37,38,33,35,28,33,71,89,69,55,48,72,78,48,75,46,76,76,54,88,73,67,95,85,72,35,85,50,86,87,84,47,76,66,59,50,51,53,44,57,75,72,46,77,89,56,97,65,61,70,60,67,54,41,52,47,48,49,47,50,49,50,50,48,48,47,64,72,63,55,73,74,73,62,44,78,58,81,73,86,80,72,70,85,65,84,78,79,64,62,20,86,63,25,91,78,33,84,91,38,60,51,69,66,60,87,70,79,58,92,84,39,54,57,66,73,63,46,87,94,48,73,77,76,94,54,78,85,62,58,61,55,81,86,57,50,74,50,43,97,84,39,26,27,77,39,82,28,79,50,67,72,60,51,57,68,36,58,89,35,28,44,53,36,22,40,31,70,40,89,87,54,49,52,74,59,46,51,55,44,49,58,52,27,60,75,54,53,37,40,55,78,57,68,74,63,70,64,67,75,79,132

InterPro domains:
  IPR001515 Large ribosomal subunit protein eL32 [PF01655] (265-371)
  IPR001515 Large ribosomal subunit protein eL32 [PTHR23413] (250-380)
  IPR001515 Large ribosomal subunit protein eL32 [SM01393] (264-371)
  IPR001515 Large ribosomal subunit protein eL32 [cd00513] (266-371)
  IPR002372 Pyrrolo-quinoline quinone repeat domain [PF13360] (16-83)
  IPR002372 Pyrrolo-quinoline quinone repeat domain [PF13360] (136-202)
  IPR011047 Quinoprotein alcohol dehydrogenase-like superfamily [SSF50998] (8-201)
  IPR015943 WD40/YVTN repeat-like-containing domain superfamily [G3DSA:2.130.10.10] (2-114)
  IPR015943 WD40/YVTN repeat-like-containing domain superfamily [G3DSA:2.130.10.10] (115-217)
  IPR018263 Large ribosomal subunit protein eL32, conserved site [PS00580] (267-287)
  IPR018391 Pyrrolo-quinoline quinone beta-propeller repeat [SM00564] (4-34)
  IPR018391 Pyrrolo-quinoline quinone beta-propeller repeat [SM00564] (124-154)
  IPR018391 Pyrrolo-quinoline quinone beta-propeller repeat [SM00564] (165-195)
  IPR036351 Large ribosomal subunit protein eL32 superfamily [SSF52042] (244-379)

pLDDT: mean 75.1, std 19.86, range [25.17, 96.44]

Nearest PDB structures (foldseek):
  8q87-assembly1_Be  TM=9.864E-01  e=4.452E-18  Gallus gallus
  8fkp-assembly1_LQ  TM=9.515E-01  e=1.844E-18  Homo sapiens
  7oyc-assembly1_e1  TM=9.939E-01  e=6.270E-17  Xenopus laevis
  8i9p-assembly1_Le  TM=9.447E-01  e=2.596E-17  Thermochaetoides thermophila DSM 1495
  8b2l-assembly1_R3  TM=9.816E-01  e=1.346E-16  Ni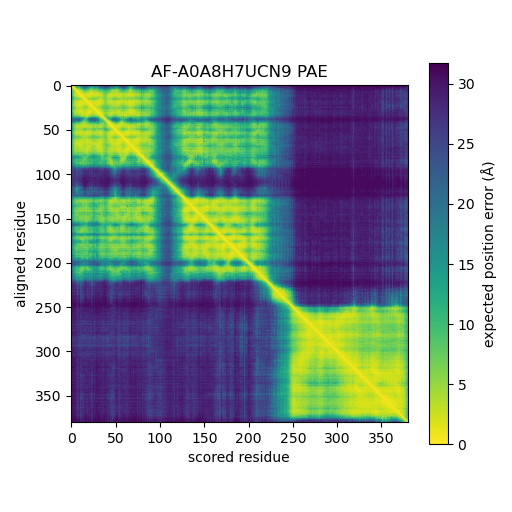cotiana tabacum